Protein AF-A0A1F5VPM1-F1 (afdb_monomer)

Solvent-accessible surface area (backbone atoms only — not comparable to full-atom values): 25989 Å² total; per-residue (Å²): 138,89,80,88,84,81,80,79,79,79,80,72,78,76,77,73,76,73,80,73,75,77,73,74,76,65,44,71,75,48,66,38,61,72,56,42,50,55,48,45,32,48,32,7,48,35,39,72,69,34,42,76,76,35,51,85,68,72,57,42,77,71,72,42,52,67,70,84,34,72,86,34,63,58,62,39,42,34,47,48,54,58,52,36,60,55,72,74,44,67,56,57,65,53,58,45,29,47,50,48,40,55,40,40,75,77,43,55,59,70,52,37,35,90,51,25,44,74,56,57,50,65,63,50,46,53,54,49,32,57,48,16,42,71,78,29,72,90,27,41,66,81,30,74,58,50,9,63,39,29,58,65,43,97,46,51,42,62,34,49,25,50,35,20,36,40,33,40,81,68,34,75,60,30,69,56,57,58,50,61,93,39,89,35,52,66,60,29,45,60,53,31,28,48,93,81,24,92,58,24,35,67,86,53,43,71,44,42,48,42,48,41,49,50,51,35,37,77,69,67,60,39,80,89,67,70,54,42,54,61,56,47,70,52,47,52,43,51,34,48,22,44,54,26,44,38,64,61,65,40,63,50,44,54,71,85,57,94,48,77,93,61,53,50,42,74,81,47,18,79,34,43,22,39,74,73,42,72,73,48,52,49,50,55,29,54,48,36,29,52,50,46,63,75,38,56,91,80,39,57,57,69,63,35,29,40,50,30,47,46,50,42,40,71,56,46,52,59,65,31,69,61,24,38,54,42,58,41,85,54,92,84,71,58,98,72,45,47,52,41,46,65,46,50,58,67,48,61,70,42,72,87,69,52,63,94,83,65,69,78,44,60,85,58,44,94,58,47,96,50,49,50,38,21,57,29,60,42,47,33,78,69,70,41,24,50,37,48,50,42,63,56,73,70,66,83,60,62,88,77,55,76,91,78,76,84,79,71,88,68,77,72,96,61,92,73,76,71,77,89,75,92,78,81,92,83,86,84,85,88,83,91,76,97,68,85,85,80,78,79,88,76,121

Sequence (443 aa):
MPKLARKKKSNLPVKKASKTKQRFKAPLLGVNEKLAFKFFKTLGVWWQEKRGFYADLIPPQRRWFPEELRSDPQKLGWWFFCVAIPMRGGINSDDAFRFVYELYRDRPDLFNPYVAMYMEPEEIAGATEKVAMRIHPGGSQGEKQKGTFSYQSYQHERIWIHNAKVLVEHWGADLRNVFEGALDFEKAFAKIDHKRSKKGFRGMRRKIFSLMTTWLIEFGLVPDFQLPLIIDFHAMRLLLMHEIIQVEFSELGPGKPRDPLRIRPESMWKHAAVHISEPFVDQVIFWTLAFLKKYKRLLPCQYDIAHGKWFLSRVLCPDYYGNRSFEQKHEDGKRRGLTERLVSDEELLEIETWPVSYRDPCRLCPVEESCKARFPQGPYFDWGAMVRAGDHITYPLRKVEPHFRIITRDMPGTFLKSSGDRVSNSVPKNSVEDKTPQLTLGF

Mean predicted aligned error: 10.4 Å

Organism: NCBI:txid1798329

Foldseek 3Di:
DDDDDDDDDDPDPDPPDPPDPPPPPFFFPDFDLVLVLVQLQLLLVCCVVCHFPSVPDDDLCRVLDPPVCLVPLLLVLLLLVLLLLLVLDQADSNQSSNLSSQLCVVCVQLSQLVNLLPDDLVVVQVSQLVSQCVVPVVADGADRSNHSSNPPSVCRSVLSNVQSVLCCPPVVSGPQSLCVVQQADVSSQCQAPPVRHPSHGPSDDLLSSLVSVLVCVVSVSYDDDQFFANDDPLLVQVCVQLVRTDGDWDFQAQDDDPDPVLGAAPQRRRFTKDFDDPVNSVVSRVVRSVSCVVCVPPHRDNSSSNVSSCCCSPPLQQLAQQLDFDFDDDPVRDPPGAGNAGQAPVLQVDLVNDPPPRDRSLVSPSSSVSRFWHWHDRCCVSPRMTTTRGTDRGRPCPVVDDDDRPPVVDPPPDPPDDDDDDDDDDDDDDDDDDDDDPDDDDD

pLDDT: mean 81.14, std 22.7, range [17.86, 98.56]

Radius of gyration: 25.75 Å; Cα contacts (8 Å, |Δi|>4): 595; chains: 1; bounding box: 87×61×94 Å

Secondary structure (DSSP, 8-state):
-------PPP----------------SEEEE-HHHHHHHHHHHHHHHHTT-GGGTT---HHHHT--GGGTT-HHHHHHHHHHHHTGGGSSS-HHHHHHHHHHHHHH-GGGG-HHHHTS--HHHHHHHHHHHHHHH-TT--SSSSSSGGG-TTGGGHHHHHHHHHHHHHHHHTT-GGGGTTT--SHHHHHHHHBTTT-TTPBTT--HHHHHHHHHHHHHTTSS---PPPP--SHHHHHHHHHTTSEEE--EE--S---SSGGGPPPGGGTTSEEEE--HHHHHHHHHHHHHHHHHHTTTS--HHHHHHHHHHIIIIIHHHSGGG-EEEP--TT--S---EEEEPPHHHHHSGGGS-TT---GGGG-TTGGG--EE--SHHHHHHSEEE--EE-PPPGGGGTS--PPP--S---S------------------------------

Structure (mmCIF, N/CA/C/O backbone):
data_AF-A0A1F5VPM1-F1
#
_entry.id   AF-A0A1F5VPM1-F1
#
loop_
_atom_site.group_PDB
_atom_site.id
_atom_site.type_symbol
_atom_site.label_atom_id
_atom_site.label_alt_id
_atom_site.label_comp_id
_atom_site.label_asym_id
_atom_site.label_entity_id
_atom_site.label_seq_id
_atom_site.pdbx_PDB_ins_code
_atom_site.Cartn_x
_atom_site.Cartn_y
_atom_site.Cartn_z
_atom_site.occupancy
_atom_site.B_iso_or_equiv
_atom_site.auth_seq_id
_atom_site.auth_comp_id
_atom_site.auth_asym_id
_atom_site.auth_atom_id
_atom_site.pdbx_PDB_model_num
ATOM 1 N N . MET A 1 1 ? 60.708 11.887 59.536 1.00 38.66 1 MET A N 1
ATOM 2 C CA . MET A 1 1 ? 60.815 10.997 58.349 1.00 38.66 1 MET A CA 1
ATOM 3 C C . MET A 1 1 ? 60.527 9.567 58.789 1.00 38.66 1 MET A C 1
ATOM 5 O O . MET A 1 1 ? 60.838 9.294 59.941 1.00 38.66 1 MET A O 1
ATOM 9 N N . PRO A 1 2 ? 60.107 8.628 57.920 1.00 42.59 2 PRO A N 1
ATOM 10 C CA . PRO A 1 2 ? 59.303 8.716 56.686 1.00 42.59 2 PRO A CA 1
ATOM 11 C C . PRO A 1 2 ? 57.997 7.865 56.865 1.00 42.59 2 PRO A C 1
ATOM 13 O O . PRO A 1 2 ? 57.668 7.553 57.999 1.00 42.59 2 PRO A O 1
ATOM 16 N N . LYS A 1 3 ? 57.149 7.442 55.906 1.00 33.44 3 LYS A N 1
ATOM 17 C CA . LYS A 1 3 ? 56.938 7.652 54.452 1.00 33.44 3 LYS A CA 1
ATOM 18 C C . LYS A 1 3 ? 55.432 7.961 54.244 1.00 33.44 3 LYS A C 1
ATOM 20 O O . LYS A 1 3 ? 54.600 7.357 54.911 1.00 33.44 3 LYS A O 1
ATOM 25 N N . LEU A 1 4 ? 55.054 8.814 53.286 1.00 35.94 4 LEU A N 1
ATOM 26 C CA . LEU A 1 4 ? 53.646 9.029 52.892 1.00 35.94 4 LEU A CA 1
ATOM 27 C C . LEU A 1 4 ? 53.125 7.899 51.983 1.00 35.94 4 LEU A C 1
ATOM 29 O O . LEU A 1 4 ? 53.730 7.599 50.952 1.00 35.94 4 LEU A O 1
ATOM 33 N N . ALA A 1 5 ? 51.966 7.319 52.309 1.00 40.53 5 ALA A N 1
ATOM 34 C CA . ALA A 1 5 ? 51.302 6.329 51.461 1.00 40.53 5 ALA A CA 1
ATOM 35 C C . ALA A 1 5 ? 50.587 6.996 50.266 1.00 40.53 5 ALA A C 1
ATOM 37 O O . ALA A 1 5 ? 49.585 7.697 50.420 1.00 40.53 5 ALA A O 1
ATOM 38 N N . ARG A 1 6 ? 51.085 6.756 49.044 1.00 36.62 6 ARG A N 1
ATOM 39 C CA . ARG A 1 6 ? 50.454 7.209 47.790 1.00 36.62 6 ARG A CA 1
ATOM 40 C C . ARG A 1 6 ? 49.072 6.562 47.605 1.00 36.62 6 ARG A C 1
ATOM 42 O O . ARG A 1 6 ? 48.985 5.376 47.290 1.00 36.62 6 ARG A O 1
ATOM 49 N N . LYS A 1 7 ? 47.995 7.355 47.671 1.00 38.00 7 LYS A N 1
ATOM 50 C CA . LYS A 1 7 ? 46.673 6.952 47.153 1.00 38.00 7 LYS A CA 1
ATOM 51 C C . LYS A 1 7 ? 46.776 6.692 45.642 1.00 38.00 7 LYS A C 1
ATOM 53 O O . LYS A 1 7 ? 46.979 7.628 44.868 1.00 38.00 7 LYS A O 1
ATOM 58 N N . LYS A 1 8 ? 46.613 5.436 45.206 1.00 38.72 8 LYS A N 1
ATOM 59 C CA . LYS A 1 8 ? 46.390 5.114 43.786 1.00 38.72 8 LYS A CA 1
ATOM 60 C C . LYS A 1 8 ? 45.057 5.734 43.357 1.00 38.72 8 LYS A C 1
ATOM 62 O O . LYS A 1 8 ? 44.016 5.371 43.896 1.00 38.72 8 LYS A O 1
ATOM 67 N N . LYS A 1 9 ? 45.085 6.649 42.383 1.00 36.28 9 LYS A N 1
ATOM 68 C CA . LYS A 1 9 ? 43.872 7.092 41.683 1.00 36.28 9 LYS A CA 1
ATOM 69 C C . LYS A 1 9 ? 43.273 5.881 40.965 1.00 36.28 9 LYS A C 1
ATOM 71 O O . LYS A 1 9 ? 43.936 5.291 40.114 1.00 36.28 9 LYS A O 1
ATOM 76 N N . SER A 1 10 ? 42.04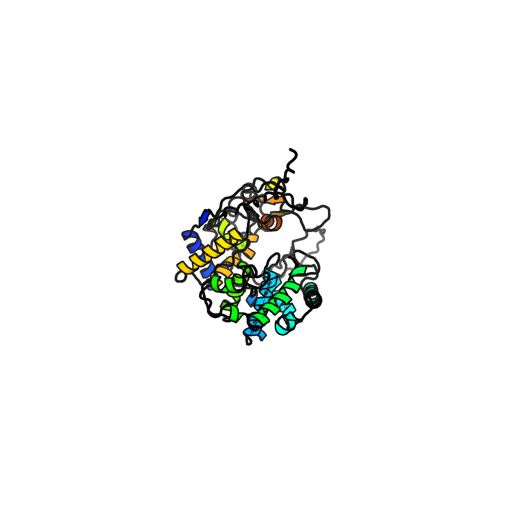5 5.508 41.307 1.00 34.28 10 SER A N 1
ATOM 77 C CA . SER A 1 10 ? 41.264 4.573 40.503 1.00 34.28 10 SER A CA 1
ATOM 78 C C . SER A 1 10 ? 40.887 5.270 39.197 1.00 34.28 10 SER A C 1
ATOM 80 O O . SER A 1 10 ? 40.174 6.274 39.191 1.00 34.28 10 SER A O 1
ATOM 82 N N . ASN A 1 11 ? 41.386 4.752 38.076 1.00 34.59 11 ASN A N 1
ATOM 83 C CA . ASN A 1 11 ? 40.950 5.212 36.766 1.00 34.59 11 ASN A CA 1
ATOM 84 C C . ASN A 1 11 ? 39.503 4.755 36.560 1.00 34.59 11 ASN A C 1
ATOM 86 O O . ASN A 1 11 ? 39.249 3.583 36.284 1.00 34.59 11 ASN A O 1
ATOM 90 N N . LEU A 1 12 ? 38.560 5.689 36.707 1.00 35.28 12 LEU A N 1
ATOM 91 C CA . LEU A 1 12 ? 37.183 5.499 36.260 1.00 35.28 12 LEU A CA 1
ATOM 92 C C . LEU A 1 12 ? 37.202 5.059 34.786 1.00 35.28 12 LEU A C 1
ATOM 94 O O . LEU A 1 12 ? 37.929 5.665 33.991 1.00 35.28 12 LEU A O 1
ATOM 98 N N . PRO A 1 13 ? 36.425 4.034 34.393 1.00 35.91 13 PRO A N 1
ATOM 99 C CA . PRO A 1 13 ? 36.384 3.611 33.005 1.00 35.91 13 PRO A CA 1
ATOM 100 C C . PRO A 1 13 ? 35.850 4.764 32.157 1.00 35.91 13 PRO A C 1
ATOM 102 O O . PRO A 1 13 ? 34.710 5.205 32.326 1.00 35.91 13 PRO A O 1
ATOM 105 N N . VAL A 1 14 ? 36.687 5.247 31.236 1.00 37.28 14 VAL A N 1
ATOM 106 C CA . VAL A 1 14 ? 36.298 6.240 30.234 1.00 37.28 14 VAL A CA 1
ATOM 107 C C . VAL A 1 14 ? 35.064 5.702 29.519 1.00 37.28 14 VAL A C 1
ATOM 109 O O . VAL A 1 14 ? 35.140 4.688 28.819 1.00 37.28 14 VAL A O 1
ATOM 112 N N . LYS A 1 15 ? 33.918 6.369 29.710 1.00 35.81 15 LYS A N 1
ATOM 113 C CA . LYS A 1 15 ? 32.690 6.070 28.971 1.00 35.81 15 LYS A CA 1
ATOM 114 C C . LYS A 1 15 ? 33.026 6.190 27.489 1.00 35.81 15 LYS A C 1
ATOM 116 O O . LYS A 1 15 ? 33.154 7.302 26.983 1.00 35.81 15 LYS A O 1
ATOM 121 N N . LYS A 1 16 ? 33.183 5.053 26.799 1.00 34.50 16 LYS A N 1
ATOM 122 C CA . LYS A 1 16 ? 33.321 5.027 25.341 1.00 34.50 16 LYS A CA 1
ATOM 123 C C . LYS A 1 16 ? 32.114 5.768 24.786 1.00 34.50 16 LYS A C 1
ATOM 125 O O . LYS A 1 16 ? 30.991 5.288 24.945 1.00 34.50 16 LYS A O 1
ATOM 130 N N . ALA A 1 17 ? 32.351 6.939 24.194 1.00 33.47 17 ALA A N 1
ATOM 131 C CA . ALA A 1 17 ? 31.308 7.715 23.547 1.00 33.47 17 ALA A CA 1
ATOM 132 C C . ALA A 1 17 ? 30.568 6.771 22.598 1.00 33.47 17 ALA A C 1
ATOM 134 O O . ALA A 1 17 ? 31.188 6.143 21.732 1.00 33.47 17 ALA A O 1
ATOM 135 N N . SER A 1 18 ? 29.265 6.584 22.825 1.00 35.62 18 SER A N 1
ATOM 136 C CA . SER A 1 18 ? 28.475 5.683 21.995 1.00 35.62 18 SER A CA 1
ATOM 137 C C . SER A 1 18 ? 28.616 6.162 20.562 1.00 35.62 18 SER A C 1
ATOM 139 O O . SER A 1 18 ? 28.294 7.321 20.302 1.00 35.62 18 SER A O 1
ATOM 141 N N . LYS A 1 19 ? 29.093 5.299 19.654 1.00 37.56 19 LYS A N 1
ATOM 142 C CA . LYS A 1 19 ? 29.140 5.604 18.220 1.00 37.56 19 LYS A CA 1
ATOM 143 C C . LYS A 1 19 ? 27.757 6.098 17.815 1.00 37.56 19 LYS A C 1
ATOM 145 O O . LYS A 1 19 ? 26.821 5.298 17.741 1.00 37.56 19 LYS A O 1
ATOM 150 N N . THR A 1 20 ? 27.631 7.409 17.620 1.00 36.28 20 THR A N 1
ATOM 151 C CA . THR A 1 20 ? 26.392 8.040 17.186 1.00 36.28 20 THR A CA 1
ATOM 152 C C . THR A 1 20 ? 26.005 7.330 15.909 1.00 36.28 20 THR A C 1
ATOM 154 O O . THR A 1 20 ? 26.762 7.371 14.938 1.00 36.28 20 THR A O 1
ATOM 157 N N . LYS A 1 21 ? 24.880 6.602 15.929 1.00 39.97 21 LYS A N 1
ATOM 158 C CA . LYS A 1 21 ? 24.363 5.951 14.724 1.00 39.97 21 LYS A CA 1
ATOM 159 C C . LYS A 1 21 ? 24.349 7.022 13.645 1.00 39.97 21 LYS A C 1
ATOM 161 O O . LYS A 1 21 ? 23.680 8.037 13.847 1.00 39.97 21 LYS A O 1
ATOM 166 N N . GLN A 1 22 ? 25.072 6.805 12.543 1.00 36.31 22 GLN A N 1
ATOM 167 C CA . GLN A 1 22 ? 24.867 7.597 11.338 1.00 36.31 22 GLN A CA 1
ATOM 168 C C . GLN A 1 22 ? 23.360 7.577 11.093 1.00 36.31 22 GLN A C 1
ATOM 170 O O . GLN A 1 22 ? 22.777 6.525 10.818 1.00 36.31 22 GLN A O 1
ATOM 175 N N . ARG A 1 23 ? 22.707 8.729 11.290 1.00 44.38 23 ARG A N 1
ATOM 176 C CA . ARG A 1 23 ? 21.375 8.940 10.745 1.00 44.38 23 ARG A CA 1
ATOM 177 C C . ARG A 1 23 ? 21.596 8.799 9.253 1.00 44.38 23 ARG A C 1
ATOM 179 O O . ARG A 1 23 ? 22.246 9.665 8.675 1.00 44.38 23 ARG A O 1
ATOM 186 N N . PHE A 1 24 ? 21.149 7.682 8.679 1.00 46.09 24 PHE A N 1
ATOM 187 C CA . PHE A 1 24 ? 21.147 7.501 7.235 1.00 46.09 24 PHE A CA 1
ATOM 188 C C . PHE A 1 24 ? 20.546 8.773 6.643 1.00 46.09 24 PHE A C 1
ATOM 190 O O . PHE A 1 24 ? 19.392 9.099 6.946 1.00 46.09 24 PHE A O 1
ATOM 197 N N . LYS A 1 25 ? 21.362 9.527 5.895 1.00 60.44 25 LYS A N 1
ATOM 198 C CA . LYS A 1 25 ? 20.883 10.668 5.122 1.00 60.44 25 LYS A CA 1
ATOM 199 C C . LYS A 1 25 ? 19.747 10.117 4.272 1.00 60.44 25 LYS A C 1
ATOM 201 O O . LYS A 1 25 ? 19.886 9.055 3.664 1.00 60.44 25 LYS A O 1
ATOM 206 N N . ALA A 1 26 ? 18.587 10.749 4.362 1.00 72.50 26 ALA A N 1
ATOM 207 C CA . ALA A 1 26 ? 17.418 10.217 3.699 1.00 72.50 26 ALA A CA 1
ATOM 208 C C . ALA A 1 26 ? 17.644 10.218 2.182 1.00 72.50 26 ALA A C 1
ATOM 210 O O . ALA A 1 26 ? 18.167 11.206 1.670 1.00 72.50 26 ALA A O 1
ATOM 211 N N . PRO A 1 27 ? 17.256 9.151 1.465 1.00 84.56 27 PRO A N 1
ATOM 212 C CA . PRO A 1 27 ? 17.578 9.033 0.050 1.00 84.56 27 PRO A CA 1
ATOM 213 C C . PRO A 1 27 ? 16.709 9.931 -0.837 1.00 84.56 27 PRO A C 1
ATOM 215 O O . PRO A 1 27 ? 16.965 9.989 -2.028 1.00 84.56 27 PRO A O 1
ATOM 218 N N . LEU A 1 28 ? 15.684 10.607 -0.300 1.00 91.88 28 LEU A N 1
ATOM 219 C CA . LEU A 1 28 ? 14.825 11.521 -1.056 1.00 91.88 28 LEU A CA 1
ATOM 220 C C . LEU A 1 28 ? 15.582 12.822 -1.369 1.00 91.88 28 LEU A C 1
ATOM 222 O O . LEU A 1 28 ? 15.877 13.598 -0.463 1.00 91.88 28 LEU A O 1
ATOM 226 N N . LEU A 1 29 ? 15.861 13.058 -2.651 1.00 93.50 29 LEU A N 1
ATOM 227 C CA . LEU A 1 29 ? 16.532 14.264 -3.147 1.00 93.50 29 LEU A CA 1
ATOM 228 C C . LEU A 1 29 ? 15.539 15.371 -3.516 1.00 93.50 29 LEU A C 1
ATOM 230 O O . LEU A 1 29 ? 15.824 16.549 -3.319 1.00 93.50 29 LEU A O 1
ATOM 234 N N . GLY A 1 30 ? 14.372 14.997 -4.042 1.00 95.25 30 GLY A N 1
ATOM 235 C CA . GLY A 1 30 ? 13.386 15.944 -4.551 1.00 95.25 30 GLY A CA 1
ATOM 236 C C . GLY A 1 30 ? 12.079 15.277 -4.967 1.00 95.25 30 GLY A C 1
ATOM 237 O O . GLY A 1 30 ? 11.942 14.051 -4.931 1.00 95.25 30 GLY A O 1
ATOM 238 N N . VAL A 1 31 ? 11.106 16.102 -5.353 1.00 97.56 31 VAL A N 1
ATOM 239 C CA . VAL A 1 31 ? 9.783 15.664 -5.814 1.00 97.56 31 VAL A CA 1
ATOM 240 C C . VAL A 1 31 ? 9.341 16.520 -6.999 1.00 97.56 31 VAL A C 1
ATOM 242 O O . VAL A 1 31 ? 9.333 17.748 -6.917 1.00 97.56 31 VAL A O 1
ATOM 245 N N . ASN A 1 32 ? 8.892 15.879 -8.076 1.00 97.94 32 ASN A N 1
ATOM 246 C CA . ASN A 1 32 ? 8.257 16.553 -9.203 1.00 97.94 32 ASN A CA 1
ATOM 247 C C . ASN A 1 32 ? 6.763 16.806 -8.915 1.00 97.94 32 ASN A C 1
ATOM 249 O O . ASN A 1 32 ? 5.896 16.018 -9.296 1.00 97.94 32 ASN A O 1
ATOM 253 N N . GLU A 1 33 ? 6.441 17.915 -8.236 1.00 97.75 33 GLU A N 1
ATOM 254 C CA . GLU A 1 33 ? 5.053 18.254 -7.867 1.00 97.75 33 GLU A CA 1
ATOM 255 C C . GLU A 1 33 ? 4.102 18.381 -9.070 1.00 97.75 33 GLU A C 1
ATOM 257 O O . GLU A 1 33 ? 2.938 17.989 -8.969 1.00 97.75 33 GLU A O 1
ATOM 262 N N . LYS A 1 34 ? 4.571 18.899 -10.216 1.00 97.81 34 LYS A N 1
ATOM 263 C CA . LYS A 1 34 ? 3.748 19.036 -11.432 1.00 97.81 34 LYS A CA 1
ATOM 264 C C . LYS A 1 34 ? 3.317 17.664 -11.952 1.00 97.81 34 LYS A C 1
ATOM 266 O O . LYS A 1 34 ? 2.157 17.478 -12.326 1.00 97.81 34 LYS A O 1
ATOM 271 N N . LEU A 1 35 ? 4.242 16.706 -11.948 1.00 97.81 35 LEU A N 1
ATOM 272 C CA . LEU A 1 35 ? 3.972 15.337 -12.364 1.00 97.81 35 LEU A CA 1
ATOM 273 C C . LEU A 1 35 ? 3.113 14.596 -11.336 1.00 97.81 35 LEU A C 1
ATOM 275 O O . LEU A 1 35 ? 2.130 13.971 -11.723 1.00 97.81 35 LEU A O 1
ATOM 279 N N . ALA A 1 36 ? 3.396 14.765 -10.039 1.00 98.31 36 ALA A N 1
ATOM 280 C CA . ALA A 1 36 ? 2.563 14.258 -8.947 1.00 98.31 36 ALA A CA 1
ATOM 281 C C . ALA A 1 36 ? 1.102 14.721 -9.074 1.00 98.31 36 ALA A C 1
ATOM 283 O O . ALA A 1 36 ? 0.181 13.920 -8.929 1.00 98.31 36 ALA A O 1
ATOM 284 N N . PHE A 1 37 ? 0.884 16.003 -9.391 1.00 98.56 37 PHE A N 1
ATOM 285 C CA . PHE A 1 37 ? -0.451 16.571 -9.565 1.00 98.56 37 PHE A CA 1
ATOM 286 C C . PHE A 1 37 ? -1.196 15.919 -10.731 1.00 98.56 37 PHE A C 1
ATOM 288 O O . PHE A 1 37 ? -2.314 15.442 -10.538 1.00 98.56 37 PHE A O 1
ATOM 295 N N . LYS A 1 38 ? -0.575 15.848 -11.920 1.00 98.44 38 LYS A N 1
ATOM 296 C CA . LYS A 1 38 ? -1.180 15.187 -13.090 1.00 98.44 38 LYS A CA 1
ATOM 297 C C . LYS A 1 38 ? -1.488 13.719 -12.778 1.00 98.44 38 LYS A C 1
ATOM 299 O O . LYS A 1 38 ? -2.611 13.280 -12.987 1.00 98.44 38 LYS A O 1
ATOM 304 N N . PHE A 1 39 ? -0.523 12.999 -12.211 1.00 98.31 39 PHE A N 1
ATOM 305 C CA . PHE A 1 39 ? -0.634 11.586 -11.862 1.00 98.31 39 PHE A CA 1
ATOM 306 C C . PHE A 1 39 ? -1.781 11.313 -10.878 1.00 98.31 39 PHE A C 1
ATOM 308 O O . PHE A 1 39 ? -2.706 10.571 -11.203 1.00 98.31 39 PHE A O 1
ATOM 315 N N . PHE A 1 40 ? -1.784 11.947 -9.700 1.00 98.25 40 PHE A N 1
ATOM 316 C CA . PHE A 1 40 ? -2.826 11.714 -8.694 1.00 98.25 40 PHE A CA 1
ATOM 317 C C . PHE A 1 40 ? -4.206 12.193 -9.152 1.00 98.25 40 PHE A C 1
ATOM 319 O O . PHE A 1 40 ? -5.193 11.513 -8.870 1.00 98.25 40 PHE A O 1
ATOM 326 N N . LYS A 1 41 ? -4.289 13.309 -9.897 1.00 98.31 41 LYS A N 1
ATOM 327 C CA . LYS A 1 41 ? -5.552 13.759 -10.493 1.00 98.31 41 LYS A CA 1
ATOM 328 C C . LYS A 1 41 ? -6.114 12.692 -11.427 1.00 98.31 41 LYS A C 1
ATOM 330 O O . LYS A 1 41 ? -7.269 12.314 -11.271 1.00 98.31 41 LYS A O 1
ATOM 335 N N . THR A 1 42 ? -5.299 12.179 -12.348 1.00 98.19 42 THR A N 1
ATOM 336 C CA . THR A 1 42 ? -5.722 11.152 -13.305 1.00 98.19 42 THR A CA 1
ATOM 337 C C . THR A 1 42 ? -6.184 9.875 -12.602 1.00 98.19 42 THR A C 1
ATOM 339 O O . THR A 1 42 ? -7.269 9.389 -12.909 1.00 98.19 42 THR A O 1
ATOM 342 N N . LEU A 1 43 ? -5.423 9.363 -11.624 1.00 97.44 43 LEU A N 1
ATOM 343 C CA . LEU A 1 43 ? -5.791 8.140 -10.898 1.00 97.44 43 LEU A CA 1
ATOM 344 C C . LEU A 1 43 ? -7.103 8.274 -10.121 1.00 97.44 43 LEU A C 1
ATOM 346 O O . LEU A 1 43 ? -7.944 7.382 -10.203 1.00 97.44 43 LEU A O 1
ATOM 350 N N . GLY A 1 44 ? -7.283 9.369 -9.376 1.00 97.19 44 GLY A N 1
ATOM 351 C CA . GLY A 1 44 ? -8.503 9.576 -8.599 1.00 97.19 44 GLY A CA 1
ATOM 352 C C . GLY A 1 44 ? -9.730 9.779 -9.492 1.00 97.19 44 GLY A C 1
ATOM 353 O O . GLY A 1 44 ? -10.763 9.174 -9.236 1.00 97.19 44 GLY A O 1
ATOM 354 N N . VAL A 1 45 ? -9.599 10.545 -10.584 1.00 97.69 45 VAL A N 1
ATOM 355 C CA . VAL A 1 45 ? -10.681 10.779 -11.558 1.00 97.69 45 VAL A CA 1
ATOM 356 C C . VAL A 1 45 ? -11.104 9.466 -12.225 1.00 97.69 45 VAL A C 1
ATOM 358 O O . VAL A 1 45 ? -12.278 9.113 -12.192 1.00 97.69 45 VAL A O 1
ATOM 361 N N . TRP A 1 46 ? -10.155 8.684 -12.752 1.00 97.31 46 TRP A N 1
ATOM 362 C CA . TRP A 1 46 ? -10.468 7.404 -13.399 1.00 97.31 46 TRP A CA 1
ATOM 363 C C . TRP A 1 46 ? -11.058 6.367 -12.438 1.00 97.31 46 TRP A C 1
ATOM 365 O O . TRP A 1 46 ? -11.900 5.571 -12.853 1.00 97.31 46 TRP A O 1
ATOM 375 N N . TRP A 1 47 ? -10.636 6.371 -11.171 1.00 95.88 47 TRP A N 1
ATOM 376 C CA . TRP A 1 47 ? -11.229 5.528 -10.138 1.00 95.88 47 TRP A CA 1
ATOM 377 C C . TRP A 1 47 ? -12.674 5.938 -9.821 1.00 95.88 47 TRP A C 1
ATOM 379 O O . TRP A 1 47 ? -13.564 5.085 -9.832 1.00 95.88 47 TRP A O 1
ATOM 389 N N . GLN A 1 48 ? -12.900 7.232 -9.570 1.00 95.69 48 GLN A N 1
ATOM 390 C CA . GLN A 1 48 ? -14.200 7.807 -9.218 1.00 95.69 48 GLN A CA 1
ATOM 391 C C . GLN A 1 48 ? -15.233 7.590 -10.334 1.00 95.69 48 GLN A C 1
ATOM 393 O O . GLN A 1 48 ? -16.362 7.185 -10.072 1.00 95.69 48 GLN A O 1
ATOM 398 N N . GLU A 1 49 ? -14.831 7.811 -11.586 1.00 96.12 49 GLU A N 1
ATOM 399 C CA . GLU A 1 49 ? -15.668 7.642 -12.779 1.00 96.12 49 GLU A CA 1
ATOM 400 C C . GLU A 1 49 ? -15.710 6.194 -13.301 1.00 96.12 49 GLU A C 1
ATOM 402 O O . GLU A 1 49 ? -16.300 5.948 -14.353 1.00 96.12 49 GLU A O 1
ATOM 407 N N . LYS A 1 50 ? -15.051 5.242 -12.619 1.00 93.94 50 LYS A N 1
ATOM 408 C CA . LYS A 1 50 ? -14.983 3.821 -13.007 1.00 93.94 50 LYS A CA 1
ATOM 409 C C . LYS A 1 50 ? -14.566 3.608 -14.472 1.00 93.94 50 LYS A C 1
ATOM 411 O O . LYS A 1 50 ? -15.126 2.793 -15.201 1.00 93.94 50 LYS A O 1
ATOM 416 N N . ARG A 1 51 ? 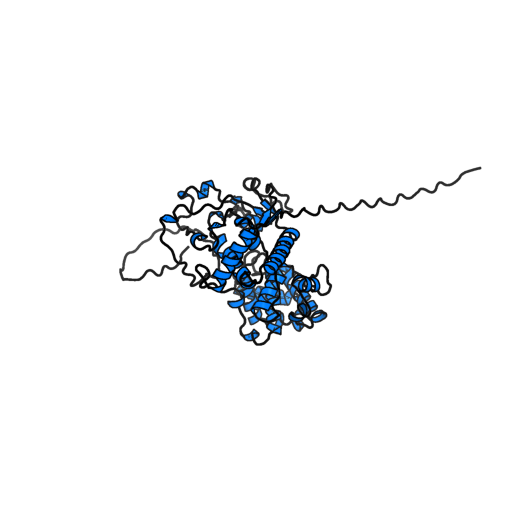-13.543 4.346 -14.916 1.00 93.38 51 ARG A N 1
ATOM 417 C CA . ARG A 1 51 ? -13.049 4.313 -16.303 1.00 93.38 51 ARG A CA 1
ATOM 418 C C . ARG A 1 51 ? -12.075 3.165 -16.562 1.00 93.38 51 ARG A C 1
ATOM 420 O O . ARG A 1 51 ? -11.163 2.907 -15.775 1.00 93.38 51 ARG A O 1
ATOM 427 N N . GLY A 1 52 ? -12.218 2.548 -17.737 1.00 90.00 52 GLY A N 1
ATOM 428 C CA . GLY A 1 52 ? -11.276 1.566 -18.277 1.00 90.00 52 GLY A CA 1
ATOM 429 C C . GLY A 1 52 ? -11.029 0.407 -17.314 1.00 90.00 52 GLY A C 1
ATOM 430 O O . GLY A 1 52 ? -11.967 -0.249 -16.875 1.00 90.00 52 GLY A O 1
ATOM 431 N N . PHE A 1 53 ? -9.763 0.194 -16.954 1.00 89.19 53 PHE A N 1
ATOM 432 C CA . PHE A 1 53 ? -9.332 -0.833 -16.001 1.00 89.19 53 PHE A CA 1
ATOM 433 C C . PHE A 1 53 ? -10.076 -0.803 -14.647 1.00 89.19 53 PHE A C 1
ATOM 435 O O . PHE A 1 53 ? -10.205 -1.843 -14.010 1.00 89.19 53 PHE A O 1
ATOM 442 N N . TYR A 1 54 ? -10.597 0.349 -14.206 1.00 93.25 54 TYR A N 1
ATOM 443 C CA . TYR A 1 54 ? -11.268 0.473 -12.907 1.00 93.25 54 TYR A CA 1
ATOM 444 C C . TYR A 1 54 ? -12.760 0.126 -12.892 1.00 93.25 54 TYR A C 1
ATOM 446 O O . TYR A 1 54 ? -13.335 0.133 -11.801 1.00 93.25 54 TYR A O 1
ATOM 454 N N . ALA A 1 55 ? -13.373 -0.165 -14.047 1.00 91.31 55 ALA A N 1
ATOM 455 C CA . ALA A 1 55 ? -14.824 -0.313 -14.199 1.00 91.31 55 ALA A CA 1
ATOM 456 C C . ALA A 1 55 ? -15.456 -1.244 -13.149 1.00 91.31 55 ALA A C 1
ATOM 458 O O . ALA A 1 55 ? -16.294 -0.813 -12.358 1.00 91.31 55 ALA A O 1
ATOM 459 N N . ASP A 1 56 ? -14.972 -2.482 -13.071 1.00 88.62 56 ASP A N 1
ATOM 460 C CA . ASP A 1 56 ? -15.551 -3.538 -12.228 1.00 88.62 56 ASP A CA 1
ATOM 461 C C . ASP A 1 56 ? -14.750 -3.779 -10.933 1.00 88.62 56 ASP A C 1
ATOM 463 O O . ASP A 1 56 ? -14.939 -4.770 -10.224 1.00 88.62 56 ASP A O 1
ATOM 467 N N . LEU A 1 57 ? -13.809 -2.885 -10.607 1.00 89.75 57 LEU A N 1
ATOM 468 C CA . LEU A 1 57 ? -12.914 -3.066 -9.466 1.00 89.75 57 LEU A CA 1
ATOM 469 C C . LEU A 1 57 ? -13.586 -2.650 -8.149 1.00 89.75 57 LEU A C 1
ATOM 471 O O . LEU A 1 57 ? -13.834 -1.468 -7.885 1.00 89.75 57 LEU A O 1
ATOM 475 N N . ILE A 1 58 ? -13.836 -3.653 -7.302 1.00 91.31 58 ILE A N 1
ATOM 476 C CA . ILE A 1 58 ? -14.397 -3.530 -5.949 1.00 91.31 58 ILE A CA 1
ATOM 477 C C . ILE A 1 58 ? -13.262 -3.656 -4.917 1.00 91.31 58 ILE A C 1
ATOM 479 O O . ILE A 1 58 ? -12.574 -4.682 -4.915 1.00 91.31 58 ILE A O 1
ATOM 483 N N . PRO A 1 59 ? -13.042 -2.659 -4.034 1.00 91.50 59 PRO A N 1
ATOM 484 C CA . PRO A 1 59 ? -12.022 -2.738 -2.990 1.00 91.50 59 PRO A CA 1
ATOM 485 C C . PRO A 1 59 ? -12.266 -3.892 -1.998 1.00 91.50 59 PRO A C 1
ATOM 487 O O . PRO A 1 59 ? -13.427 -4.173 -1.677 1.00 91.50 59 PRO A O 1
ATOM 490 N N . PRO A 1 60 ? -11.213 -4.513 -1.429 1.00 91.19 60 PRO A N 1
ATOM 491 C CA . PRO A 1 60 ? -11.350 -5.630 -0.489 1.00 91.19 60 PRO A CA 1
ATOM 492 C C . PRO A 1 60 ? -12.278 -5.348 0.699 1.00 91.19 60 PRO A C 1
ATOM 494 O O . PRO A 1 60 ? -13.078 -6.207 1.062 1.00 91.19 60 PRO A O 1
ATOM 497 N N . GLN A 1 61 ? -12.238 -4.126 1.247 1.00 92.62 61 GLN A N 1
ATOM 498 C CA . GLN A 1 61 ? -13.069 -3.704 2.379 1.00 92.62 61 GLN A CA 1
ATOM 499 C C . GLN A 1 61 ? -14.564 -3.577 2.067 1.00 92.62 61 GLN A C 1
ATOM 501 O O . GLN A 1 61 ? -15.365 -3.484 2.988 1.00 92.62 61 GLN A O 1
ATOM 506 N N . ARG A 1 62 ? -14.938 -3.551 0.781 1.00 92.94 62 ARG A N 1
ATOM 507 C CA . ARG A 1 62 ? -16.338 -3.600 0.326 1.00 92.94 62 ARG A CA 1
ATOM 508 C C . ARG A 1 62 ? -16.745 -4.996 -0.138 1.00 92.94 62 ARG A C 1
ATOM 510 O O . ARG A 1 62 ? -17.909 -5.346 -0.022 1.00 92.94 62 ARG A O 1
ATOM 517 N N . ARG A 1 63 ? -15.793 -5.787 -0.649 1.00 93.00 63 ARG A N 1
ATOM 518 C CA . ARG A 1 63 ? -16.010 -7.177 -1.081 1.00 93.00 63 ARG A CA 1
ATOM 519 C C . ARG A 1 63 ? -16.250 -8.128 0.096 1.00 93.00 63 ARG A C 1
ATOM 521 O O . ARG A 1 63 ? -17.105 -8.995 -0.001 1.00 93.00 63 ARG A O 1
ATOM 528 N N . TRP A 1 64 ? -15.498 -7.968 1.184 1.00 93.56 64 TRP A N 1
ATOM 529 C CA . TRP A 1 64 ? -15.535 -8.846 2.362 1.00 93.56 64 TRP A CA 1
ATOM 530 C C . TRP A 1 64 ? -16.064 -8.102 3.591 1.00 93.56 64 TRP A C 1
ATOM 532 O O . TRP A 1 64 ? -15.434 -8.091 4.645 1.00 93.56 64 TRP A O 1
ATOM 542 N N . PHE A 1 65 ? -17.185 -7.404 3.425 1.00 93.31 65 PHE A N 1
ATOM 543 C CA . PHE A 1 65 ? -17.794 -6.586 4.468 1.00 93.31 65 PHE A CA 1
ATOM 544 C C . PHE A 1 65 ? -18.857 -7.389 5.246 1.00 93.31 65 PHE A C 1
ATOM 546 O O . PHE A 1 65 ? -19.768 -7.924 4.613 1.00 93.31 65 PHE A O 1
ATOM 553 N N . PRO A 1 66 ? -18.778 -7.484 6.588 1.00 94.44 66 PRO A N 1
ATOM 554 C CA . PRO A 1 66 ? -19.854 -8.033 7.414 1.00 94.44 66 PRO A CA 1
ATOM 555 C C . PRO A 1 66 ? -21.005 -7.020 7.499 1.00 94.44 66 PRO A C 1
ATOM 557 O O . PRO A 1 66 ? -20.936 -6.029 8.231 1.00 94.44 66 PRO A O 1
ATOM 560 N N . GLU A 1 67 ? -22.052 -7.242 6.704 1.00 93.75 67 GLU A N 1
ATOM 561 C CA . GLU A 1 67 ? -23.181 -6.318 6.543 1.00 93.75 67 GLU A CA 1
ATOM 562 C C . GLU A 1 67 ? -23.909 -6.038 7.867 1.00 93.75 67 GLU A C 1
ATOM 564 O O . GLU A 1 67 ? -24.331 -4.909 8.127 1.00 93.75 67 GLU A O 1
ATOM 569 N N . GLU A 1 68 ? -23.957 -7.038 8.748 1.00 94.75 68 GLU A N 1
ATOM 570 C CA . GLU A 1 68 ? -24.501 -6.974 10.104 1.00 94.75 68 GLU A CA 1
ATOM 571 C C . GLU A 1 68 ? -23.807 -5.940 11.009 1.00 94.75 68 GLU A C 1
ATOM 573 O O . GLU A 1 68 ? -24.409 -5.463 11.973 1.00 94.75 68 GLU A O 1
ATOM 578 N N . LEU A 1 69 ? -22.568 -5.538 10.696 1.00 96.50 69 LEU A N 1
ATOM 579 C CA . LEU A 1 69 ? -21.855 -4.500 11.444 1.00 96.50 69 LEU A CA 1
ATOM 580 C C . LEU A 1 69 ? -22.211 -3.075 11.006 1.00 96.50 69 LEU A C 1
ATOM 582 O O . LEU A 1 69 ? -21.860 -2.128 11.708 1.00 96.50 69 LEU A O 1
ATOM 586 N N . ARG A 1 70 ? -22.926 -2.873 9.889 1.00 94.81 70 ARG A N 1
ATOM 587 C CA . ARG A 1 70 ? -23.244 -1.519 9.395 1.00 94.81 70 ARG A CA 1
ATOM 588 C C . ARG A 1 70 ? -24.078 -0.701 10.387 1.00 94.81 70 ARG A C 1
ATOM 590 O O . ARG A 1 70 ? -23.904 0.512 10.464 1.00 94.81 70 ARG A O 1
ATOM 597 N N . SER A 1 71 ? -24.959 -1.349 11.149 1.00 95.44 71 SER A N 1
ATOM 598 C CA . SER A 1 71 ? -25.782 -0.710 12.186 1.00 95.44 71 SER A CA 1
ATOM 599 C C . SER A 1 71 ? -25.072 -0.528 13.533 1.00 95.44 71 SER A C 1
ATOM 601 O O . SER A 1 71 ? -25.645 0.085 14.430 1.00 95.44 71 SER A O 1
ATOM 603 N N . ASP A 1 72 ? -23.843 -1.032 13.694 1.00 97.00 72 ASP A N 1
ATOM 604 C CA . ASP A 1 72 ? -23.059 -0.927 14.929 1.00 97.00 72 ASP A CA 1
ATOM 605 C C . ASP A 1 72 ? -21.679 -0.294 14.646 1.00 97.00 72 ASP A C 1
ATOM 607 O O . ASP A 1 72 ? -20.679 -0.995 14.447 1.00 97.00 72 ASP A O 1
ATOM 611 N N . PRO A 1 73 ? -21.597 1.052 14.629 1.00 96.31 73 PRO A N 1
ATOM 612 C CA . PRO A 1 73 ? -20.361 1.778 14.339 1.00 96.31 73 PRO A CA 1
ATOM 613 C C . PRO A 1 73 ? -19.178 1.416 15.247 1.00 96.31 73 PRO A C 1
ATOM 615 O O . PRO A 1 73 ? -18.026 1.519 14.820 1.00 96.31 73 PRO A O 1
ATOM 618 N N . GLN A 1 74 ? -19.439 0.997 16.491 1.00 97.31 74 GLN A N 1
ATOM 619 C CA . GLN A 1 74 ? -18.392 0.628 17.441 1.00 97.31 74 GLN A CA 1
ATOM 620 C C . GLN A 1 74 ? -17.792 -0.732 17.070 1.00 97.31 74 GLN A C 1
ATOM 622 O O . GLN A 1 74 ? -16.574 -0.831 16.890 1.00 97.31 74 GLN A O 1
ATOM 627 N N . LYS A 1 75 ? -18.633 -1.756 16.858 1.00 97.94 75 LYS A N 1
ATOM 628 C CA . LYS A 1 75 ? -18.174 -3.079 16.402 1.00 97.94 75 LYS A CA 1
ATOM 629 C C . LYS A 1 75 ? -17.532 -3.024 15.019 1.00 97.94 75 LYS A C 1
ATOM 631 O O . LYS A 1 75 ? -16.527 -3.699 14.800 1.00 97.94 75 LYS A O 1
ATOM 636 N N . LEU A 1 76 ? -18.038 -2.196 14.101 1.00 97.69 76 LEU A N 1
ATOM 637 C CA . LEU A 1 76 ? -17.390 -2.014 12.801 1.00 97.69 76 LEU A CA 1
ATOM 638 C C . LEU A 1 76 ? -15.999 -1.369 12.940 1.00 97.69 76 LEU A C 1
ATOM 640 O O . LEU A 1 76 ? -15.055 -1.771 12.257 1.00 97.69 76 LEU A O 1
ATOM 644 N N . GLY A 1 77 ? -15.843 -0.427 13.877 1.00 97.56 77 GLY A N 1
ATOM 645 C CA . GLY A 1 77 ? -14.542 0.111 14.271 1.00 97.56 77 GLY A CA 1
ATOM 646 C C . GLY A 1 77 ? -13.583 -0.971 14.784 1.00 97.56 77 GLY A C 1
ATOM 647 O O . GLY A 1 77 ? -12.418 -0.987 14.382 1.00 97.56 77 GLY A O 1
ATOM 648 N N . TRP A 1 78 ? -14.061 -1.908 15.612 1.00 97.81 78 TRP A N 1
ATOM 649 C CA . TRP A 1 78 ? -13.270 -3.061 16.072 1.00 97.81 78 TRP A CA 1
ATOM 650 C C . TRP A 1 78 ? -12.878 -3.995 14.927 1.00 97.81 78 TRP A C 1
ATOM 652 O O . TRP A 1 78 ? -11.730 -4.428 14.851 1.00 97.81 78 TRP A O 1
ATOM 662 N N . TRP A 1 79 ? -13.792 -4.267 13.996 1.00 97.38 79 TRP A N 1
ATOM 663 C CA . TRP A 1 79 ? -13.495 -5.105 12.839 1.00 97.38 79 TRP A CA 1
ATOM 664 C C . TRP A 1 79 ? -12.386 -4.495 11.972 1.00 97.38 79 TRP A C 1
ATOM 666 O O . TRP A 1 79 ? -11.371 -5.151 11.734 1.00 97.38 79 TRP A O 1
ATOM 676 N N . PHE A 1 80 ? -12.484 -3.210 11.607 1.00 96.94 80 PHE A N 1
ATOM 677 C CA . PHE A 1 80 ? -11.411 -2.519 10.878 1.00 96.94 80 PHE A CA 1
ATOM 678 C C . PHE A 1 80 ? -10.086 -2.462 11.649 1.00 96.94 80 PHE A C 1
ATOM 680 O O . PHE A 1 80 ? -9.017 -2.567 11.039 1.00 96.94 80 PHE A O 1
ATOM 687 N N . PHE A 1 81 ? -10.136 -2.331 12.977 1.00 95.56 81 PHE A N 1
ATOM 688 C CA . PHE A 1 81 ? -8.954 -2.393 13.834 1.00 95.56 81 PHE A CA 1
ATOM 689 C C . PHE A 1 81 ? -8.237 -3.742 13.712 1.00 95.56 81 PHE A C 1
ATOM 691 O O . PHE A 1 81 ? -7.029 -3.784 13.469 1.00 95.56 81 PHE A O 1
ATOM 698 N N . CYS A 1 82 ? -8.989 -4.840 13.807 1.00 93.19 82 CYS A N 1
ATOM 699 C CA . CYS A 1 82 ? -8.478 -6.199 13.669 1.00 93.19 82 CYS A CA 1
ATOM 700 C C . CYS A 1 82 ? -7.968 -6.482 12.247 1.00 93.19 82 CYS A C 1
ATOM 702 O O . CYS A 1 82 ? -6.893 -7.063 12.109 1.00 93.19 82 CYS A O 1
ATOM 704 N N . VAL A 1 83 ? -8.643 -5.999 11.191 1.00 92.75 83 VAL A N 1
ATOM 705 C CA . VAL A 1 83 ? -8.151 -6.104 9.799 1.00 92.75 83 VAL A CA 1
ATOM 706 C C . VAL A 1 83 ? -6.821 -5.362 9.594 1.00 92.75 83 VAL A C 1
ATOM 708 O O . VAL A 1 83 ? -5.977 -5.794 8.806 1.00 92.75 83 VAL A O 1
ATOM 711 N N . ALA A 1 84 ? -6.582 -4.256 10.302 1.00 91.94 84 ALA A N 1
ATOM 712 C CA . ALA A 1 84 ? -5.352 -3.482 10.148 1.00 91.94 84 ALA A CA 1
ATOM 713 C C . ALA A 1 84 ? -4.095 -4.212 10.680 1.00 91.94 84 ALA A C 1
ATOM 715 O O . ALA A 1 84 ? -2.997 -3.997 10.161 1.00 91.94 84 ALA A O 1
ATOM 716 N N . ILE A 1 85 ? -4.231 -5.095 11.677 1.00 84.38 85 ILE A N 1
ATOM 717 C CA . ILE A 1 85 ? -3.109 -5.815 12.315 1.00 84.38 85 ILE A CA 1
ATOM 718 C C . ILE A 1 85 ? -2.326 -6.725 11.337 1.00 84.38 85 ILE A C 1
ATOM 720 O O . ILE A 1 85 ? -1.099 -6.568 11.265 1.00 84.38 85 ILE A O 1
ATOM 724 N N . PRO A 1 86 ? -2.950 -7.628 10.546 1.00 80.38 86 PRO A N 1
ATOM 725 C CA . PRO A 1 86 ? -2.226 -8.465 9.585 1.00 80.38 86 PRO A CA 1
ATOM 726 C C . PRO A 1 86 ? -1.530 -7.663 8.475 1.00 80.38 86 PRO A C 1
ATOM 728 O O . PRO A 1 86 ? -0.454 -8.055 8.027 1.00 80.38 86 PRO A O 1
ATOM 731 N N . MET A 1 87 ? -2.055 -6.492 8.085 1.00 83.00 87 MET A N 1
ATOM 732 C CA . MET A 1 87 ? -1.560 -5.659 6.965 1.00 83.00 87 MET A CA 1
ATOM 733 C C . MET A 1 87 ? -0.126 -5.103 7.135 1.00 83.00 87 MET A C 1
ATOM 735 O O . MET A 1 87 ? 0.381 -4.368 6.276 1.00 83.00 87 MET A O 1
ATOM 739 N N . ARG A 1 88 ? 0.554 -5.446 8.237 1.00 75.25 88 ARG A N 1
ATOM 740 C CA . ARG A 1 88 ? 1.947 -5.089 8.548 1.00 75.25 88 ARG A CA 1
ATOM 741 C C . ARG A 1 88 ? 2.962 -5.574 7.505 1.00 75.25 88 ARG A C 1
ATOM 743 O O . ARG A 1 88 ? 3.980 -4.901 7.342 1.00 75.25 88 ARG A O 1
ATOM 750 N N . GLY A 1 89 ? 2.700 -6.668 6.784 1.00 71.19 89 GLY A N 1
ATOM 751 C CA . GLY A 1 89 ? 3.532 -7.127 5.662 1.00 71.19 89 GLY A CA 1
ATOM 752 C C . GLY A 1 89 ? 3.288 -8.586 5.263 1.00 71.19 89 GLY A C 1
ATOM 753 O O . GLY A 1 89 ? 2.654 -9.323 6.003 1.00 71.19 89 GLY A O 1
ATOM 754 N N . GLY A 1 90 ? 3.809 -8.997 4.100 1.00 67.44 90 GLY A N 1
ATOM 755 C CA . GLY A 1 90 ? 3.804 -10.401 3.645 1.00 67.44 90 GLY A CA 1
ATOM 756 C C . GLY A 1 90 ? 2.447 -10.979 3.220 1.00 67.44 90 GLY A C 1
ATOM 757 O O . GLY A 1 90 ? 2.329 -12.190 3.087 1.00 67.44 90 GLY A O 1
ATOM 758 N N . ILE A 1 91 ? 1.436 -10.132 3.020 1.00 73.69 91 ILE A N 1
ATOM 759 C CA . ILE A 1 91 ? 0.030 -10.520 2.867 1.00 73.69 91 ILE A CA 1
ATOM 760 C C . ILE A 1 91 ? -0.642 -9.705 1.750 1.00 73.69 91 ILE A C 1
ATOM 762 O O . ILE A 1 91 ? -0.441 -8.490 1.657 1.00 73.69 91 ILE A O 1
ATOM 766 N N . ASN A 1 92 ? -1.467 -10.348 0.918 1.00 77.50 92 ASN A N 1
ATOM 767 C CA . ASN A 1 92 ? -2.373 -9.637 0.014 1.00 77.50 92 ASN A CA 1
ATOM 768 C C . ASN A 1 92 ? -3.555 -9.074 0.804 1.00 77.50 92 ASN A C 1
ATOM 770 O O . ASN A 1 92 ? -4.137 -9.773 1.629 1.00 77.50 92 ASN A O 1
ATOM 774 N N . SER A 1 93 ? -3.988 -7.846 0.513 1.00 81.19 93 SER A N 1
ATOM 775 C CA . SER A 1 93 ? -5.112 -7.263 1.258 1.00 81.19 93 SER A CA 1
ATOM 776 C C . SER A 1 93 ? -6.433 -8.009 1.037 1.00 81.19 93 SER A C 1
ATOM 778 O O . SER A 1 93 ? -7.232 -8.058 1.960 1.00 81.19 93 SER A O 1
ATOM 780 N N . ASP A 1 94 ? -6.665 -8.616 -0.134 1.00 84.75 94 ASP A N 1
ATOM 781 C CA . ASP A 1 94 ? -7.847 -9.469 -0.357 1.00 84.75 94 ASP A CA 1
ATOM 782 C C . ASP A 1 94 ? -7.855 -10.692 0.559 1.00 84.75 94 ASP A C 1
ATOM 784 O O . ASP A 1 94 ? -8.857 -10.935 1.226 1.00 84.75 94 ASP A O 1
ATOM 788 N N . ASP A 1 95 ? -6.729 -11.407 0.642 1.00 83.44 95 ASP A N 1
ATOM 789 C CA . ASP A 1 95 ? -6.576 -12.559 1.534 1.00 83.44 95 ASP A CA 1
ATOM 790 C C . ASP A 1 95 ? -6.790 -12.131 2.993 1.00 83.44 95 ASP A C 1
ATOM 792 O O . ASP A 1 95 ? -7.515 -12.791 3.730 1.00 83.44 95 ASP A O 1
ATOM 796 N N . ALA A 1 96 ? -6.234 -10.981 3.394 1.00 85.69 96 ALA A N 1
ATOM 797 C CA . ALA A 1 96 ? -6.416 -10.406 4.726 1.00 85.69 96 ALA A CA 1
ATOM 798 C C . ALA A 1 96 ? -7.888 -10.125 5.061 1.00 85.69 96 ALA A C 1
ATOM 800 O O . ALA A 1 96 ? -8.370 -10.511 6.123 1.00 85.69 96 ALA A O 1
ATOM 801 N N . PHE A 1 97 ? -8.603 -9.452 4.158 1.00 91.69 97 PHE A N 1
ATOM 802 C CA . PHE A 1 97 ? -10.006 -9.099 4.350 1.00 91.69 97 PHE A CA 1
ATOM 803 C C . PHE A 1 97 ? -10.902 -10.341 4.360 1.00 91.69 97 PHE A C 1
ATOM 805 O O . PHE A 1 97 ? -11.711 -10.491 5.273 1.00 91.69 97 PHE A O 1
ATOM 812 N N . ARG A 1 98 ? -10.697 -11.274 3.421 1.00 90.44 98 ARG A N 1
ATOM 813 C CA . ARG A 1 98 ? -11.391 -12.569 3.387 1.00 90.44 98 ARG A CA 1
ATOM 814 C C . ARG A 1 98 ? -11.161 -13.370 4.666 1.00 90.44 98 ARG A C 1
ATOM 816 O O . ARG A 1 98 ? -12.110 -13.896 5.237 1.00 90.44 98 ARG A O 1
ATOM 823 N N . PHE A 1 99 ? -9.910 -13.456 5.115 1.00 88.06 99 PHE A N 1
ATOM 824 C CA . PHE A 1 99 ? -9.543 -14.179 6.326 1.00 88.06 99 PHE A CA 1
ATOM 825 C C . PHE A 1 99 ? -10.217 -13.585 7.566 1.00 88.06 99 PHE A C 1
ATOM 827 O O . PHE A 1 99 ? -10.813 -14.317 8.350 1.00 88.06 99 PHE A O 1
ATOM 834 N N . VAL A 1 100 ? -10.152 -12.262 7.743 1.00 92.00 100 VAL A N 1
ATOM 835 C CA . VAL A 1 100 ? -10.711 -11.603 8.931 1.00 92.00 100 VAL A CA 1
ATOM 836 C C . VAL A 1 100 ? -12.246 -11.596 8.906 1.00 92.00 100 VAL A C 1
ATOM 838 O O . VAL A 1 100 ? -12.862 -11.709 9.962 1.00 92.00 100 VAL A O 1
ATOM 841 N N . TYR A 1 101 ? -12.874 -11.554 7.727 1.00 95.12 101 TYR A N 1
ATOM 842 C CA . TYR A 1 101 ? -14.313 -11.791 7.555 1.00 95.12 101 TYR A CA 1
ATOM 843 C C . TYR A 1 101 ? -14.721 -13.213 7.990 1.00 95.12 101 TYR A C 1
ATOM 845 O O . TYR A 1 101 ? -15.620 -13.383 8.811 1.00 95.12 101 TYR A O 1
ATOM 853 N N . GLU A 1 102 ? -14.014 -14.240 7.510 1.00 94.00 102 GLU A N 1
ATOM 854 C CA . GLU A 1 102 ? -14.266 -15.640 7.881 1.00 94.00 102 GLU A CA 1
ATOM 855 C C . GLU A 1 102 ? -14.010 -15.912 9.373 1.00 94.00 102 GLU A C 1
ATOM 857 O O . GLU A 1 102 ? -14.759 -16.661 9.998 1.00 94.00 102 GLU A O 1
ATOM 862 N N . LEU A 1 103 ? -12.995 -15.271 9.964 1.00 93.81 103 LEU A N 1
ATOM 863 C CA . LEU A 1 103 ? -12.721 -15.339 11.399 1.00 93.81 103 LEU A CA 1
ATOM 864 C C . LEU A 1 103 ? -13.795 -14.631 12.230 1.00 93.81 103 LEU A C 1
ATOM 866 O O . LEU A 1 103 ? -14.172 -15.147 13.278 1.00 93.81 103 LEU A O 1
ATOM 870 N N . TYR A 1 104 ? -14.312 -13.489 11.765 1.00 96.56 104 TYR A N 1
ATOM 871 C CA . TYR A 1 104 ? -15.414 -12.791 12.429 1.00 96.56 104 TYR A CA 1
ATOM 872 C C . TYR A 1 104 ? -16.681 -13.650 12.470 1.00 96.56 104 TYR A C 1
ATOM 874 O O . TYR A 1 104 ? -17.302 -13.764 13.523 1.00 96.56 104 TYR A O 1
ATOM 882 N N . ARG A 1 105 ? -17.024 -14.319 11.361 1.00 95.75 105 ARG A N 1
ATOM 883 C CA . ARG A 1 105 ? -18.202 -15.197 11.290 1.00 95.75 105 ARG A CA 1
ATOM 884 C C . ARG A 1 105 ? -18.093 -16.420 12.212 1.00 95.75 105 ARG A C 1
ATOM 886 O O . ARG A 1 105 ? -19.096 -16.854 12.768 1.00 95.75 105 ARG A O 1
ATOM 893 N N . ASP A 1 106 ? -16.894 -16.981 12.368 1.00 95.62 106 ASP A N 1
ATOM 894 C CA . ASP A 1 106 ? -16.647 -18.154 13.219 1.00 95.62 106 ASP A CA 1
ATOM 895 C C . ASP A 1 106 ? -16.491 -17.807 14.714 1.00 95.62 106 ASP A C 1
ATOM 897 O O . ASP A 1 106 ? -16.847 -18.615 15.575 1.00 95.62 106 ASP A O 1
ATOM 901 N N . ARG A 1 107 ? -15.890 -16.652 15.025 1.00 96.00 107 ARG A N 1
ATOM 902 C CA . ARG A 1 107 ? -15.473 -16.227 16.373 1.00 96.00 107 ARG A CA 1
ATOM 903 C C . ARG A 1 107 ? -15.588 -14.696 16.539 1.00 96.00 107 ARG A C 1
ATOM 905 O O . ARG A 1 107 ? -14.571 -14.001 16.653 1.00 96.00 107 ARG A O 1
ATOM 912 N N . PRO A 1 108 ? -16.813 -14.137 16.564 1.00 96.75 108 PRO A N 1
ATOM 913 C CA . PRO A 1 108 ? -17.028 -12.690 16.687 1.00 96.75 108 PRO A CA 1
ATOM 914 C C . PRO A 1 108 ? -16.571 -12.134 18.048 1.00 96.75 108 PRO A C 1
ATOM 916 O O . PRO A 1 108 ? -16.302 -10.940 18.183 1.00 96.75 108 PRO A O 1
ATOM 919 N N . ASP A 1 109 ? -16.432 -12.997 19.053 1.00 97.19 109 ASP A N 1
ATOM 920 C CA . ASP A 1 109 ? -15.916 -12.692 20.386 1.00 97.19 109 ASP A CA 1
ATOM 921 C C . ASP A 1 109 ? -14.447 -12.230 20.382 1.00 97.19 109 ASP A C 1
ATOM 923 O O . ASP A 1 109 ? -14.099 -11.342 21.160 1.00 97.19 109 ASP A O 1
ATOM 927 N N . LEU A 1 110 ? -13.614 -12.715 19.447 1.00 95.94 110 LEU A N 1
ATOM 928 C CA . LEU A 1 110 ? -12.217 -12.266 19.269 1.00 95.94 110 LEU A CA 1
ATOM 929 C C . LEU A 1 110 ? -12.101 -10.771 18.927 1.00 95.94 110 LEU A C 1
ATOM 931 O O . LEU A 1 110 ? -11.042 -10.162 19.090 1.00 95.94 110 LEU A O 1
ATOM 935 N N . PHE A 1 111 ? -13.177 -10.179 18.413 1.00 97.19 111 PHE A N 1
ATOM 936 C CA . PHE A 1 111 ? -13.229 -8.785 17.981 1.00 97.19 111 PHE A CA 1
ATOM 937 C C . PHE A 1 111 ? -13.798 -7.868 19.061 1.00 97.19 111 PHE A C 1
ATOM 939 O O . PHE A 1 111 ? -13.642 -6.654 18.967 1.00 97.19 111 PHE A O 1
ATOM 946 N N . ASN A 1 112 ? -14.426 -8.422 20.102 1.00 97.88 112 ASN A N 1
ATOM 947 C CA . ASN A 1 112 ? -14.853 -7.647 21.255 1.00 97.88 112 ASN A CA 1
ATOM 948 C C . ASN A 1 112 ? -13.637 -7.399 22.168 1.00 97.88 112 ASN A C 1
ATOM 950 O O . ASN A 1 112 ? -13.142 -8.346 22.787 1.00 97.88 112 ASN A O 1
ATOM 954 N N . PRO A 1 113 ? -13.146 -6.153 22.307 1.00 98.00 113 PRO A N 1
ATOM 955 C CA . PRO A 1 113 ? -11.931 -5.876 23.063 1.00 98.00 113 PRO A CA 1
ATOM 956 C C . PRO A 1 113 ? -12.086 -6.170 24.562 1.00 98.00 113 PRO A C 1
ATOM 958 O O . PRO A 1 113 ? -11.087 -6.479 25.205 1.00 98.00 113 PRO A O 1
ATOM 961 N N . TYR A 1 114 ? -13.312 -6.153 25.105 1.00 98.31 114 TYR A N 1
ATOM 962 C CA . TYR A 1 114 ? -13.590 -6.554 26.489 1.00 98.31 114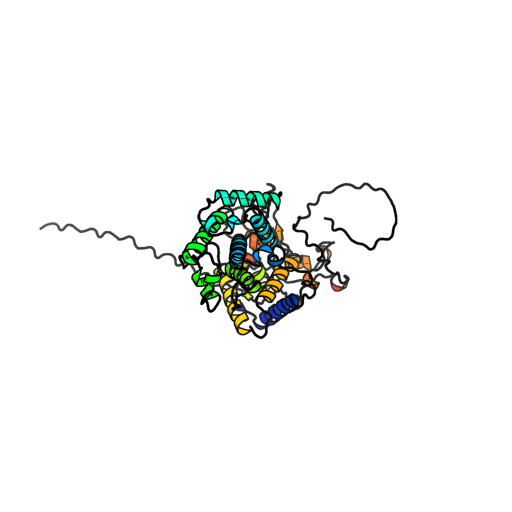 TYR A CA 1
ATOM 963 C C . TYR A 1 114 ? -13.419 -8.057 26.735 1.00 98.31 114 TYR A C 1
ATOM 965 O O . TYR A 1 114 ? -13.210 -8.452 27.875 1.00 98.31 114 TYR A O 1
ATOM 973 N N . VAL A 1 115 ? -13.504 -8.890 25.692 1.00 98.12 115 VAL A N 1
ATOM 974 C CA . VAL A 1 115 ? -13.248 -10.336 25.786 1.00 98.12 115 VAL A CA 1
ATOM 975 C C . VAL A 1 115 ? -11.793 -10.615 25.409 1.00 98.12 115 VAL A C 1
ATOM 977 O O . VAL A 1 115 ? -11.043 -11.191 26.193 1.00 98.12 115 VAL A O 1
ATOM 980 N N . ALA A 1 116 ? -11.353 -10.109 24.253 1.00 97.25 116 ALA A N 1
ATOM 981 C CA . ALA A 1 116 ? -10.021 -10.358 23.705 1.00 97.25 116 ALA A CA 1
ATOM 982 C C . ALA A 1 116 ? -8.859 -9.858 24.585 1.00 97.25 116 ALA A C 1
ATOM 984 O O . ALA A 1 116 ? -7.738 -10.338 24.436 1.00 97.25 116 ALA A O 1
ATOM 985 N N . MET A 1 117 ? -9.089 -8.918 25.510 1.00 97.25 117 MET A N 1
ATOM 986 C CA . MET A 1 117 ? -8.060 -8.475 26.462 1.00 97.25 117 MET A CA 1
ATOM 987 C C . MET A 1 117 ? -7.756 -9.474 27.595 1.00 97.25 117 MET A C 1
ATOM 989 O O . MET A 1 117 ? -6.760 -9.278 28.295 1.00 97.25 117 MET A O 1
ATOM 993 N N . TYR A 1 118 ? -8.599 -10.498 27.782 1.00 97.69 118 TYR A N 1
ATOM 994 C CA . TYR A 1 118 ? -8.461 -11.544 28.808 1.00 97.69 118 TYR A CA 1
ATOM 995 C C . TYR A 1 118 ? -8.207 -12.946 28.232 1.00 97.69 118 TYR A C 1
ATOM 997 O O . TYR A 1 118 ? -8.058 -13.887 29.003 1.00 97.69 118 TYR A O 1
ATOM 1005 N N . MET A 1 119 ? -8.174 -13.088 26.905 1.00 96.69 119 MET A N 1
ATOM 1006 C CA . MET A 1 119 ? -7.882 -14.358 26.238 1.00 96.69 119 MET A CA 1
ATOM 1007 C C . MET A 1 119 ? -6.399 -14.712 26.309 1.00 96.69 119 MET A C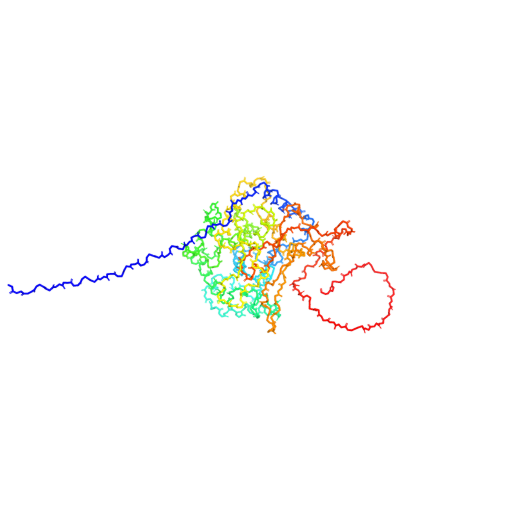 1
ATOM 1009 O O . MET A 1 119 ? -5.537 -13.826 26.269 1.00 96.69 119 MET A O 1
ATOM 1013 N N . GLU A 1 120 ? -6.107 -16.009 26.298 1.00 95.00 120 GLU A N 1
ATOM 1014 C CA . GLU A 1 120 ? -4.744 -16.503 26.118 1.00 95.00 120 GLU A CA 1
ATOM 1015 C C . GLU A 1 120 ? -4.353 -16.538 24.623 1.00 95.00 120 GLU A C 1
ATOM 1017 O O . GLU A 1 120 ? -5.206 -16.752 23.750 1.00 95.00 120 GLU A O 1
ATOM 1022 N N . PRO A 1 121 ? -3.064 -16.333 24.273 1.00 92.12 121 PRO A N 1
ATOM 1023 C CA . PRO A 1 121 ? -2.598 -16.338 22.883 1.00 92.12 121 PRO A CA 1
ATOM 1024 C C . PRO A 1 121 ? -2.986 -17.597 22.098 1.00 92.12 121 PRO A C 1
ATOM 1026 O O . PRO A 1 121 ? -3.277 -17.517 20.905 1.00 92.12 121 PRO A O 1
ATOM 1029 N N . GLU A 1 122 ? -3.010 -18.746 22.768 1.00 91.19 122 GLU A N 1
ATOM 1030 C CA . GLU A 1 122 ? -3.315 -20.062 22.212 1.00 91.19 122 GLU A CA 1
ATOM 1031 C C . GLU A 1 122 ? -4.773 -20.172 21.724 1.00 91.19 122 GLU A C 1
ATOM 1033 O O . GLU A 1 122 ? -5.037 -20.852 20.731 1.00 91.19 122 GLU A O 1
ATOM 1038 N N . GLU A 1 123 ? -5.718 -19.455 22.345 1.00 92.69 123 GLU A N 1
ATOM 1039 C CA . GLU A 1 123 ? -7.124 -19.428 21.916 1.00 92.69 123 GLU A CA 1
ATOM 1040 C C . GLU A 1 123 ? -7.296 -18.704 20.575 1.00 92.69 123 GLU A C 1
ATOM 1042 O O . GLU A 1 123 ? -8.043 -19.151 19.697 1.00 92.69 123 GLU A O 1
ATOM 1047 N N . ILE A 1 124 ? -6.573 -17.592 20.407 1.00 91.38 124 ILE A N 1
ATOM 1048 C CA . ILE A 1 124 ? -6.539 -16.824 19.159 1.00 91.38 124 ILE A CA 1
ATOM 1049 C C . ILE A 1 124 ? -5.776 -17.617 18.090 1.00 91.38 124 ILE A C 1
ATOM 1051 O O . ILE A 1 124 ? -6.238 -17.717 16.952 1.00 91.38 124 ILE A O 1
ATOM 1055 N N . ALA A 1 125 ? -4.648 -18.240 18.447 1.00 87.75 125 ALA A N 1
ATOM 1056 C CA . ALA A 1 125 ? -3.883 -19.101 17.545 1.00 87.75 125 ALA A CA 1
ATOM 1057 C C . ALA A 1 125 ? -4.746 -20.249 16.988 1.00 87.75 125 ALA A C 1
ATOM 1059 O O . ALA A 1 125 ? -4.862 -20.389 15.772 1.00 87.75 125 ALA A O 1
ATOM 1060 N N . GLY A 1 126 ? -5.439 -21.008 17.844 1.00 88.50 126 GLY A N 1
ATOM 1061 C CA . GLY A 1 126 ? -6.295 -22.117 17.407 1.00 88.50 126 GLY A CA 1
ATOM 1062 C C . GLY A 1 126 ? -7.467 -21.676 16.521 1.00 88.50 126 GLY A C 1
ATOM 1063 O O . GLY A 1 126 ? -7.785 -22.334 15.527 1.00 88.50 126 GLY A O 1
ATOM 1064 N N . ALA A 1 127 ? -8.093 -20.532 16.823 1.00 91.31 127 ALA A N 1
ATOM 1065 C CA . ALA A 1 127 ? -9.147 -19.972 15.977 1.00 91.31 127 ALA A CA 1
ATOM 1066 C C . ALA A 1 127 ? -8.617 -19.534 14.600 1.00 91.31 127 ALA A C 1
ATOM 1068 O O . ALA A 1 127 ? -9.223 -19.832 13.567 1.00 91.31 127 ALA A O 1
ATOM 1069 N N . THR A 1 128 ? -7.470 -18.851 14.577 1.00 87.38 128 THR A N 1
ATOM 1070 C CA . THR A 1 128 ? -6.860 -18.360 13.337 1.00 87.38 128 THR A CA 1
ATOM 1071 C C . THR A 1 128 ? -6.324 -19.491 12.459 1.00 87.38 128 THR A C 1
ATOM 1073 O O . THR A 1 128 ? -6.544 -19.456 11.249 1.00 87.38 128 THR A O 1
ATOM 1076 N N . GLU A 1 129 ? -5.718 -20.530 13.040 1.00 84.12 129 GLU A N 1
ATOM 1077 C CA . GLU A 1 129 ? -5.277 -21.735 12.327 1.00 84.12 129 GLU A CA 1
ATOM 1078 C C . GLU A 1 129 ? -6.460 -22.497 11.708 1.00 84.12 129 GLU A C 1
ATOM 1080 O O . GLU A 1 129 ? -6.428 -22.833 10.522 1.00 84.12 129 GLU A O 1
ATOM 1085 N N . LYS A 1 130 ? -7.554 -22.688 12.458 1.00 87.81 130 LYS A N 1
ATOM 1086 C CA . LYS A 1 130 ? -8.771 -23.352 11.958 1.00 87.81 130 LYS A CA 1
ATOM 1087 C C . LYS A 1 130 ? -9.337 -22.663 10.709 1.00 87.81 130 LYS A C 1
ATOM 1089 O O . LYS A 1 130 ? -9.671 -23.331 9.728 1.00 87.81 130 LYS A O 1
ATOM 1094 N N . VAL A 1 131 ? -9.430 -21.330 10.722 1.00 88.44 131 VAL A N 1
ATOM 1095 C CA . VAL A 1 131 ? -9.896 -20.552 9.559 1.00 88.44 131 VAL A CA 1
ATOM 1096 C C . VAL A 1 131 ? -8.869 -20.593 8.427 1.00 88.44 131 VAL A C 1
ATOM 1098 O O . VAL A 1 131 ? -9.239 -20.802 7.271 1.00 88.44 131 VAL A O 1
ATOM 1101 N N . ALA A 1 132 ? -7.578 -20.467 8.745 1.00 81.62 132 ALA A N 1
ATOM 1102 C CA . ALA A 1 132 ? -6.487 -20.530 7.777 1.00 81.62 132 ALA A CA 1
ATOM 1103 C C . ALA A 1 132 ? -6.477 -21.839 6.978 1.00 81.62 132 ALA A C 1
ATOM 1105 O O . ALA A 1 132 ? -6.399 -21.799 5.750 1.00 81.62 132 ALA A O 1
ATOM 1106 N N . MET A 1 133 ? -6.600 -22.985 7.654 1.00 81.69 133 MET A N 1
ATOM 1107 C CA . MET A 1 133 ? -6.662 -24.300 7.012 1.00 81.69 133 MET A CA 1
ATOM 1108 C C . MET A 1 133 ? -7.889 -24.444 6.104 1.00 81.69 133 MET A C 1
ATOM 1110 O O . MET A 1 133 ? -7.781 -25.048 5.039 1.00 81.69 133 MET A O 1
ATOM 1114 N N . ARG A 1 134 ? -9.036 -23.858 6.482 1.00 85.81 134 ARG A N 1
ATOM 1115 C CA . ARG A 1 134 ? -10.259 -23.880 5.664 1.00 85.81 134 ARG A CA 1
ATOM 1116 C C . ARG A 1 134 ? -10.115 -23.071 4.375 1.00 85.81 134 ARG A C 1
ATOM 1118 O O . ARG A 1 134 ? -10.500 -23.554 3.314 1.00 85.81 134 ARG A O 1
ATOM 1125 N N . ILE A 1 135 ? -9.600 -21.843 4.452 1.00 81.44 135 ILE A N 1
ATOM 1126 C CA . ILE A 1 135 ? -9.576 -20.929 3.292 1.00 81.44 135 ILE A CA 1
ATOM 1127 C C . ILE A 1 135 ? -8.304 -21.052 2.439 1.00 81.44 135 ILE A C 1
ATOM 1129 O O . ILE A 1 135 ? -8.311 -20.680 1.265 1.00 81.44 135 ILE A O 1
ATOM 1133 N N . HIS A 1 136 ? -7.218 -21.574 3.016 1.00 74.19 136 HIS A N 1
ATOM 1134 C CA . HIS A 1 136 ? -5.921 -21.776 2.369 1.00 74.19 136 HIS A CA 1
ATOM 1135 C C . HIS A 1 136 ? -5.347 -23.172 2.706 1.00 74.19 136 HIS A C 1
ATOM 1137 O O . HIS A 1 136 ? -4.283 -23.263 3.327 1.00 74.19 136 HIS A O 1
ATOM 1143 N N . PRO A 1 137 ? -5.993 -24.279 2.282 1.00 65.12 137 PRO A N 1
ATOM 1144 C CA . PRO A 1 137 ? -5.565 -25.642 2.630 1.00 65.12 137 PRO A CA 1
ATOM 1145 C C . PRO A 1 137 ? -4.151 -25.999 2.131 1.00 65.12 137 PRO A C 1
ATOM 1147 O O . PRO A 1 137 ? -3.454 -26.794 2.756 1.00 65.12 137 PRO A O 1
ATOM 1150 N N . GLY A 1 138 ? -3.677 -25.369 1.048 1.00 61.38 138 GLY A N 1
ATOM 1151 C CA . GLY A 1 138 ? -2.291 -25.490 0.563 1.00 61.38 138 GLY A CA 1
ATOM 1152 C C . GLY A 1 138 ? -1.258 -24.620 1.304 1.00 61.38 138 GLY A C 1
ATOM 1153 O O . GLY A 1 138 ? -0.078 -24.628 0.943 1.00 61.38 138 GLY A O 1
ATOM 1154 N N . GLY A 1 139 ? -1.684 -23.862 2.318 1.00 57.38 139 GLY A N 1
ATOM 1155 C CA . GLY A 1 139 ? -0.927 -22.776 2.939 1.00 57.38 139 GLY A CA 1
ATOM 1156 C C . GLY A 1 139 ? -1.062 -21.441 2.194 1.00 57.38 139 GLY A C 1
ATOM 1157 O O . GLY A 1 139 ? -1.510 -21.376 1.050 1.00 57.38 139 GLY A O 1
ATOM 1158 N N . SER A 1 140 ? -0.659 -20.361 2.862 1.00 53.03 140 SER A N 1
ATOM 1159 C CA . SER A 1 140 ? -0.589 -19.003 2.311 1.00 53.03 140 SER A CA 1
ATOM 1160 C C . SER A 1 140 ? 0.815 -18.685 1.768 1.00 53.03 140 SER A C 1
ATOM 1162 O O . SER A 1 140 ? 1.731 -19.513 1.810 1.00 53.03 140 SER A O 1
ATOM 1164 N N . GLN A 1 141 ? 1.030 -17.448 1.308 1.00 49.38 141 GLN A N 1
ATOM 1165 C CA . GLN A 1 141 ? 2.387 -16.938 1.115 1.00 49.38 141 GLN A CA 1
ATOM 1166 C C . GLN A 1 141 ? 3.092 -16.736 2.468 1.00 49.38 141 GLN A C 1
ATOM 1168 O O . GLN A 1 141 ? 2.743 -15.832 3.219 1.00 49.38 141 GLN A O 1
ATOM 1173 N N . GLY A 1 142 ? 4.123 -17.540 2.755 1.00 49.22 142 GLY A N 1
ATOM 1174 C CA . GLY A 1 142 ? 5.138 -17.270 3.787 1.00 49.22 142 GLY A CA 1
ATOM 1175 C C . GLY A 1 142 ? 5.392 -18.421 4.770 1.00 49.22 142 GLY A C 1
ATOM 1176 O O . GLY A 1 142 ? 6.522 -18.899 4.857 1.00 49.22 142 GLY A O 1
ATOM 1177 N N . GLU A 1 143 ? 4.360 -18.907 5.466 1.00 45.56 143 GLU A N 1
ATOM 1178 C CA . GLU A 1 143 ? 4.440 -20.058 6.382 1.00 45.56 143 GLU A CA 1
ATOM 1179 C C . GLU A 1 143 ? 3.263 -21.007 6.104 1.00 45.56 143 GLU A C 1
ATOM 1181 O O . GLU A 1 143 ? 2.109 -20.577 6.063 1.00 45.56 143 GLU A O 1
ATOM 1186 N N . LYS A 1 144 ? 3.538 -22.306 5.901 1.00 45.12 144 LYS A N 1
ATOM 1187 C CA . LYS A 1 144 ? 2.477 -23.325 5.806 1.00 45.12 144 LYS A CA 1
ATOM 1188 C C . LYS A 1 144 ? 1.683 -23.362 7.128 1.00 45.12 144 LYS A C 1
ATOM 1190 O O . LYS A 1 144 ? 2.223 -23.010 8.173 1.00 45.12 144 LYS A O 1
ATOM 1195 N N . GLN A 1 145 ? 0.416 -23.780 7.063 1.00 48.31 145 GLN A N 1
ATOM 1196 C CA . GLN A 1 145 ? -0.544 -23.907 8.183 1.00 48.31 145 GLN A CA 1
ATOM 1197 C C . GLN A 1 145 ? -1.027 -22.595 8.843 1.00 48.31 145 GLN A C 1
ATOM 1199 O O . GLN A 1 145 ? -2.204 -22.501 9.165 1.00 48.31 145 GLN A O 1
ATOM 1204 N N . LYS A 1 146 ? -0.219 -21.529 8.942 1.00 48.22 146 LYS A N 1
ATOM 1205 C CA . LYS A 1 146 ? -0.614 -20.294 9.669 1.00 48.22 146 LYS A CA 1
ATOM 1206 C C . LYS A 1 146 ? -1.442 -19.266 8.886 1.00 48.22 146 LYS A C 1
ATOM 1208 O O . LYS A 1 146 ? -1.654 -18.146 9.355 1.00 48.22 146 LYS A O 1
ATOM 1213 N N . GLY A 1 147 ? -1.879 -19.609 7.675 1.00 55.09 147 GLY A N 1
ATOM 1214 C CA . GLY A 1 147 ? -2.688 -18.725 6.835 1.00 55.09 147 GLY A CA 1
ATOM 1215 C C . GLY A 1 147 ? -2.073 -17.339 6.658 1.00 55.09 147 GLY A C 1
ATOM 1216 O O . GLY A 1 147 ? -0.858 -17.175 6.540 1.00 55.09 147 GLY A O 1
ATOM 1217 N N . THR A 1 148 ? -2.911 -16.315 6.608 1.00 52.41 148 THR A N 1
ATOM 1218 C CA . THR A 1 148 ? -2.499 -14.981 6.168 1.00 52.41 148 THR A CA 1
ATOM 1219 C C . THR A 1 148 ? -1.576 -14.235 7.144 1.00 52.41 148 THR A C 1
ATOM 1221 O O . THR A 1 148 ? -0.972 -13.241 6.755 1.00 52.41 148 THR A O 1
ATOM 1224 N N . PHE A 1 149 ? -1.389 -14.715 8.380 1.00 56.72 149 PHE A N 1
ATOM 1225 C CA . PHE A 1 149 ? -0.488 -14.116 9.383 1.00 56.72 149 PHE A CA 1
ATOM 1226 C C . PHE A 1 149 ? 1.000 -14.461 9.209 1.00 56.72 149 PHE A C 1
ATOM 1228 O O . PHE A 1 149 ? 1.803 -14.207 10.106 1.00 56.72 149 PHE A O 1
ATOM 1235 N N . SER A 1 150 ? 1.397 -15.038 8.076 1.00 56.06 150 SER A N 1
ATOM 1236 C CA . SER A 1 150 ? 2.737 -15.594 7.840 1.00 56.06 150 SER A CA 1
ATOM 1237 C C . SER A 1 150 ? 3.916 -14.690 8.247 1.00 56.06 150 SER A C 1
ATOM 1239 O O . SER A 1 150 ? 4.913 -15.178 8.784 1.00 56.06 150 SER A O 1
ATOM 1241 N N . TYR A 1 151 ? 3.824 -13.370 8.052 1.00 58.53 151 TYR A N 1
ATOM 1242 C CA . TYR A 1 151 ? 4.854 -12.438 8.510 1.00 58.53 151 TYR A CA 1
ATOM 1243 C C . TYR A 1 151 ? 4.745 -12.161 10.015 1.00 58.53 151 TYR A C 1
ATOM 1245 O O . TYR A 1 151 ? 3.857 -11.437 10.467 1.00 58.53 151 TYR A O 1
ATOM 1253 N N . GLN A 1 152 ? 5.721 -12.663 10.779 1.00 64.44 152 GLN A N 1
ATOM 1254 C CA . GLN A 1 152 ? 5.776 -12.534 12.244 1.00 64.44 152 GLN A CA 1
ATOM 1255 C C . GLN A 1 152 ? 4.536 -13.114 12.947 1.00 64.44 152 GLN A C 1
ATOM 1257 O O . GLN A 1 152 ? 4.130 -12.580 13.976 1.00 64.44 152 GLN A O 1
ATOM 1262 N N . SER A 1 153 ? 3.986 -14.208 12.400 1.00 63.78 153 SER A N 1
ATOM 1263 C CA . SER A 1 153 ? 2.851 -14.995 12.914 1.00 63.78 153 SER A CA 1
ATOM 1264 C C . SER A 1 153 ? 2.756 -14.997 14.443 1.00 63.78 153 SER A C 1
ATOM 1266 O O . SER A 1 153 ? 1.859 -14.370 14.987 1.00 63.78 153 SER A O 1
ATOM 1268 N N . TYR A 1 154 ? 3.791 -15.518 15.109 1.00 68.06 154 TYR A N 1
ATOM 1269 C CA . TYR A 1 154 ? 3.967 -15.621 16.571 1.00 68.06 154 TYR A CA 1
ATOM 1270 C C . TYR A 1 154 ? 3.835 -14.323 17.405 1.00 68.06 154 TYR A C 1
ATOM 1272 O O . TYR A 1 154 ? 4.001 -14.346 18.629 1.00 68.06 154 TYR A O 1
ATOM 1280 N N . GLN A 1 155 ? 3.674 -13.162 16.765 1.00 81.12 155 GLN A N 1
ATOM 1281 C CA . GLN A 1 155 ? 3.441 -11.883 17.432 1.00 81.12 155 GLN A CA 1
ATOM 1282 C C . GLN A 1 155 ? 1.985 -11.422 17.344 1.00 81.12 155 GLN A C 1
ATOM 1284 O O . GLN A 1 155 ? 1.623 -10.530 18.111 1.00 81.12 155 GLN A O 1
ATOM 1289 N N . HIS A 1 156 ? 1.183 -11.917 16.395 1.00 82.62 156 HIS A N 1
ATOM 1290 C CA . HIS A 1 156 ? -0.116 -11.311 16.081 1.00 82.62 156 HIS A CA 1
ATOM 1291 C C . HIS A 1 156 ? -1.118 -11.503 17.210 1.00 82.62 156 HIS A C 1
ATOM 1293 O O . HIS A 1 156 ? -1.749 -10.528 17.595 1.00 82.62 156 HIS A O 1
ATOM 1299 N N . GLU A 1 157 ? -1.179 -12.683 17.818 1.00 88.12 157 GLU A N 1
ATOM 1300 C CA . GLU A 1 157 ? -2.079 -13.021 18.929 1.00 88.12 157 GLU A CA 1
ATOM 1301 C C . GLU A 1 157 ? -1.772 -12.135 20.146 1.00 88.12 157 GLU A C 1
ATOM 1303 O O . GLU A 1 157 ? -2.630 -11.425 20.672 1.00 88.12 157 GLU A O 1
ATOM 1308 N N . ARG A 1 158 ? -0.488 -12.056 20.521 1.00 91.00 158 ARG A N 1
ATOM 1309 C CA . ARG A 1 158 ? -0.004 -11.200 21.620 1.00 91.00 158 ARG A CA 1
ATOM 1310 C C . ARG A 1 158 ? -0.193 -9.707 21.345 1.00 91.00 158 ARG A C 1
ATOM 1312 O O . ARG A 1 158 ? -0.316 -8.919 22.282 1.00 91.00 158 ARG A O 1
ATOM 1319 N N . ILE A 1 159 ? -0.168 -9.293 20.078 1.00 91.81 159 ILE A N 1
ATOM 1320 C CA . ILE A 1 159 ? -0.453 -7.913 19.668 1.00 91.81 159 ILE A CA 1
ATOM 1321 C C . ILE A 1 159 ? -1.958 -7.645 19.681 1.00 91.81 159 ILE A C 1
ATOM 1323 O O . ILE A 1 159 ? -2.343 -6.555 20.087 1.00 91.81 159 ILE A O 1
ATOM 1327 N N . TRP A 1 160 ? -2.790 -8.619 19.316 1.00 92.56 160 TRP A N 1
ATOM 1328 C CA . TRP A 1 160 ? -4.249 -8.544 19.362 1.00 92.56 160 TRP A CA 1
ATOM 1329 C C . TRP A 1 160 ? -4.732 -8.327 20.799 1.00 92.56 160 TRP A C 1
ATOM 1331 O O . TRP A 1 160 ? -5.360 -7.306 21.071 1.00 92.56 160 TRP A O 1
ATOM 1341 N N . ILE A 1 161 ? -4.327 -9.197 21.733 1.00 95.31 161 ILE A N 1
ATOM 1342 C CA . ILE A 1 161 ? -4.656 -9.103 23.169 1.00 95.31 161 ILE A CA 1
ATOM 1343 C C . ILE A 1 161 ? -4.169 -7.769 23.751 1.00 95.31 161 ILE A C 1
ATOM 1345 O O . ILE A 1 161 ? -4.918 -7.038 24.400 1.00 95.31 161 ILE A O 1
ATOM 1349 N N . HIS A 1 162 ? -2.914 -7.394 23.474 1.00 95.62 162 HIS A N 1
ATOM 1350 C CA . HIS A 1 162 ? -2.355 -6.131 23.960 1.00 95.62 162 HIS A CA 1
ATOM 1351 C C . HIS A 1 162 ? -3.091 -4.905 23.402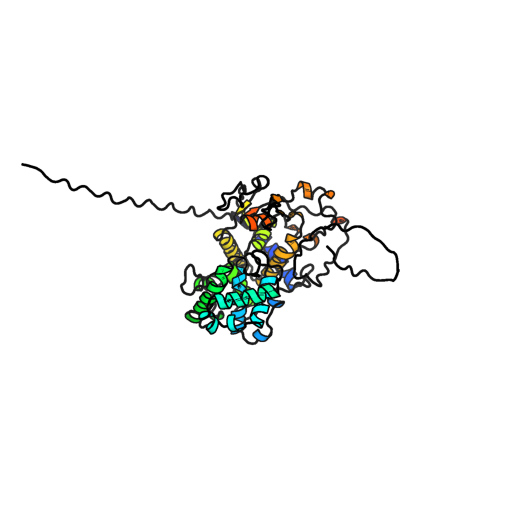 1.00 95.62 162 HIS A C 1
ATOM 1353 O O . HIS A 1 162 ? -3.353 -3.959 24.141 1.00 95.62 162 HIS A O 1
ATOM 1359 N N . ASN A 1 163 ? -3.425 -4.905 22.112 1.00 96.44 163 ASN A N 1
ATOM 1360 C CA . ASN A 1 163 ? -4.116 -3.791 21.477 1.00 96.44 163 ASN A CA 1
ATOM 1361 C C . ASN A 1 163 ? -5.579 -3.697 21.932 1.00 96.44 163 ASN A C 1
ATOM 1363 O O . ASN A 1 163 ? -6.052 -2.583 22.135 1.00 96.44 163 ASN A O 1
ATOM 1367 N N . ALA A 1 164 ? -6.258 -4.828 22.155 1.00 97.62 164 ALA A N 1
ATOM 1368 C CA . ALA A 1 164 ? -7.576 -4.881 22.787 1.00 97.62 164 ALA A CA 1
ATOM 1369 C C . ALA A 1 164 ? -7.531 -4.259 24.190 1.00 97.62 164 ALA A C 1
ATOM 1371 O O . ALA A 1 164 ? -8.285 -3.330 24.474 1.00 97.62 164 ALA A O 1
ATOM 1372 N N . LYS A 1 165 ? -6.564 -4.670 25.022 1.00 97.88 165 LYS A N 1
ATOM 1373 C CA . LYS A 1 165 ? -6.342 -4.096 26.355 1.00 97.88 165 LYS A CA 1
ATOM 1374 C C . LYS A 1 165 ? -6.121 -2.578 26.315 1.00 97.88 165 LYS A C 1
ATOM 1376 O O . LYS A 1 165 ? -6.794 -1.849 27.035 1.00 97.88 165 LYS A O 1
ATOM 1381 N N . VAL A 1 166 ? -5.242 -2.087 25.435 1.00 97.56 166 VAL A N 1
ATOM 1382 C CA . VAL A 1 166 ? -5.006 -0.640 25.247 1.00 97.56 166 VAL A CA 1
ATOM 1383 C C . VAL A 1 166 ? -6.275 0.083 24.772 1.00 97.56 166 VAL A C 1
ATOM 1385 O O . VAL A 1 166 ? -6.531 1.207 25.203 1.00 97.56 166 VAL A O 1
ATOM 1388 N N . LEU A 1 167 ? -7.085 -0.540 23.908 1.00 98.00 167 LEU A N 1
ATOM 1389 C CA . LEU A 1 167 ? -8.346 0.030 23.428 1.00 98.00 167 LEU A CA 1
ATOM 1390 C C . LEU A 1 167 ? -9.370 0.174 24.568 1.00 98.00 167 LEU A C 1
ATOM 1392 O O . LEU A 1 167 ? -10.020 1.212 24.663 1.00 98.00 167 LEU A O 1
ATOM 1396 N N . VAL A 1 168 ? -9.469 -0.803 25.475 1.00 98.31 168 VAL A N 1
ATOM 1397 C CA . VAL A 1 168 ? -10.312 -0.695 26.680 1.00 98.31 168 VAL A CA 1
ATOM 1398 C C . VAL A 1 168 ? -9.754 0.350 27.655 1.00 98.31 168 VAL A C 1
ATOM 1400 O O . VAL A 1 168 ? -10.422 1.346 27.928 1.00 98.31 168 VAL A O 1
ATOM 1403 N N . GLU A 1 169 ? -8.519 0.173 28.136 1.00 97.69 169 GLU A N 1
ATOM 1404 C CA . GLU A 1 169 ? -7.933 0.956 29.242 1.00 97.69 169 GLU A CA 1
ATOM 1405 C C . GLU A 1 169 ? -7.709 2.442 28.923 1.00 97.69 169 GLU A C 1
ATOM 1407 O O . GLU A 1 169 ? -7.591 3.268 29.834 1.00 97.69 169 GLU A O 1
ATOM 1412 N N . HIS A 1 170 ? -7.577 2.806 27.644 1.00 97.38 170 HIS A N 1
ATOM 1413 C CA . HIS A 1 170 ? -7.181 4.161 27.245 1.00 97.38 170 HIS A CA 1
ATOM 1414 C C . HIS A 1 170 ? -8.117 4.846 26.252 1.00 97.38 170 HIS A C 1
ATOM 1416 O O . HIS A 1 170 ? -7.998 6.063 26.088 1.00 97.38 170 HIS A O 1
ATOM 1422 N N . TRP A 1 171 ? -9.031 4.094 25.636 1.00 97.44 171 TRP A N 1
ATOM 1423 C CA . TRP A 1 171 ? -9.943 4.581 24.598 1.00 97.44 171 TRP A CA 1
ATOM 1424 C C . TRP A 1 171 ? -11.399 4.135 24.821 1.00 97.44 171 TRP A C 1
ATOM 1426 O O . TRP A 1 171 ? -12.238 4.354 23.953 1.00 97.44 171 TRP A O 1
ATOM 1436 N N . GLY A 1 172 ? -11.728 3.544 25.978 1.00 97.50 172 GLY A N 1
ATOM 1437 C CA . GLY A 1 172 ? -13.107 3.198 26.347 1.00 97.50 172 GLY A CA 1
ATOM 1438 C C . GLY A 1 172 ? -13.735 2.129 25.453 1.00 97.50 172 GLY A C 1
ATOM 1439 O O . GLY A 1 172 ? -14.936 2.167 25.212 1.00 97.50 172 GLY A O 1
ATOM 1440 N N . ALA A 1 173 ? -12.914 1.221 24.915 1.00 97.56 173 ALA A N 1
ATOM 1441 C CA . ALA A 1 173 ? -13.306 0.244 23.902 1.00 97.56 173 ALA A CA 1
ATOM 1442 C C . ALA A 1 173 ? -13.887 0.871 22.620 1.00 97.56 173 ALA A C 1
ATOM 1444 O O . ALA A 1 173 ? -14.667 0.228 21.924 1.00 97.56 173 ALA A O 1
ATOM 1445 N N . ASP A 1 174 ? -13.523 2.103 22.264 1.00 97.62 174 ASP A N 1
ATOM 1446 C CA . ASP A 1 174 ? -13.977 2.731 21.024 1.00 97.62 174 ASP A CA 1
ATOM 1447 C C . ASP A 1 174 ? -12.812 3.386 20.278 1.00 97.62 174 ASP A C 1
ATOM 1449 O O . ASP A 1 174 ? -12.148 4.306 20.758 1.00 97.62 174 ASP A O 1
ATOM 1453 N N . LEU A 1 175 ? -12.559 2.901 19.062 1.00 96.06 175 LEU A N 1
ATOM 1454 C CA . LEU A 1 175 ? -11.483 3.399 18.212 1.00 96.06 175 LEU A CA 1
ATOM 1455 C C . LEU A 1 175 ? -11.720 4.851 17.766 1.00 96.06 175 LEU A C 1
ATOM 1457 O O . LEU A 1 175 ? -10.757 5.572 17.501 1.00 96.06 175 LEU A O 1
ATOM 1461 N N . ARG A 1 176 ? -12.978 5.305 17.717 1.00 96.38 176 ARG A N 1
ATOM 1462 C CA . ARG A 1 176 ? -13.350 6.671 17.318 1.00 96.38 176 ARG A CA 1
ATOM 1463 C C . ARG A 1 176 ? -12.764 7.716 18.276 1.00 96.38 176 ARG A C 1
ATOM 1465 O O . ARG A 1 176 ? -12.311 8.768 17.824 1.00 96.38 176 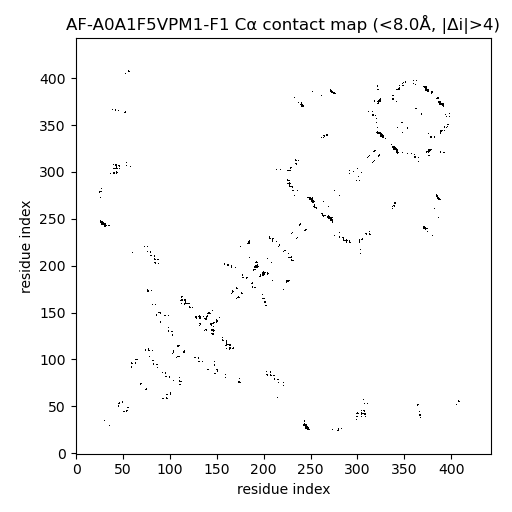ARG A O 1
ATOM 1472 N N . ASN A 1 177 ? -12.618 7.372 19.558 1.00 97.19 177 ASN A N 1
ATOM 1473 C CA . ASN A 1 177 ? -12.043 8.233 20.602 1.00 97.19 177 ASN A CA 1
ATOM 1474 C C . ASN A 1 177 ? -10.564 8.601 20.345 1.00 97.19 177 ASN A C 1
ATOM 1476 O O . ASN A 1 177 ? -10.068 9.621 20.830 1.00 97.19 177 ASN A O 1
ATOM 1480 N N . VAL A 1 178 ? -9.844 7.834 19.514 1.00 94.88 178 VAL A N 1
ATOM 1481 C CA . VAL A 1 178 ? -8.494 8.208 19.047 1.00 94.88 178 VAL A CA 1
ATOM 1482 C C . VAL A 1 178 ? -8.525 9.521 18.255 1.00 94.88 178 VAL A C 1
ATOM 1484 O O . VAL A 1 178 ? -7.610 10.341 18.366 1.00 94.88 178 VAL A O 1
ATOM 1487 N N . PHE A 1 179 ? -9.586 9.759 17.490 1.00 95.12 179 PHE A N 1
ATOM 1488 C CA . PHE A 1 179 ? -9.721 10.899 16.582 1.00 95.12 179 PHE A CA 1
ATOM 1489 C C . PHE A 1 179 ? -10.373 12.121 17.241 1.00 95.12 179 PHE A C 1
ATOM 1491 O O . PHE A 1 179 ? -10.253 13.231 16.729 1.00 95.12 179 PHE A O 1
ATOM 1498 N N . GLU A 1 180 ? -10.985 11.955 18.413 1.00 93.38 180 GLU A N 1
ATOM 1499 C CA . GLU A 1 180 ? -11.658 13.030 19.143 1.00 93.38 180 GLU A CA 1
ATOM 1500 C C . GLU A 1 180 ? -10.694 14.190 19.473 1.00 93.38 180 GLU A C 1
ATOM 1502 O O . GLU A 1 180 ? -9.608 13.990 20.028 1.00 93.38 180 GLU A O 1
ATOM 1507 N N . GLY A 1 181 ? -11.030 15.412 19.053 1.00 90.56 181 GLY A N 1
ATOM 1508 C CA . GLY A 1 181 ? -10.157 16.588 19.190 1.00 90.56 181 GLY A CA 1
ATOM 1509 C C . GLY A 1 181 ? -8.839 16.538 18.393 1.00 90.56 181 GLY A C 1
ATOM 1510 O O . GLY A 1 181 ? -7.966 17.381 18.608 1.00 90.56 181 GLY A O 1
ATOM 1511 N N . ALA A 1 182 ? -8.641 15.571 17.489 1.00 91.00 182 ALA A N 1
ATOM 1512 C CA . ALA A 1 182 ? -7.478 15.543 16.604 1.00 91.00 182 ALA A CA 1
ATOM 1513 C C . ALA A 1 182 ? -7.713 16.437 15.374 1.00 91.00 182 ALA A C 1
ATOM 1515 O O . ALA A 1 182 ? -8.613 16.193 14.579 1.00 91.00 182 ALA A O 1
ATOM 1516 N N . LEU A 1 183 ? -6.875 17.464 15.201 1.00 86.94 183 LEU A N 1
ATOM 1517 C CA . LEU A 1 183 ? -6.985 18.416 14.084 1.00 86.94 183 LEU A CA 1
ATOM 1518 C C . LEU A 1 183 ? -6.422 17.880 12.754 1.00 86.94 183 LEU A C 1
ATOM 1520 O O . LEU A 1 183 ? -6.734 18.412 11.690 1.00 86.94 183 LEU A O 1
ATOM 1524 N N . ASP A 1 184 ? -5.551 16.871 12.813 1.00 90.00 184 ASP A N 1
ATOM 1525 C CA . ASP A 1 184 ? -4.906 16.259 11.652 1.00 90.00 184 ASP A CA 1
ATOM 1526 C C . ASP A 1 184 ? -4.417 14.827 11.946 1.00 90.00 184 ASP A C 1
ATOM 1528 O O . ASP A 1 184 ? -4.419 14.354 13.090 1.00 90.00 184 ASP A O 1
ATOM 1532 N N . PHE A 1 185 ? -3.963 14.149 10.889 1.00 92.50 185 PHE A N 1
ATOM 1533 C CA . PHE A 1 185 ? -3.437 12.785 10.928 1.00 92.50 185 PHE A CA 1
ATOM 1534 C C . PHE A 1 185 ? -2.283 12.570 11.910 1.00 92.50 185 PHE A C 1
ATOM 1536 O O . PHE A 1 185 ? -2.254 11.547 12.591 1.00 92.50 185 PHE A O 1
ATOM 1543 N N . GLU A 1 186 ? -1.335 13.500 12.015 1.00 92.38 186 GLU A N 1
ATOM 1544 C CA . GLU A 1 186 ? -0.181 13.331 12.901 1.00 92.38 186 GLU A CA 1
ATOM 1545 C C . GLU A 1 186 ? -0.549 13.597 14.361 1.00 92.38 186 GLU A C 1
ATOM 1547 O O . GLU A 1 186 ? -0.014 12.936 15.250 1.00 92.38 186 GLU A O 1
ATOM 1552 N N . LYS A 1 187 ? -1.512 14.487 14.630 1.00 92.69 187 LYS A N 1
ATOM 1553 C CA . LYS A 1 187 ? -2.106 14.646 15.966 1.00 92.69 187 LYS A CA 1
ATOM 1554 C C . LYS A 1 187 ? -2.857 13.387 16.400 1.00 92.69 187 LYS A C 1
ATOM 1556 O O . LYS A 1 187 ? -2.706 12.977 17.549 1.00 92.69 187 LYS A O 1
ATOM 1561 N N . ALA A 1 188 ? -3.604 12.748 15.497 1.00 94.44 188 ALA A N 1
ATOM 1562 C CA . ALA A 1 188 ? -4.253 11.466 15.769 1.00 94.44 188 ALA A CA 1
ATOM 1563 C C . ALA A 1 188 ? -3.218 10.338 15.974 1.00 94.44 188 ALA A C 1
ATOM 1565 O O . ALA A 1 188 ? -3.260 9.633 16.981 1.00 94.44 188 ALA A O 1
ATOM 1566 N N . PHE A 1 189 ? -2.225 10.219 15.085 1.00 95.25 189 PHE A N 1
ATOM 1567 C CA . PHE A 1 189 ? -1.181 9.192 15.169 1.00 95.25 189 PHE A CA 1
ATOM 1568 C C . PHE A 1 189 ? -0.313 9.331 16.430 1.00 95.25 189 PHE A C 1
ATOM 1570 O O . PHE A 1 189 ? -0.012 8.335 17.086 1.00 95.25 189 PHE A O 1
ATOM 1577 N N . ALA A 1 190 ? 0.059 10.554 16.822 1.00 94.12 190 ALA A N 1
ATOM 1578 C CA . ALA A 1 190 ? 0.907 10.801 17.990 1.00 94.12 190 ALA A CA 1
ATOM 1579 C C . ALA A 1 190 ? 0.289 10.310 19.311 1.00 94.12 190 ALA A C 1
ATOM 1581 O O . ALA A 1 190 ? 1.031 9.935 20.221 1.00 94.12 190 ALA A O 1
ATOM 1582 N N . LYS A 1 191 ? -1.048 10.260 19.412 1.00 94.50 191 LYS A N 1
ATOM 1583 C CA . LYS A 1 191 ? -1.750 9.664 20.559 1.00 94.50 191 LYS A CA 1
ATOM 1584 C C . LYS A 1 191 ? -1.480 8.158 20.683 1.00 94.50 191 LYS A C 1
ATOM 1586 O O . LYS A 1 191 ? -1.336 7.662 21.805 1.00 94.50 191 LYS A O 1
ATOM 1591 N N . ILE A 1 192 ? -1.404 7.458 19.544 1.00 94.06 192 ILE A N 1
ATOM 1592 C CA . ILE A 1 192 ? -1.361 5.990 19.455 1.00 94.06 192 ILE A CA 1
ATOM 1593 C C . ILE A 1 192 ? 0.002 5.402 19.042 1.00 94.06 192 ILE A C 1
ATOM 1595 O O . ILE A 1 192 ? 0.134 4.183 18.924 1.00 94.06 192 ILE A O 1
ATOM 1599 N N . ASP A 1 193 ? 1.040 6.225 18.865 1.00 93.56 193 ASP A N 1
ATOM 1600 C CA . ASP A 1 193 ? 2.408 5.754 18.606 1.00 93.56 193 ASP A CA 1
ATOM 1601 C C . ASP A 1 193 ? 2.990 5.058 19.851 1.00 93.56 193 ASP A C 1
ATOM 1603 O O . ASP A 1 193 ? 3.495 5.710 20.767 1.00 93.56 193 ASP A O 1
ATOM 1607 N N . HIS A 1 194 ? 2.986 3.719 19.873 1.00 89.31 194 HIS A N 1
ATOM 1608 C CA . HIS A 1 194 ? 3.568 2.904 20.955 1.00 89.31 194 HIS A CA 1
ATOM 1609 C C . HIS A 1 194 ? 5.072 3.185 21.190 1.00 89.31 194 HIS A C 1
ATOM 1611 O O . HIS A 1 194 ? 5.610 2.840 22.241 1.00 89.31 194 HIS A O 1
ATOM 1617 N N . LYS A 1 195 ? 5.805 3.823 20.260 1.00 87.00 195 LYS A N 1
ATOM 1618 C CA . LYS A 1 195 ? 7.195 4.255 20.524 1.00 87.00 195 LYS A CA 1
ATOM 1619 C C . LYS A 1 195 ? 7.277 5.481 21.447 1.00 87.00 195 LYS A C 1
ATOM 1621 O O . LYS A 1 195 ? 8.368 5.785 21.926 1.00 87.00 195 LYS A O 1
ATOM 1626 N N . ARG A 1 196 ? 6.169 6.203 21.656 1.00 86.44 196 ARG A N 1
ATOM 1627 C CA . ARG A 1 196 ? 6.105 7.500 22.362 1.00 86.44 196 ARG A CA 1
ATOM 1628 C C . ARG A 1 196 ? 5.018 7.575 23.437 1.00 86.44 196 ARG A C 1
ATOM 1630 O O . ARG A 1 196 ? 5.124 8.398 24.338 1.00 86.44 196 ARG A O 1
ATOM 1637 N N . SER A 1 197 ? 3.988 6.739 23.343 1.00 88.31 197 SER A N 1
ATOM 1638 C CA . SER A 1 197 ? 2.780 6.782 24.166 1.00 88.31 197 SER A CA 1
ATOM 1639 C C . SER A 1 197 ? 2.508 5.422 24.805 1.00 88.31 197 SER A C 1
ATOM 1641 O O . SER A 1 197 ? 2.508 4.400 24.120 1.00 88.31 197 SER A O 1
ATOM 1643 N N . LYS A 1 198 ? 2.198 5.409 26.110 1.00 87.19 198 LYS A N 1
ATOM 1644 C CA . LYS A 1 198 ? 1.651 4.217 26.789 1.00 87.19 198 LYS A CA 1
ATOM 1645 C C . LYS A 1 198 ? 0.255 3.845 26.265 1.00 87.19 198 LYS A C 1
ATOM 1647 O O . LYS A 1 198 ? -0.120 2.686 26.343 1.00 87.19 198 LYS A O 1
ATOM 1652 N N . LYS A 1 199 ? -0.468 4.806 25.671 1.00 91.50 199 LYS A N 1
ATOM 1653 C CA . LYS A 1 199 ? -1.777 4.614 25.021 1.00 91.50 199 LYS A CA 1
ATOM 1654 C C . LYS A 1 199 ? -1.682 4.081 23.585 1.00 91.50 199 LYS A C 1
ATOM 1656 O O . LYS A 1 199 ? -2.664 4.136 22.846 1.00 91.50 199 LYS A O 1
ATOM 1661 N N . GLY A 1 200 ? -0.489 3.659 23.165 1.00 92.69 200 GLY A N 1
ATOM 1662 C CA . GLY A 1 200 ? -0.190 3.322 21.782 1.00 92.69 200 GLY A CA 1
ATOM 1663 C C . GLY A 1 200 ? -0.362 1.853 21.428 1.00 92.69 200 GLY A C 1
ATOM 1664 O O . GLY A 1 200 ? -0.081 0.965 22.228 1.00 92.69 200 GLY A O 1
ATOM 1665 N N . PHE A 1 201 ? -0.763 1.600 20.185 1.00 95.19 201 PHE A N 1
ATOM 1666 C CA . PHE A 1 201 ? -1.016 0.255 19.677 1.00 95.19 201 PHE A CA 1
ATOM 1667 C C . PHE A 1 201 ? 0.256 -0.371 19.088 1.00 95.19 201 PHE A C 1
ATOM 1669 O O . PHE A 1 201 ? 0.974 0.237 18.286 1.00 95.19 201 PHE A O 1
ATOM 1676 N N . ARG A 1 202 ? 0.538 -1.627 19.441 1.00 92.56 202 ARG A N 1
ATOM 1677 C CA . ARG A 1 202 ? 1.640 -2.397 18.851 1.00 92.56 202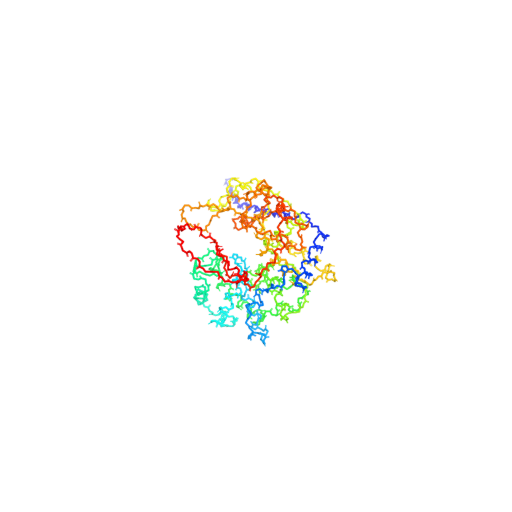 ARG A CA 1
ATOM 1678 C C . ARG A 1 202 ? 1.341 -2.721 17.394 1.00 92.56 202 ARG A C 1
ATOM 1680 O O . ARG A 1 202 ? 0.212 -3.005 17.013 1.00 92.56 202 ARG A O 1
ATOM 1687 N N . GLY A 1 203 ? 2.380 -2.666 16.563 1.00 87.44 203 GLY A N 1
ATOM 1688 C CA . GLY A 1 203 ? 2.278 -2.913 15.121 1.00 87.44 203 GLY A CA 1
ATOM 1689 C C . GLY A 1 203 ? 1.676 -1.761 14.300 1.00 87.44 203 GLY A C 1
ATOM 1690 O O . GLY A 1 203 ? 1.951 -1.684 13.102 1.00 87.44 203 GLY A O 1
ATOM 1691 N N . MET A 1 204 ? 0.953 -0.831 14.933 1.00 91.56 204 MET A N 1
ATOM 1692 C CA . MET A 1 204 ? 0.284 0.307 14.297 1.00 91.56 204 MET A CA 1
ATOM 1693 C C . MET A 1 204 ? 1.281 1.417 13.913 1.00 91.56 204 MET A C 1
ATOM 1695 O O . MET A 1 204 ? 1.460 2.408 14.614 1.00 91.56 204 MET A O 1
ATOM 1699 N N . ARG A 1 205 ? 1.987 1.235 12.792 1.00 91.38 205 ARG A N 1
ATOM 1700 C CA . ARG A 1 205 ? 2.857 2.265 12.183 1.00 91.38 205 ARG A CA 1
ATOM 1701 C C . ARG A 1 205 ? 2.046 3.213 11.291 1.00 91.38 205 ARG A C 1
ATOM 1703 O O . ARG A 1 205 ? 0.959 2.837 10.862 1.00 91.38 205 ARG A O 1
ATOM 1710 N N . ARG A 1 206 ? 2.608 4.371 10.904 1.00 93.25 206 ARG A N 1
ATOM 1711 C CA . ARG A 1 206 ? 1.952 5.370 10.025 1.00 93.25 206 ARG A CA 1
ATOM 1712 C C . ARG A 1 206 ? 1.244 4.776 8.805 1.00 93.25 206 ARG A C 1
ATOM 1714 O O . ARG A 1 206 ? 0.084 5.100 8.591 1.00 93.25 206 ARG A O 1
ATOM 1721 N N . LYS A 1 207 ? 1.887 3.864 8.055 1.00 91.38 207 LYS A N 1
ATOM 1722 C CA . LYS A 1 207 ? 1.255 3.134 6.930 1.00 91.38 207 LYS A CA 1
ATOM 1723 C C . LYS A 1 207 ? -0.072 2.482 7.345 1.00 91.38 207 LYS A C 1
ATOM 1725 O O . LYS A 1 207 ? -1.074 2.636 6.658 1.00 91.38 207 LYS A O 1
ATOM 1730 N N . ILE A 1 208 ? -0.051 1.724 8.439 1.00 92.81 208 ILE A N 1
ATOM 1731 C CA . ILE A 1 208 ? -1.186 0.918 8.905 1.00 92.81 208 ILE A CA 1
ATOM 1732 C C . ILE A 1 208 ? -2.277 1.822 9.480 1.00 92.81 208 ILE A C 1
ATOM 1734 O O . ILE A 1 208 ? -3.449 1.629 9.182 1.00 92.81 208 ILE A O 1
ATOM 1738 N N . PHE A 1 209 ? -1.887 2.871 10.206 1.00 94.56 209 PHE A N 1
ATOM 1739 C CA . PHE A 1 209 ? -2.819 3.867 10.721 1.00 94.56 209 PHE A CA 1
ATOM 1740 C C . PHE A 1 209 ? -3.484 4.683 9.597 1.00 94.56 209 PHE A C 1
ATOM 1742 O O . PHE A 1 209 ? -4.688 4.903 9.641 1.00 94.56 209 PHE A O 1
ATOM 1749 N N . SER A 1 210 ? -2.742 5.071 8.552 1.00 93.81 210 SER A N 1
ATOM 1750 C CA . SER A 1 210 ? -3.270 5.719 7.335 1.00 93.81 210 SER A CA 1
ATOM 1751 C C . SER A 1 210 ? -4.258 4.817 6.593 1.00 93.81 210 SER A C 1
ATOM 1753 O O . SER A 1 210 ? -5.341 5.269 6.226 1.00 93.81 210 SER A O 1
ATOM 1755 N N . LEU A 1 211 ? -3.928 3.531 6.439 1.00 93.44 211 LEU A N 1
ATOM 1756 C CA . LEU A 1 211 ? -4.803 2.527 5.832 1.00 93.44 211 LEU A CA 1
ATOM 1757 C C . LEU A 1 211 ? -6.113 2.370 6.621 1.00 93.44 211 LEU A C 1
ATOM 1759 O O . LEU A 1 211 ? -7.190 2.543 6.061 1.00 93.44 211 LEU A O 1
ATOM 1763 N N . MET A 1 212 ? -6.012 2.138 7.931 1.00 95.12 212 MET A N 1
ATOM 1764 C CA . MET A 1 212 ? -7.159 2.011 8.832 1.00 95.12 212 MET A CA 1
ATOM 1765 C C . MET A 1 212 ? -8.032 3.272 8.830 1.00 95.12 212 MET A C 1
ATOM 1767 O O . MET A 1 212 ? -9.241 3.181 8.657 1.00 95.12 212 MET A O 1
ATOM 1771 N N . THR A 1 213 ? -7.426 4.456 8.956 1.00 94.62 213 THR A N 1
ATOM 1772 C CA . THR A 1 213 ? -8.161 5.733 8.986 1.00 94.62 213 THR A CA 1
ATOM 1773 C C . THR A 1 213 ? -8.878 6.006 7.664 1.00 94.62 213 THR A C 1
ATOM 1775 O O . THR A 1 213 ? -9.977 6.551 7.672 1.00 94.62 213 THR A O 1
ATOM 1778 N N . THR A 1 214 ? -8.305 5.578 6.534 1.00 93.50 214 THR A N 1
ATOM 1779 C CA . THR A 1 214 ? -8.960 5.676 5.221 1.00 93.50 214 THR A CA 1
ATOM 1780 C C . THR A 1 214 ? -10.280 4.901 5.220 1.00 93.50 214 THR A C 1
ATOM 1782 O O . THR A 1 214 ? -11.286 5.439 4.768 1.00 93.50 214 THR A O 1
ATOM 1785 N N . TRP A 1 215 ? -10.313 3.689 5.787 1.00 94.50 215 TRP A N 1
ATOM 1786 C CA . TRP A 1 215 ? -11.551 2.914 5.922 1.00 94.50 215 TRP A CA 1
ATOM 1787 C C . TRP A 1 215 ? -12.535 3.541 6.914 1.00 94.50 215 TRP A C 1
ATOM 1789 O O . TRP A 1 215 ? -13.721 3.625 6.615 1.00 94.50 215 TRP A O 1
ATOM 1799 N N . LEU A 1 216 ? -12.063 4.036 8.064 1.00 95.31 216 LEU A N 1
ATOM 1800 C CA . LEU A 1 216 ? -12.941 4.689 9.043 1.00 95.31 216 LEU A CA 1
ATOM 1801 C C . LEU A 1 216 ? -13.630 5.938 8.462 1.00 95.31 216 LEU A C 1
ATOM 1803 O O . LEU A 1 216 ? -14.804 6.156 8.749 1.00 95.31 216 LEU A O 1
ATOM 1807 N N . ILE A 1 217 ? -12.940 6.726 7.627 1.00 93.19 217 ILE A N 1
ATOM 1808 C CA . ILE A 1 217 ? -13.541 7.861 6.904 1.00 93.19 217 ILE A CA 1
ATOM 1809 C C . ILE A 1 217 ? -14.472 7.360 5.787 1.00 93.19 217 ILE A C 1
ATOM 1811 O O . ILE A 1 217 ? -15.598 7.836 5.676 1.00 93.19 217 ILE A O 1
ATOM 1815 N N . GLU A 1 218 ? -14.045 6.376 4.985 1.00 91.81 218 GLU A N 1
ATOM 1816 C CA . GLU A 1 218 ? -14.836 5.815 3.872 1.00 91.81 218 GLU A CA 1
ATOM 1817 C C . GLU A 1 218 ? -16.187 5.222 4.327 1.00 91.81 218 GLU A C 1
ATOM 1819 O O . GLU A 1 218 ? -17.156 5.243 3.566 1.00 91.81 218 GLU A O 1
ATOM 1824 N N . PHE A 1 219 ? -16.258 4.719 5.563 1.00 94.00 219 PHE A N 1
ATOM 1825 C CA . PHE A 1 219 ? -17.465 4.166 6.188 1.00 94.00 219 PHE A CA 1
ATOM 1826 C C . PHE A 1 219 ? -18.140 5.130 7.187 1.00 94.00 219 PHE A C 1
ATOM 1828 O O . PHE A 1 219 ? -19.052 4.723 7.902 1.00 94.00 219 PHE A O 1
ATOM 1835 N N . GLY A 1 220 ? -17.724 6.402 7.246 1.00 94.06 220 GLY A N 1
ATOM 1836 C CA . GLY A 1 220 ? -18.378 7.439 8.060 1.00 94.06 220 GLY A CA 1
ATOM 1837 C C . GLY A 1 220 ? -18.249 7.268 9.580 1.00 94.06 220 GLY A C 1
ATOM 1838 O O . GLY A 1 220 ? -19.012 7.869 10.332 1.00 94.06 220 GLY A O 1
ATOM 1839 N N . LEU A 1 221 ? -17.296 6.458 10.050 1.00 95.94 221 LEU A N 1
ATOM 1840 C CA . LEU A 1 221 ? -17.078 6.173 11.473 1.00 95.94 221 LEU A CA 1
ATOM 1841 C C . LEU A 1 221 ? -16.320 7.288 12.201 1.00 95.94 221 LEU A C 1
ATOM 1843 O O . LEU A 1 221 ? -16.423 7.403 13.422 1.00 95.94 221 LEU A O 1
ATOM 1847 N N . VAL A 1 222 ? -15.543 8.087 11.466 1.00 94.88 222 VAL A N 1
ATOM 1848 C CA . VAL A 1 222 ? -14.804 9.252 11.976 1.00 94.88 222 VAL A CA 1
ATOM 1849 C C . VAL A 1 222 ? -14.926 10.423 10.988 1.00 94.88 222 VAL A C 1
ATOM 1851 O O . VAL A 1 222 ? -15.141 10.180 9.798 1.00 94.88 222 VAL A O 1
ATOM 1854 N N . PRO A 1 223 ? -14.785 11.688 11.434 1.00 90.25 223 PRO A N 1
ATOM 1855 C CA . PRO A 1 223 ? -14.862 12.852 10.547 1.00 90.25 223 PRO A CA 1
ATOM 1856 C C . PRO A 1 223 ? -13.812 12.832 9.422 1.00 90.25 223 PRO A C 1
ATOM 1858 O O . PRO A 1 223 ? -12.696 12.353 9.630 1.00 90.25 223 PRO A O 1
ATOM 1861 N N . ASP A 1 224 ? -14.124 13.422 8.258 1.00 88.19 224 ASP A N 1
ATOM 1862 C CA . ASP A 1 224 ? -13.113 13.657 7.214 1.00 88.19 224 ASP A CA 1
ATOM 1863 C C . ASP A 1 224 ? -12.066 14.671 7.692 1.00 88.19 224 ASP A C 1
ATOM 1865 O O . ASP A 1 224 ? -12.380 15.804 8.063 1.00 88.19 224 ASP A O 1
ATOM 1869 N N . PHE A 1 225 ? -10.798 14.287 7.602 1.00 87.31 225 PHE A N 1
ATOM 1870 C CA . PHE A 1 225 ? -9.664 15.189 7.740 1.00 87.31 225 PHE A CA 1
ATOM 1871 C C . PHE A 1 225 ? -8.531 14.748 6.812 1.00 87.31 225 PHE A C 1
ATOM 1873 O O . PHE A 1 225 ? -8.541 13.656 6.245 1.00 87.31 225 PHE A O 1
ATOM 1880 N N . GLN A 1 226 ? -7.540 15.619 6.620 1.00 87.06 226 GLN A N 1
ATOM 1881 C CA . GLN A 1 226 ? -6.480 15.364 5.650 1.00 87.06 226 GLN A CA 1
ATOM 1882 C C . GLN A 1 226 ? -5.574 14.200 6.084 1.00 87.06 226 GLN A C 1
ATOM 1884 O O . GLN A 1 226 ? -4.910 14.268 7.120 1.00 87.06 226 GLN A O 1
ATOM 1889 N N . LEU A 1 227 ? -5.505 13.173 5.240 1.00 91.31 227 LEU A N 1
ATOM 1890 C CA . LEU A 1 227 ? -4.618 12.021 5.354 1.00 91.31 227 LEU A CA 1
ATOM 1891 C C . LEU A 1 227 ? -3.430 12.125 4.382 1.00 91.31 227 LEU A C 1
ATOM 1893 O O . LEU A 1 227 ? -3.549 12.743 3.319 1.00 91.31 227 LEU A O 1
ATOM 1897 N N . PRO A 1 228 ? -2.288 11.488 4.706 1.00 93.69 228 PRO A N 1
ATOM 1898 C CA . PRO A 1 228 ? -1.290 11.115 3.710 1.00 93.69 228 PRO A CA 1
ATOM 1899 C C . PRO A 1 228 ? -1.834 10.017 2.788 1.00 93.69 228 PRO A C 1
ATOM 1901 O O . PRO A 1 228 ? -2.775 9.300 3.137 1.00 93.69 228 PRO A O 1
ATOM 1904 N N . LEU A 1 229 ? -1.161 9.794 1.658 1.00 93.75 229 LEU A N 1
ATOM 1905 C CA . LEU A 1 229 ? -1.363 8.549 0.919 1.00 93.75 229 LEU A CA 1
ATOM 1906 C C . LEU A 1 229 ? -0.811 7.365 1.720 1.00 93.75 229 LEU A C 1
ATOM 1908 O O . LEU A 1 229 ? 0.197 7.470 2.418 1.00 93.75 229 LEU A O 1
ATOM 1912 N N . ILE A 1 230 ? -1.430 6.198 1.546 1.00 93.56 230 ILE A N 1
ATOM 1913 C CA . ILE A 1 230 ? -0.923 4.942 2.104 1.00 93.56 230 ILE A CA 1
ATOM 1914 C C . ILE A 1 230 ? 0.356 4.570 1.343 1.00 93.56 230 ILE A C 1
ATOM 1916 O O . ILE A 1 230 ? 0.293 4.072 0.209 1.00 93.56 230 ILE A O 1
ATOM 1920 N N . ILE A 1 231 ? 1.512 4.848 1.955 1.00 93.56 231 ILE A N 1
ATOM 1921 C CA . ILE A 1 231 ? 2.831 4.545 1.396 1.00 93.56 231 ILE A CA 1
ATOM 1922 C C . ILE A 1 231 ? 3.320 3.183 1.884 1.00 93.56 231 ILE A C 1
ATOM 1924 O O . ILE A 1 231 ? 3.574 2.950 3.067 1.00 93.56 231 ILE A O 1
ATOM 1928 N N . ASP A 1 232 ? 3.491 2.289 0.925 1.00 90.31 232 ASP A N 1
ATOM 1929 C CA . ASP A 1 232 ? 4.174 1.014 1.046 1.00 90.31 232 ASP A CA 1
ATOM 1930 C C . ASP A 1 232 ? 5.087 0.803 -0.165 1.00 90.31 232 ASP A C 1
ATOM 1932 O O . ASP A 1 232 ? 5.277 1.715 -0.968 1.00 90.31 232 ASP A O 1
ATOM 1936 N N . PHE A 1 233 ? 5.667 -0.385 -0.318 1.00 89.50 233 PHE A N 1
ATOM 1937 C CA . PHE A 1 233 ? 6.578 -0.636 -1.430 1.00 89.50 233 PHE A CA 1
ATOM 1938 C C . PHE A 1 233 ? 5.883 -0.514 -2.798 1.00 89.50 233 PHE A C 1
ATOM 1940 O O . PHE A 1 233 ? 6.445 0.104 -3.694 1.00 89.50 233 PHE A O 1
ATOM 1947 N N . HIS A 1 234 ? 4.640 -0.981 -2.956 1.00 91.75 234 HIS A N 1
ATOM 1948 C CA . HIS A 1 234 ? 3.894 -0.806 -4.205 1.00 91.75 234 HIS A CA 1
ATOM 1949 C C . HIS A 1 234 ? 3.656 0.681 -4.531 1.00 91.75 234 HIS A C 1
ATOM 1951 O O . HIS A 1 234 ? 3.767 1.087 -5.688 1.00 91.75 234 HIS A O 1
ATOM 1957 N N . ALA A 1 235 ? 3.365 1.508 -3.520 1.00 94.56 235 ALA A N 1
ATOM 1958 C CA . ALA A 1 235 ? 3.253 2.958 -3.676 1.00 94.56 235 ALA A CA 1
ATOM 1959 C C . ALA A 1 235 ? 4.598 3.603 -4.055 1.00 94.56 235 ALA A C 1
ATOM 1961 O O . ALA A 1 235 ? 4.667 4.342 -5.031 1.00 94.56 235 ALA A O 1
ATOM 1962 N N . MET A 1 236 ? 5.665 3.291 -3.311 1.00 95.50 236 MET A N 1
ATOM 1963 C CA . MET A 1 236 ? 7.023 3.791 -3.561 1.00 95.50 236 MET A CA 1
ATOM 1964 C C . MET A 1 236 ? 7.508 3.422 -4.963 1.00 95.50 236 MET A C 1
ATOM 1966 O O . MET A 1 236 ? 8.093 4.256 -5.646 1.00 95.50 236 MET A O 1
ATOM 1970 N N . ARG A 1 237 ? 7.206 2.198 -5.407 1.00 95.12 237 ARG A N 1
ATOM 1971 C CA . ARG A 1 237 ? 7.479 1.713 -6.757 1.00 95.12 237 ARG A CA 1
ATOM 1972 C C . ARG A 1 237 ? 6.854 2.622 -7.812 1.00 95.12 237 ARG A C 1
ATOM 1974 O O . ARG A 1 237 ? 7.589 3.102 -8.662 1.00 95.12 237 ARG A O 1
ATOM 1981 N N . LEU A 1 238 ? 5.548 2.902 -7.744 1.00 96.69 238 LEU A N 1
ATOM 1982 C CA . LEU A 1 238 ? 4.909 3.815 -8.703 1.00 96.69 238 LEU A CA 1
ATOM 1983 C C . LEU A 1 238 ? 5.549 5.210 -8.680 1.00 96.69 238 LEU A C 1
ATOM 1985 O O . LEU A 1 238 ? 5.836 5.776 -9.728 1.00 96.69 238 LEU A O 1
ATOM 1989 N N . LEU A 1 239 ? 5.820 5.755 -7.493 1.00 97.88 239 LEU A N 1
ATOM 1990 C CA . LEU A 1 239 ? 6.415 7.089 -7.375 1.00 97.88 239 LEU A CA 1
ATOM 1991 C C . LEU A 1 239 ? 7.832 7.165 -7.977 1.00 97.88 239 LEU A C 1
ATOM 1993 O O . LEU A 1 239 ? 8.207 8.224 -8.475 1.00 97.88 239 LEU A O 1
ATOM 1997 N N . LEU A 1 240 ? 8.592 6.063 -7.965 1.00 97.56 240 LEU A N 1
ATOM 1998 C CA . LEU A 1 240 ? 9.898 5.941 -8.626 1.00 97.56 240 LEU A CA 1
ATOM 1999 C C . LEU A 1 240 ? 9.772 5.681 -10.136 1.00 97.56 240 LEU A C 1
ATOM 2001 O O . LEU A 1 240 ? 10.445 6.340 -10.921 1.00 97.56 240 LEU A O 1
ATOM 2005 N N . MET A 1 241 ? 8.893 4.760 -10.552 1.00 97.38 241 MET A N 1
ATOM 2006 C CA . MET A 1 241 ? 8.619 4.436 -11.965 1.00 97.38 241 MET A CA 1
ATOM 2007 C C . MET A 1 241 ? 8.234 5.670 -12.781 1.00 97.38 241 MET A C 1
ATOM 2009 O O . MET A 1 241 ? 8.602 5.774 -13.947 1.00 97.38 241 MET A O 1
ATOM 2013 N N . HIS A 1 242 ? 7.486 6.585 -12.160 1.00 97.94 242 HIS A N 1
ATOM 2014 C CA . HIS A 1 242 ? 6.990 7.816 -12.768 1.00 97.94 242 HIS A CA 1
ATOM 2015 C C . HIS A 1 242 ? 7.836 9.055 -12.423 1.00 97.94 242 HIS A C 1
ATOM 2017 O O . HIS A 1 242 ? 7.375 10.169 -12.641 1.00 97.94 242 HIS A O 1
ATOM 2023 N N . GLU A 1 243 ? 9.030 8.893 -11.834 1.00 97.12 243 GLU A N 1
ATOM 2024 C CA . GLU A 1 243 ? 9.942 9.990 -11.442 1.00 97.12 243 GLU A CA 1
ATOM 2025 C C . GLU A 1 243 ? 9.285 11.106 -10.595 1.00 97.12 243 GLU A C 1
ATOM 2027 O O . GLU A 1 243 ? 9.721 12.260 -10.571 1.00 97.12 243 GLU A O 1
ATOM 2032 N N . ILE A 1 244 ? 8.220 10.759 -9.865 1.00 98.44 244 ILE A N 1
ATOM 2033 C CA . ILE A 1 244 ? 7.512 11.667 -8.959 1.00 98.44 244 ILE A CA 1
ATOM 2034 C C . ILE A 1 244 ? 8.380 11.952 -7.736 1.00 98.44 244 ILE A C 1
ATOM 2036 O O . ILE A 1 244 ? 8.446 13.098 -7.298 1.00 98.44 244 ILE A O 1
ATOM 2040 N N . ILE A 1 245 ? 9.062 10.930 -7.211 1.00 97.69 245 ILE A N 1
ATOM 2041 C CA . ILE A 1 245 ? 10.114 11.090 -6.203 1.00 97.69 245 ILE A CA 1
ATOM 2042 C C . ILE A 1 245 ? 11.479 10.819 -6.834 1.00 97.69 245 ILE A C 1
ATOM 2044 O O . ILE A 1 245 ? 11.672 9.823 -7.528 1.00 97.69 245 ILE A O 1
ATOM 2048 N N . GLN A 1 246 ? 12.432 11.705 -6.565 1.00 96.19 246 GLN A N 1
ATOM 2049 C CA . GLN A 1 246 ? 13.819 11.590 -7.008 1.00 96.19 246 GLN A CA 1
ATOM 2050 C C . GLN A 1 246 ? 14.673 11.109 -5.840 1.00 96.19 246 GLN A C 1
ATOM 2052 O O . GLN A 1 246 ? 14.533 11.617 -4.723 1.00 96.19 246 GLN A O 1
ATOM 2057 N N . VAL A 1 247 ? 15.550 10.133 -6.082 1.00 96.38 247 VAL A N 1
ATOM 2058 C CA . VAL A 1 247 ? 16.345 9.500 -5.024 1.00 96.38 247 VAL A CA 1
ATOM 2059 C C . VAL A 1 247 ? 17.823 9.368 -5.359 1.00 96.38 247 VAL A C 1
ATOM 2061 O O . VAL A 1 247 ? 18.205 9.240 -6.518 1.00 96.38 247 VAL A O 1
ATOM 2064 N N . GLU A 1 248 ? 18.642 9.353 -4.311 1.00 94.25 248 GLU A N 1
ATOM 2065 C CA . GLU A 1 248 ? 20.047 8.963 -4.368 1.00 94.25 248 GLU A CA 1
ATOM 2066 C C . GLU A 1 248 ? 20.113 7.431 -4.492 1.00 94.25 248 GLU A C 1
ATOM 2068 O O . GLU A 1 248 ? 19.857 6.705 -3.527 1.00 94.25 248 GLU A O 1
ATOM 2073 N N . PHE A 1 249 ? 20.382 6.937 -5.704 1.00 95.12 249 PHE A N 1
ATOM 2074 C CA . PHE A 1 249 ? 20.635 5.518 -5.955 1.00 95.12 249 PHE A CA 1
ATOM 2075 C C . PHE A 1 249 ? 22.090 5.171 -5.629 1.00 95.12 249 PHE A C 1
ATOM 2077 O O . PHE A 1 249 ? 23.003 5.927 -5.954 1.00 95.12 249 PHE A O 1
ATOM 2084 N N . SER A 1 250 ? 22.307 3.991 -5.056 1.00 94.31 250 SER A N 1
ATOM 2085 C CA . SER A 1 250 ? 23.623 3.348 -4.990 1.00 94.31 250 SER A CA 1
ATOM 2086 C C . SER A 1 250 ? 23.587 2.042 -5.773 1.00 94.31 250 SER A C 1
ATOM 2088 O O . SER A 1 250 ? 22.511 1.486 -5.987 1.00 94.31 250 SER A O 1
ATOM 2090 N N . GLU A 1 251 ? 24.740 1.489 -6.141 1.00 95.56 251 GLU A N 1
ATOM 2091 C CA . GLU A 1 251 ? 24.791 0.072 -6.515 1.00 95.56 251 GLU A CA 1
ATOM 2092 C C . GLU A 1 251 ? 24.197 -0.785 -5.389 1.00 95.56 251 GLU A C 1
ATOM 2094 O O . GLU A 1 251 ? 24.347 -0.475 -4.198 1.00 95.56 251 GLU A O 1
ATOM 2099 N N . LEU A 1 252 ? 23.500 -1.860 -5.757 1.00 94.19 252 LEU A N 1
ATOM 2100 C CA . LEU A 1 252 ? 22.961 -2.803 -4.789 1.00 94.19 252 LEU A CA 1
ATOM 2101 C C . LEU A 1 252 ? 24.111 -3.472 -4.020 1.00 94.19 252 LEU A C 1
ATOM 2103 O O . LEU A 1 252 ? 24.075 -3.535 -2.787 1.00 94.19 252 LEU A O 1
ATOM 2107 N N . GLY A 1 253 ? 25.129 -3.954 -4.739 1.00 93.06 253 GLY A N 1
ATOM 2108 C CA . GLY A 1 253 ? 26.264 -4.705 -4.200 1.00 93.06 253 GLY A CA 1
ATOM 2109 C C . GLY A 1 253 ? 25.877 -6.056 -3.569 1.00 93.06 253 GLY A C 1
ATOM 2110 O O . GLY A 1 253 ? 24.688 -6.382 -3.472 1.00 93.06 253 GLY A O 1
ATOM 2111 N N . PRO A 1 254 ? 26.851 -6.829 -3.046 1.00 89.38 254 PRO A N 1
ATOM 2112 C CA . PRO A 1 254 ? 26.631 -8.172 -2.480 1.00 89.38 254 PRO A CA 1
ATOM 2113 C C . PRO A 1 254 ? 25.694 -8.214 -1.268 1.00 89.38 254 PRO A C 1
ATOM 2115 O O . PRO A 1 254 ? 25.092 -9.244 -0.955 1.00 89.38 254 PRO A O 1
ATOM 2118 N N . GLY A 1 255 ? 25.544 -7.082 -0.578 1.00 84.25 255 GLY A N 1
ATOM 2119 C CA . GLY A 1 255 ? 24.884 -7.024 0.720 1.00 84.25 255 GLY A CA 1
ATOM 2120 C C . GLY A 1 255 ? 25.713 -7.696 1.820 1.00 84.25 255 GLY A C 1
ATOM 2121 O O . GLY A 1 255 ? 26.789 -8.242 1.591 1.00 84.25 255 GLY A O 1
ATOM 2122 N N . LYS A 1 256 ? 25.219 -7.608 3.058 1.00 82.62 256 LYS A N 1
ATOM 2123 C CA . LYS A 1 256 ? 25.790 -8.288 4.234 1.00 82.62 256 LYS A CA 1
ATOM 2124 C C . LYS A 1 256 ? 24.649 -8.856 5.088 1.00 82.62 256 LYS A C 1
ATOM 2126 O O . LYS A 1 256 ? 24.345 -8.303 6.149 1.00 82.62 256 LYS A O 1
ATOM 2131 N N . PRO A 1 257 ? 23.918 -9.865 4.581 1.00 81.19 257 PRO A N 1
ATOM 2132 C CA . PRO A 1 257 ? 22.807 -10.470 5.305 1.00 81.19 257 PRO A CA 1
ATOM 2133 C C . PRO A 1 257 ? 23.310 -11.202 6.556 1.00 81.19 257 PRO A C 1
ATOM 2135 O O . PRO A 1 257 ? 24.463 -11.614 6.635 1.00 81.19 257 PRO A O 1
ATOM 2138 N N . ARG A 1 258 ? 22.426 -11.388 7.543 1.00 78.69 258 ARG A N 1
ATOM 2139 C CA . ARG A 1 258 ? 22.709 -12.250 8.710 1.00 78.69 258 ARG A CA 1
ATOM 2140 C C . ARG A 1 258 ? 22.658 -13.741 8.376 1.00 78.69 258 ARG A C 1
ATOM 2142 O O . ARG A 1 258 ? 23.226 -14.543 9.101 1.00 78.69 258 ARG A O 1
ATOM 2149 N N . ASP A 1 259 ? 21.924 -14.074 7.324 1.00 76.88 259 ASP A N 1
ATOM 2150 C CA . ASP A 1 259 ? 21.733 -15.417 6.801 1.00 76.88 259 ASP A CA 1
ATOM 2151 C C . ASP A 1 259 ? 22.542 -15.528 5.497 1.00 76.88 259 ASP A C 1
ATOM 2153 O O . ASP A 1 259 ? 22.237 -14.783 4.558 1.00 76.88 259 ASP A O 1
ATOM 2157 N N . PRO A 1 260 ? 23.572 -16.394 5.418 1.00 78.31 260 PRO A N 1
ATOM 2158 C CA . PRO A 1 260 ? 24.351 -16.595 4.197 1.00 78.31 260 PRO A CA 1
ATOM 2159 C C . PRO A 1 260 ? 23.497 -17.015 2.994 1.00 78.31 260 PRO A C 1
ATOM 2161 O O . PRO A 1 260 ? 23.810 -16.628 1.872 1.00 78.31 260 PRO A O 1
ATOM 2164 N N . LEU A 1 261 ? 22.368 -17.701 3.212 1.00 74.81 261 LEU A N 1
ATOM 2165 C CA . LEU A 1 261 ? 21.426 -18.078 2.150 1.00 74.81 261 LEU A CA 1
ATOM 2166 C C . LEU A 1 261 ? 20.643 -16.882 1.582 1.00 74.81 261 LEU A C 1
ATOM 2168 O O . LEU A 1 261 ? 19.835 -17.054 0.678 1.00 74.81 261 LEU A O 1
ATOM 2172 N N . ARG A 1 262 ? 20.858 -15.666 2.105 1.00 77.62 262 ARG A N 1
ATOM 2173 C CA . ARG A 1 262 ? 20.304 -14.408 1.576 1.00 77.62 262 ARG A CA 1
ATOM 2174 C C . ARG A 1 262 ? 21.367 -13.509 0.935 1.00 77.62 262 ARG A C 1
ATOM 2176 O O . ARG A 1 262 ? 21.097 -12.322 0.722 1.00 77.62 262 ARG A O 1
ATOM 2183 N N . ILE A 1 263 ? 22.573 -14.032 0.676 1.00 84.00 263 ILE A N 1
ATOM 2184 C CA . ILE A 1 263 ? 23.608 -13.328 -0.098 1.00 84.00 263 ILE A CA 1
ATOM 2185 C C . ILE A 1 263 ? 23.074 -13.088 -1.509 1.00 84.00 263 ILE A C 1
ATOM 2187 O O . ILE A 1 263 ? 22.389 -13.928 -2.082 1.00 84.00 263 ILE A O 1
ATOM 2191 N N . ARG A 1 264 ? 23.333 -11.899 -2.049 1.00 89.75 264 ARG A N 1
ATOM 2192 C CA . ARG A 1 264 ? 22.772 -11.488 -3.336 1.00 89.75 264 ARG A CA 1
ATOM 2193 C C . ARG A 1 264 ? 23.550 -12.144 -4.479 1.00 89.75 264 ARG A C 1
ATOM 2195 O O . ARG A 1 264 ? 24.779 -12.109 -4.421 1.00 89.75 264 ARG A O 1
ATOM 2202 N N . PRO A 1 265 ? 22.888 -12.663 -5.524 1.00 90.69 265 PRO A N 1
ATOM 2203 C CA . PRO A 1 265 ? 23.562 -13.145 -6.731 1.00 90.69 265 PRO A CA 1
ATOM 2204 C C . PRO A 1 265 ? 24.373 -12.035 -7.417 1.00 90.69 265 PRO A C 1
ATOM 2206 O O . PRO A 1 265 ? 23.953 -10.878 -7.415 1.00 90.69 265 PRO A O 1
ATOM 2209 N N . GLU A 1 266 ? 25.533 -12.371 -7.989 1.00 92.62 266 GLU A N 1
ATOM 2210 C CA . GLU A 1 266 ? 26.484 -11.404 -8.574 1.00 92.62 266 GLU A CA 1
ATOM 2211 C C . GLU A 1 266 ? 25.881 -10.581 -9.721 1.00 92.62 266 GLU A C 1
ATOM 2213 O O . GLU A 1 266 ? 26.042 -9.360 -9.779 1.00 92.62 266 GLU A O 1
ATOM 2218 N N . SER A 1 267 ? 25.064 -11.235 -10.548 1.00 93.31 267 SER A N 1
ATOM 2219 C CA . SER A 1 267 ? 24.179 -10.644 -11.562 1.00 93.31 267 SER A CA 1
ATOM 2220 C C . SER A 1 267 ? 23.403 -9.412 -11.077 1.00 93.31 267 SER A C 1
ATOM 2222 O O . SER A 1 267 ? 23.137 -8.501 -11.860 1.00 93.31 267 SER A O 1
ATOM 2224 N N . MET A 1 268 ? 23.057 -9.361 -9.788 1.00 95.50 268 MET A N 1
ATOM 2225 C CA . MET A 1 268 ? 22.237 -8.308 -9.192 1.00 95.50 268 MET A CA 1
ATOM 2226 C C . MET A 1 268 ? 23.051 -7.136 -8.627 1.00 95.50 268 MET A C 1
ATOM 2228 O O . MET A 1 268 ? 22.477 -6.078 -8.368 1.00 95.50 268 MET A O 1
ATOM 2232 N N . TRP A 1 269 ? 24.366 -7.283 -8.415 1.00 95.12 269 TRP A N 1
ATOM 2233 C CA . TRP A 1 269 ? 25.167 -6.314 -7.648 1.00 95.12 269 TRP A CA 1
ATOM 2234 C C . TRP A 1 269 ? 25.255 -4.942 -8.322 1.00 95.12 269 TRP A C 1
ATOM 2236 O O . TRP A 1 269 ? 25.127 -3.926 -7.638 1.00 95.12 269 TRP A O 1
ATOM 2246 N N . LYS A 1 270 ? 25.417 -4.923 -9.651 1.00 94.94 270 LYS A N 1
ATOM 2247 C CA . LYS A 1 270 ? 25.592 -3.708 -10.466 1.00 94.94 270 LYS A CA 1
ATOM 2248 C C . LYS A 1 270 ? 24.338 -2.838 -10.605 1.00 94.94 270 LYS A C 1
ATOM 2250 O O . LYS A 1 270 ? 24.423 -1.721 -11.103 1.00 94.94 270 LYS A O 1
ATOM 2255 N N . HIS A 1 271 ? 23.157 -3.339 -10.236 1.00 96.44 271 HIS A N 1
ATOM 2256 C CA . HIS A 1 271 ? 21.928 -2.579 -10.447 1.00 96.44 271 HIS A CA 1
ATOM 2257 C C . HIS A 1 271 ? 21.807 -1.407 -9.467 1.00 96.44 271 HIS A C 1
ATOM 2259 O O . HIS A 1 271 ? 22.020 -1.556 -8.261 1.00 96.44 271 HIS A O 1
ATOM 2265 N N . ALA A 1 272 ? 21.376 -0.256 -9.986 1.00 97.00 272 ALA A N 1
ATOM 2266 C CA . ALA A 1 272 ? 21.027 0.912 -9.189 1.00 97.00 272 ALA A CA 1
ATOM 2267 C C . ALA A 1 272 ? 19.833 0.604 -8.267 1.00 97.00 272 ALA A C 1
ATOM 2269 O O . ALA A 1 272 ? 18.775 0.151 -8.714 1.00 97.00 272 ALA A O 1
ATOM 2270 N N . ALA A 1 273 ? 19.994 0.865 -6.973 1.00 96.62 273 ALA A N 1
ATOM 2271 C CA . ALA A 1 273 ? 19.040 0.504 -5.939 1.00 96.62 273 ALA A CA 1
ATOM 2272 C C . ALA A 1 273 ? 18.862 1.599 -4.876 1.00 96.62 273 ALA A C 1
ATOM 2274 O O . ALA A 1 273 ? 19.769 2.378 -4.586 1.00 96.62 273 ALA A O 1
ATOM 2275 N N . VAL A 1 274 ? 17.678 1.630 -4.259 1.00 95.88 274 VAL A N 1
ATOM 2276 C CA . VAL A 1 274 ? 17.388 2.438 -3.068 1.00 95.88 274 VAL A CA 1
ATOM 2277 C C . VAL A 1 274 ? 16.771 1.565 -1.976 1.00 95.88 274 VAL A C 1
ATOM 2279 O O . VAL A 1 274 ? 15.805 0.828 -2.193 1.00 95.88 274 VAL A O 1
ATOM 2282 N N . HIS A 1 275 ? 17.334 1.633 -0.770 1.00 93.06 275 HIS A N 1
ATOM 2283 C CA . HIS A 1 275 ? 16.864 0.851 0.370 1.00 93.06 275 HIS A CA 1
ATOM 2284 C C . HIS A 1 275 ? 15.619 1.472 1.022 1.00 93.06 275 HIS A C 1
ATOM 2286 O O . HIS A 1 275 ? 15.621 2.627 1.455 1.00 93.06 275 HIS A O 1
ATOM 2292 N N . ILE A 1 276 ? 14.553 0.677 1.149 1.00 91.38 276 ILE A N 1
ATOM 2293 C CA . ILE A 1 276 ? 13.282 1.115 1.731 1.00 91.38 276 ILE A CA 1
ATOM 2294 C C . ILE A 1 276 ? 13.362 1.033 3.256 1.00 91.38 276 ILE A C 1
ATOM 2296 O O . ILE A 1 276 ? 13.146 -0.010 3.872 1.00 91.38 276 ILE A O 1
ATOM 2300 N N . SER A 1 277 ? 13.687 2.169 3.868 1.00 89.69 277 SER A N 1
ATOM 2301 C CA . SER A 1 277 ? 13.776 2.338 5.319 1.00 89.69 277 SER A CA 1
ATOM 2302 C C . SER A 1 277 ? 12.554 3.070 5.885 1.00 89.69 277 SER A C 1
ATOM 2304 O O . SER A 1 277 ? 11.910 3.858 5.194 1.00 89.69 277 SER A O 1
ATOM 2306 N N . GLU A 1 278 ? 12.247 2.848 7.169 1.00 88.56 278 GLU A N 1
ATOM 2307 C CA . GLU A 1 278 ? 11.149 3.540 7.868 1.00 88.56 278 GLU A CA 1
ATOM 2308 C C . GLU A 1 278 ? 11.261 5.082 7.776 1.00 88.56 278 GLU A C 1
ATOM 2310 O O . GLU A 1 278 ? 10.265 5.700 7.412 1.00 88.56 278 GLU A O 1
ATOM 2315 N N . PRO A 1 279 ? 12.438 5.725 7.966 1.00 90.88 279 PRO A N 1
ATOM 2316 C CA . PRO A 1 279 ? 12.571 7.171 7.772 1.00 90.88 279 PRO A CA 1
ATOM 2317 C C . PRO A 1 279 ? 12.290 7.646 6.342 1.00 90.88 279 PRO A C 1
ATOM 2319 O O . PRO A 1 279 ? 11.771 8.747 6.172 1.00 90.88 279 PRO A O 1
ATOM 2322 N N . PHE A 1 280 ? 12.639 6.856 5.320 1.00 92.88 280 PHE A N 1
ATOM 2323 C CA . PHE A 1 280 ? 12.376 7.209 3.920 1.00 92.88 280 PHE A CA 1
ATOM 2324 C C . PHE A 1 280 ? 10.875 7.144 3.607 1.00 92.88 280 PHE A C 1
ATOM 2326 O O . PHE A 1 280 ? 10.321 8.097 3.062 1.00 92.88 280 PHE A O 1
ATOM 2333 N N . VAL A 1 281 ? 10.205 6.067 4.029 1.00 93.19 281 VAL A N 1
ATOM 2334 C CA . VAL A 1 281 ? 8.745 5.926 3.906 1.00 93.19 281 VAL A CA 1
ATOM 2335 C C . VAL A 1 281 ? 8.024 7.063 4.633 1.00 93.19 281 VAL A C 1
ATOM 2337 O O . VAL A 1 281 ? 7.154 7.698 4.043 1.00 93.19 281 VAL A O 1
ATOM 2340 N N . ASP A 1 282 ? 8.427 7.379 5.868 1.00 92.12 282 ASP A N 1
ATOM 2341 C CA . ASP A 1 282 ? 7.834 8.470 6.648 1.00 92.12 282 ASP A CA 1
ATOM 2342 C C . ASP A 1 282 ? 7.965 9.832 5.939 1.00 92.12 282 ASP A C 1
ATOM 2344 O O . ASP A 1 282 ? 7.011 10.602 5.931 1.00 92.12 282 ASP A O 1
ATOM 2348 N N . GLN A 1 283 ? 9.086 10.130 5.271 1.00 94.00 283 GLN A N 1
ATOM 2349 C CA . GLN A 1 283 ? 9.224 11.372 4.490 1.00 94.00 283 GLN A CA 1
ATOM 2350 C C . GLN A 1 283 ? 8.252 11.468 3.317 1.00 94.00 283 GLN A C 1
ATOM 2352 O O . GLN A 1 283 ? 7.668 12.528 3.105 1.00 94.00 283 GLN A O 1
ATOM 2357 N N . VAL A 1 284 ? 8.038 10.376 2.580 1.00 96.12 284 VAL A N 1
ATOM 2358 C CA . VAL A 1 284 ? 7.052 10.362 1.490 1.00 96.12 284 VAL A CA 1
ATOM 2359 C C . VAL A 1 284 ? 5.625 10.465 2.049 1.00 96.12 284 VAL A C 1
ATOM 2361 O O . VAL A 1 284 ? 4.795 11.166 1.473 1.00 96.12 284 VAL A O 1
ATOM 2364 N N . ILE A 1 285 ? 5.343 9.872 3.215 1.00 94.94 285 ILE A N 1
ATOM 2365 C CA . ILE A 1 285 ? 4.079 10.070 3.948 1.00 94.94 285 ILE A CA 1
ATOM 2366 C C . ILE A 1 285 ? 3.879 11.559 4.283 1.00 94.94 285 ILE A C 1
ATOM 2368 O O . ILE A 1 285 ? 2.862 12.133 3.896 1.00 94.94 285 ILE A O 1
ATOM 2372 N N . PHE A 1 286 ? 4.852 12.216 4.924 1.00 94.56 286 PHE A N 1
ATOM 2373 C CA . PHE A 1 286 ? 4.762 13.642 5.267 1.00 94.56 286 PHE A CA 1
ATOM 2374 C C . PHE A 1 286 ? 4.621 14.544 4.035 1.00 94.56 286 PHE A C 1
ATOM 2376 O O . PHE A 1 286 ? 3.797 15.461 4.040 1.00 94.56 286 PHE A O 1
ATOM 2383 N N . TRP A 1 287 ? 5.380 14.271 2.968 1.00 96.31 287 TRP A N 1
ATOM 2384 C CA . TRP A 1 287 ? 5.249 14.999 1.710 1.00 96.31 287 TRP A CA 1
ATOM 2385 C C . TRP A 1 287 ? 3.848 14.827 1.106 1.00 96.31 287 TRP A C 1
ATOM 2387 O O . TRP A 1 287 ? 3.217 15.831 0.784 1.00 96.31 287 TRP A O 1
ATOM 2397 N N . THR A 1 288 ? 3.312 13.602 1.010 1.00 96.50 288 THR A N 1
ATOM 2398 C CA . THR A 1 288 ? 1.957 13.402 0.456 1.00 96.50 288 THR A CA 1
ATOM 2399 C C . THR A 1 288 ? 0.874 14.071 1.298 1.00 96.50 288 THR A C 1
ATOM 2401 O O . THR A 1 288 ? -0.046 14.644 0.723 1.00 96.50 288 THR A O 1
ATOM 2404 N N . LEU A 1 289 ? 0.994 14.088 2.631 1.00 94.88 289 LEU A N 1
ATOM 2405 C CA . LEU A 1 289 ? 0.078 14.832 3.504 1.00 94.88 289 LEU A CA 1
ATOM 2406 C C . LEU A 1 289 ? 0.095 16.339 3.190 1.00 94.88 289 LEU A C 1
ATOM 2408 O O . LEU A 1 289 ? -0.961 16.950 3.016 1.00 94.88 289 LEU A O 1
ATOM 2412 N N . ALA A 1 290 ? 1.285 16.938 3.085 1.00 95.44 290 ALA A N 1
ATOM 2413 C CA . ALA A 1 290 ? 1.439 18.355 2.757 1.00 95.44 290 ALA A CA 1
ATOM 2414 C C . ALA A 1 290 ? 0.947 18.680 1.334 1.00 95.44 290 ALA A C 1
ATOM 2416 O O . ALA A 1 290 ? 0.250 19.675 1.128 1.00 95.44 290 ALA A O 1
ATOM 2417 N N . PHE A 1 291 ? 1.258 17.814 0.369 1.00 96.69 291 PHE A N 1
ATOM 2418 C CA . PHE A 1 291 ? 0.849 17.934 -1.027 1.00 96.69 291 PHE A CA 1
ATOM 2419 C C . PHE A 1 291 ? -0.676 17.859 -1.182 1.00 96.69 291 PHE A C 1
ATOM 2421 O O . PHE A 1 291 ? -1.285 18.756 -1.765 1.00 96.69 291 PHE A O 1
ATOM 2428 N N . LEU A 1 292 ? -1.323 16.842 -0.605 1.00 94.81 292 LEU A N 1
ATOM 2429 C CA . LEU A 1 292 ? -2.780 16.711 -0.658 1.00 94.81 292 LEU A CA 1
ATOM 2430 C C . LEU A 1 292 ? -3.477 17.868 0.072 1.00 94.81 292 LEU A C 1
ATOM 2432 O O . LEU A 1 292 ? -4.469 18.380 -0.438 1.00 94.81 292 LEU A O 1
ATOM 2436 N N . LYS A 1 293 ? -2.922 18.364 1.191 1.00 94.06 293 LYS A N 1
ATOM 2437 C CA . LYS A 1 293 ? -3.424 19.576 1.864 1.00 94.06 293 LYS A CA 1
ATOM 2438 C C . LYS A 1 293 ? -3.369 20.807 0.950 1.00 94.06 293 LYS A C 1
ATOM 2440 O O . LYS A 1 293 ? -4.353 21.537 0.850 1.00 94.06 293 LYS A O 1
ATOM 2445 N N . LYS A 1 294 ? -2.235 21.025 0.273 1.00 96.00 294 LYS A N 1
ATOM 2446 C CA . LYS A 1 294 ? -2.005 22.134 -0.672 1.00 96.00 294 LYS A CA 1
ATOM 2447 C C . LYS A 1 294 ? -2.975 22.097 -1.858 1.00 96.00 294 LYS A C 1
ATOM 2449 O O . LYS A 1 294 ? -3.433 23.146 -2.300 1.00 96.00 294 LYS A O 1
ATOM 2454 N N . TYR A 1 295 ? -3.325 20.903 -2.335 1.00 96.44 295 TYR A N 1
ATOM 2455 C CA . TYR A 1 295 ? -4.165 20.704 -3.518 1.00 96.44 295 TYR A CA 1
ATOM 2456 C C . TYR A 1 295 ? -5.588 20.174 -3.224 1.00 96.44 295 TYR A C 1
ATOM 2458 O O . TYR A 1 295 ? -6.275 19.784 -4.169 1.00 96.44 295 TYR A O 1
ATOM 2466 N N . LYS A 1 296 ? -6.082 20.213 -1.967 1.00 94.00 296 LYS A N 1
ATOM 2467 C CA . LYS A 1 296 ? -7.371 19.600 -1.537 1.00 94.00 296 LYS A CA 1
ATOM 2468 C C . LYS A 1 296 ? -8.580 19.982 -2.409 1.00 94.00 296 LYS A C 1
ATOM 2470 O O . LYS A 1 296 ? -9.491 19.182 -2.563 1.00 94.00 296 LYS A O 1
ATOM 2475 N N . ARG A 1 297 ? -8.603 21.196 -2.974 1.00 95.25 297 ARG A N 1
ATOM 2476 C CA . ARG A 1 297 ? -9.702 21.702 -3.827 1.00 95.25 297 ARG A CA 1
ATOM 2477 C C . ARG A 1 297 ? -9.574 21.359 -5.320 1.00 95.25 297 ARG A C 1
ATOM 2479 O O . ARG A 1 297 ? -10.494 21.645 -6.074 1.00 95.25 297 ARG A O 1
ATOM 2486 N N . LEU A 1 298 ? -8.427 20.839 -5.761 1.00 97.00 298 LEU A N 1
ATOM 2487 C CA . LEU A 1 298 ? -8.080 20.656 -7.182 1.00 97.00 298 LEU A CA 1
ATOM 2488 C C . LEU A 1 298 ? -7.832 19.193 -7.573 1.00 97.00 298 LEU A C 1
ATOM 2490 O O . LEU A 1 298 ? -7.757 18.876 -8.764 1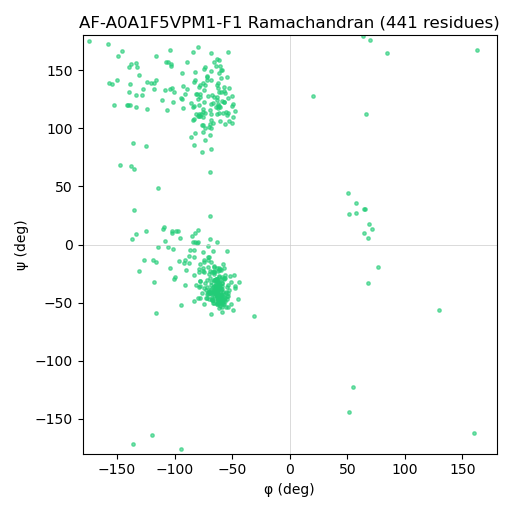.00 97.00 298 LEU A O 1
ATOM 2494 N N . LEU A 1 299 ? -7.678 18.323 -6.577 1.00 96.81 299 LEU A N 1
ATOM 2495 C CA . LEU A 1 299 ? -7.552 16.882 -6.726 1.00 96.81 299 LEU A CA 1
ATOM 2496 C C . LEU A 1 299 ? -8.852 16.186 -6.292 1.00 96.81 299 LEU A C 1
ATOM 2498 O O . LEU A 1 299 ? -9.584 16.737 -5.468 1.00 96.81 299 LEU A O 1
ATOM 2502 N N . PRO A 1 300 ? -9.108 14.962 -6.786 1.00 95.19 300 PRO A N 1
ATOM 2503 C CA . PRO A 1 300 ? -10.048 14.037 -6.164 1.00 95.19 300 PRO A CA 1
ATOM 2504 C C . PRO A 1 300 ? -9.718 13.819 -4.685 1.00 95.19 300 PRO A C 1
ATOM 2506 O O . PRO A 1 300 ? -8.623 14.139 -4.210 1.00 95.19 300 PRO A O 1
ATOM 2509 N N . CYS A 1 301 ? -10.658 13.244 -3.945 1.00 91.25 301 CYS A N 1
ATOM 2510 C CA . CYS A 1 301 ? -10.437 12.964 -2.536 1.00 91.25 301 CYS A CA 1
ATOM 2511 C C . CYS A 1 301 ? -9.282 11.956 -2.334 1.00 91.25 301 CYS A C 1
ATOM 2513 O O . CYS A 1 301 ? -8.894 11.179 -3.213 1.00 91.25 301 CYS A O 1
ATOM 2515 N N . GLN A 1 302 ? -8.732 11.947 -1.123 1.00 90.25 302 GLN A N 1
ATOM 2516 C CA . GLN A 1 302 ? -7.591 11.102 -0.768 1.00 90.25 302 GLN A CA 1
ATOM 2517 C C . GLN A 1 302 ? -7.861 9.592 -0.893 1.00 90.25 302 GLN A C 1
ATOM 2519 O O . GLN A 1 302 ? -6.938 8.852 -1.233 1.00 90.25 302 GLN A O 1
ATOM 2524 N N . TYR A 1 303 ? -9.099 9.133 -0.662 1.00 88.81 303 TYR A N 1
ATOM 2525 C CA . TYR A 1 303 ? -9.459 7.717 -0.784 1.00 88.81 303 TYR A CA 1
ATOM 2526 C C . TYR A 1 303 ? -9.573 7.268 -2.248 1.00 88.81 303 TYR A C 1
ATOM 2528 O O . TYR A 1 303 ? -9.071 6.195 -2.577 1.00 88.81 303 TYR A O 1
ATOM 2536 N N . ASP A 1 304 ? -10.088 8.107 -3.151 1.00 93.56 304 ASP A N 1
ATOM 2537 C CA . ASP A 1 304 ? -10.115 7.805 -4.590 1.00 93.56 304 ASP A CA 1
ATOM 2538 C C . ASP A 1 304 ? -8.700 7.703 -5.175 1.00 93.56 304 ASP A C 1
ATOM 2540 O O . ASP A 1 304 ? -8.375 6.753 -5.890 1.00 93.56 304 ASP A O 1
ATOM 2544 N N . ILE A 1 305 ? -7.811 8.633 -4.803 1.00 95.62 305 ILE A N 1
ATOM 2545 C CA . ILE A 1 305 ? -6.392 8.577 -5.192 1.00 95.62 305 ILE A CA 1
ATOM 2546 C C . ILE A 1 305 ? -5.727 7.323 -4.607 1.00 95.62 305 ILE A C 1
ATOM 2548 O O . ILE A 1 305 ? -4.940 6.662 -5.290 1.00 95.62 305 ILE A O 1
ATOM 2552 N N . ALA A 1 306 ? -6.026 6.975 -3.350 1.00 92.94 306 ALA A N 1
ATOM 2553 C CA . ALA A 1 306 ? -5.469 5.795 -2.699 1.00 92.94 306 ALA A CA 1
ATOM 2554 C C . ALA A 1 306 ? -5.898 4.491 -3.391 1.00 92.94 306 ALA A C 1
ATOM 2556 O O . ALA A 1 306 ? -5.026 3.662 -3.666 1.00 92.94 306 ALA A O 1
ATOM 2557 N N . HIS A 1 307 ? -7.185 4.336 -3.720 1.00 92.25 307 HIS A N 1
ATOM 2558 C CA . HIS A 1 307 ? -7.730 3.163 -4.413 1.00 92.25 307 HIS A CA 1
ATOM 2559 C C . HIS A 1 307 ? -7.227 3.066 -5.855 1.00 92.25 307 HIS A C 1
ATOM 2561 O O . HIS A 1 307 ? -6.692 2.023 -6.237 1.00 92.25 307 HIS A O 1
ATOM 2567 N N . GLY A 1 308 ? -7.279 4.160 -6.625 1.00 95.44 308 GLY A N 1
ATOM 2568 C CA . GLY A 1 308 ? -6.751 4.211 -7.993 1.00 95.44 308 GLY A CA 1
ATOM 2569 C C . GLY A 1 308 ? -5.263 3.840 -8.063 1.00 95.44 308 GLY A C 1
ATOM 2570 O O . GLY A 1 308 ? -4.864 2.996 -8.873 1.00 95.44 308 GLY A O 1
ATOM 2571 N N . LYS A 1 309 ? -4.448 4.386 -7.146 1.00 95.75 309 LYS A N 1
ATOM 2572 C CA . LYS A 1 309 ? -3.030 4.023 -6.960 1.00 95.75 309 LYS A CA 1
ATOM 2573 C C . LYS A 1 309 ? -2.851 2.553 -6.592 1.00 95.75 309 LYS A C 1
ATOM 2575 O O . LYS A 1 309 ? -1.948 1.912 -7.117 1.00 95.75 309 LYS A O 1
ATOM 2580 N N . TRP A 1 310 ? -3.640 2.045 -5.648 1.00 91.94 310 TRP A N 1
ATOM 2581 C CA . TRP A 1 310 ? -3.482 0.699 -5.098 1.00 91.94 310 TRP A CA 1
ATOM 2582 C C . TRP A 1 310 ? -3.806 -0.388 -6.126 1.00 91.94 310 TRP A C 1
ATOM 2584 O O . TRP A 1 310 ? -3.006 -1.300 -6.316 1.00 91.94 310 TRP A O 1
ATOM 2594 N N . PHE A 1 311 ? -4.922 -0.264 -6.848 1.00 92.12 311 PHE A N 1
ATOM 2595 C CA . PHE A 1 311 ? -5.262 -1.213 -7.911 1.00 92.12 311 PHE A CA 1
ATOM 2596 C C . PHE A 1 311 ? -4.235 -1.182 -9.049 1.00 92.12 311 PHE A C 1
ATOM 2598 O O . PHE A 1 311 ? -3.771 -2.237 -9.478 1.00 92.12 311 PHE A O 1
ATOM 2605 N N . LEU A 1 312 ? -3.802 0.009 -9.481 1.00 93.75 312 LEU A N 1
ATOM 2606 C CA . LEU A 1 312 ? -2.744 0.139 -10.486 1.00 93.75 312 LEU A CA 1
ATOM 2607 C C . LEU A 1 312 ? -1.448 -0.554 -10.030 1.00 93.75 312 LEU A C 1
ATOM 2609 O O . LEU A 1 312 ? -0.895 -1.387 -10.746 1.00 93.75 312 LEU A O 1
ATOM 2613 N N . SER A 1 313 ? -0.978 -0.250 -8.817 1.00 91.31 313 SER A N 1
ATOM 2614 C CA . SER A 1 313 ? 0.318 -0.718 -8.316 1.00 91.31 313 SER A CA 1
ATOM 2615 C C . SER A 1 313 ? 0.388 -2.218 -8.022 1.00 91.31 313 SER A C 1
ATOM 2617 O O . SER A 1 313 ? 1.497 -2.773 -8.020 1.00 91.31 313 SER A O 1
ATOM 2619 N N . ARG A 1 314 ? -0.762 -2.845 -7.728 1.00 84.75 314 ARG A N 1
ATOM 2620 C CA . ARG A 1 314 ? -0.875 -4.200 -7.158 1.00 84.75 314 ARG A CA 1
ATOM 2621 C C . ARG A 1 314 ? -1.570 -5.213 -8.072 1.00 84.75 314 ARG A C 1
ATOM 2623 O O . ARG A 1 314 ? -1.435 -6.400 -7.808 1.00 84.75 314 ARG A O 1
ATOM 26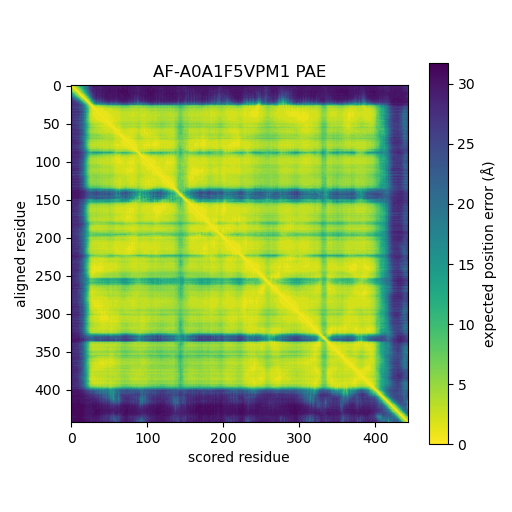30 N N . VAL A 1 315 ? -2.261 -4.767 -9.123 1.00 85.88 315 VAL A N 1
ATOM 2631 C CA . VAL A 1 315 ? -2.883 -5.639 -10.137 1.00 85.88 315 VAL A CA 1
ATOM 2632 C C . VAL A 1 315 ? -2.250 -5.403 -11.509 1.00 85.88 315 VAL A C 1
ATOM 2634 O O . VAL A 1 315 ? -1.630 -6.310 -12.035 1.00 85.88 315 VAL A O 1
ATOM 2637 N N . LEU A 1 316 ? -2.298 -4.181 -12.053 1.00 89.56 316 LEU A N 1
ATOM 2638 C CA . LEU A 1 316 ? -1.865 -3.939 -13.439 1.00 89.56 316 LEU A CA 1
ATOM 2639 C C . LEU A 1 316 ? -0.332 -3.871 -13.612 1.00 89.56 316 LEU A C 1
ATOM 2641 O O . LEU A 1 316 ? 0.229 -4.472 -14.522 1.00 89.56 316 LEU A O 1
ATOM 2645 N N . CYS A 1 317 ? 0.377 -3.144 -12.741 1.00 92.31 317 CYS A N 1
ATOM 2646 C CA . CYS A 1 317 ? 1.832 -2.974 -12.866 1.00 92.31 317 CYS A CA 1
ATOM 2647 C C . CYS A 1 317 ? 2.688 -4.238 -12.617 1.00 92.31 317 CYS A C 1
ATOM 2649 O O . CYS A 1 317 ? 3.767 -4.312 -13.209 1.00 92.31 317 CYS A O 1
ATOM 2651 N N . PRO A 1 318 ? 2.318 -5.201 -11.743 1.00 88.94 318 PRO A N 1
ATOM 2652 C CA . PRO A 1 318 ? 3.018 -6.486 -11.639 1.00 88.94 318 PRO A CA 1
ATOM 2653 C C . PRO A 1 318 ? 3.038 -7.305 -12.937 1.00 88.94 318 PRO A C 1
ATOM 2655 O O . PRO A 1 318 ? 4.036 -7.979 -13.176 1.00 88.94 318 PRO A O 1
ATOM 2658 N N . ASP A 1 319 ? 1.983 -7.222 -13.753 1.00 90.12 319 ASP A N 1
ATOM 2659 C CA . ASP A 1 319 ? 1.793 -8.078 -14.934 1.00 90.12 319 ASP A CA 1
ATOM 2660 C C . ASP A 1 319 ? 2.634 -7.643 -16.147 1.00 90.12 319 ASP A C 1
ATOM 2662 O O . ASP A 1 319 ? 2.851 -8.421 -17.075 1.00 90.12 319 ASP A O 1
ATOM 2666 N N . TYR A 1 320 ? 3.149 -6.408 -16.144 1.00 94.75 320 TYR A N 1
ATOM 2667 C CA . TYR A 1 320 ? 4.068 -5.933 -17.179 1.00 94.75 320 TYR A CA 1
ATOM 2668 C C . TYR A 1 320 ? 5.365 -6.756 -17.167 1.00 94.75 320 TYR A C 1
ATOM 2670 O O . TYR A 1 320 ? 6.054 -6.819 -16.144 1.00 94.75 320 TYR A O 1
ATOM 2678 N N . TYR A 1 321 ? 5.733 -7.346 -18.312 1.00 95.44 321 TYR A N 1
ATOM 2679 C CA . TYR A 1 321 ? 6.825 -8.328 -18.395 1.00 95.44 321 TYR A CA 1
ATOM 2680 C C . TYR A 1 321 ? 8.152 -7.796 -17.839 1.00 95.44 321 TYR A C 1
ATOM 2682 O O . TYR A 1 321 ? 8.809 -8.471 -17.047 1.00 95.44 321 TYR A O 1
ATOM 2690 N N . GLY A 1 322 ? 8.498 -6.542 -18.137 1.00 95.12 322 GLY A N 1
ATOM 2691 C CA . GLY A 1 322 ? 9.714 -5.902 -17.634 1.00 95.12 322 GLY A CA 1
ATOM 2692 C C . GLY A 1 322 ? 9.754 -5.650 -16.115 1.00 95.12 322 GLY A C 1
ATOM 2693 O O . GLY A 1 322 ? 10.795 -5.232 -15.610 1.00 95.12 322 GLY A O 1
ATOM 2694 N N . ASN A 1 323 ? 8.672 -5.905 -15.367 1.00 94.88 323 ASN A N 1
ATOM 2695 C CA . ASN A 1 323 ? 8.655 -5.922 -13.896 1.00 94.88 323 ASN A CA 1
ATOM 2696 C C . ASN A 1 323 ? 8.834 -7.333 -13.300 1.00 94.88 323 ASN A C 1
ATOM 2698 O O . ASN A 1 323 ? 8.749 -7.497 -12.076 1.00 94.88 323 ASN A O 1
ATOM 2702 N N . ARG A 1 324 ? 9.092 -8.352 -14.129 1.00 93.06 324 ARG A N 1
ATOM 2703 C CA . ARG A 1 324 ? 9.348 -9.725 -13.685 1.00 93.06 324 ARG A CA 1
ATOM 2704 C C . ARG A 1 324 ? 10.722 -9.855 -13.017 1.00 93.06 324 ARG A C 1
ATOM 2706 O O . ARG A 1 324 ? 11.707 -9.229 -13.406 1.00 93.06 324 ARG A O 1
ATOM 2713 N N . SER A 1 325 ? 10.770 -10.716 -12.007 1.00 92.06 325 SER A N 1
ATOM 2714 C CA . SER A 1 325 ? 11.987 -11.214 -11.364 1.00 92.06 325 SER A CA 1
ATOM 2715 C C . SER A 1 325 ? 12.062 -12.721 -11.600 1.00 92.06 325 SER A C 1
ATOM 2717 O O . SER A 1 325 ? 11.029 -13.394 -11.556 1.00 92.06 325 SER A O 1
ATOM 2719 N N . PHE A 1 326 ? 13.257 -13.251 -11.844 1.00 91.19 326 PHE A N 1
ATOM 2720 C CA . PHE A 1 326 ? 13.490 -14.693 -11.911 1.00 91.19 326 PHE A CA 1
ATOM 2721 C C . PHE A 1 326 ? 14.106 -15.159 -10.589 1.00 91.19 326 PHE A C 1
ATOM 2723 O O . PHE A 1 326 ? 15.028 -14.522 -10.089 1.00 91.19 326 PHE A O 1
ATOM 2730 N N . GLU A 1 327 ? 13.554 -16.221 -10.004 1.00 86.31 327 GLU A N 1
ATOM 2731 C CA . GLU A 1 327 ? 13.950 -16.780 -8.703 1.00 86.31 327 GLU A CA 1
ATOM 2732 C C . GLU A 1 327 ? 15.001 -17.891 -8.902 1.00 86.31 327 GLU A C 1
ATOM 2734 O O . GLU A 1 327 ? 14.799 -18.762 -9.752 1.00 86.31 327 GLU A O 1
ATOM 2739 N N . GLN A 1 328 ? 16.063 -17.917 -8.087 1.00 79.31 328 GLN A N 1
ATOM 2740 C CA . GLN A 1 328 ? 17.010 -19.036 -8.042 1.00 79.31 328 GLN A CA 1
ATOM 2741 C C . GLN A 1 328 ? 16.281 -20.332 -7.667 1.00 79.31 328 GLN A C 1
ATOM 2743 O O . GLN A 1 328 ? 15.554 -20.391 -6.670 1.00 79.31 328 GLN A O 1
ATOM 2748 N N . LYS A 1 329 ? 16.510 -21.405 -8.429 1.00 67.38 329 LYS A N 1
ATOM 2749 C CA . LYS A 1 329 ? 16.030 -22.744 -8.066 1.00 67.38 329 LYS A CA 1
ATOM 2750 C C . LYS A 1 329 ? 16.953 -23.349 -7.008 1.00 67.38 329 LYS A C 1
ATOM 2752 O O . LYS A 1 329 ? 18.080 -23.716 -7.318 1.00 67.38 329 LYS A O 1
ATOM 2757 N N . HIS A 1 330 ? 16.468 -23.498 -5.777 1.00 61.22 330 HIS A N 1
ATOM 2758 C CA . HIS A 1 330 ? 17.155 -24.305 -4.767 1.00 61.22 330 HIS A CA 1
ATOM 2759 C C . HIS A 1 330 ? 16.892 -25.800 -4.991 1.00 61.22 330 HIS A C 1
ATOM 2761 O O . HIS A 1 330 ? 15.747 -26.212 -5.188 1.00 61.22 330 HIS A O 1
ATOM 2767 N N . GLU A 1 331 ? 17.947 -26.610 -4.897 1.00 57.31 331 GLU A N 1
ATOM 2768 C CA . GLU A 1 331 ? 17.891 -28.076 -5.024 1.00 57.31 331 GLU A CA 1
ATOM 2769 C C . GLU A 1 331 ? 17.033 -28.742 -3.932 1.00 57.31 331 GLU A C 1
ATOM 2771 O O . GLU A 1 331 ? 16.493 -29.824 -4.137 1.00 57.31 331 GLU A O 1
ATOM 2776 N N . ASP A 1 332 ? 16.841 -28.079 -2.785 1.00 57.41 332 ASP A N 1
ATOM 2777 C CA . ASP A 1 332 ? 16.055 -28.594 -1.655 1.00 57.41 332 ASP A CA 1
ATOM 2778 C C . ASP A 1 332 ? 14.526 -28.452 -1.821 1.00 57.41 332 ASP A C 1
ATOM 2780 O O . ASP A 1 332 ? 13.763 -28.766 -0.901 1.00 57.41 332 ASP A O 1
ATOM 2784 N N . GLY A 1 333 ? 14.068 -27.938 -2.968 1.00 51.44 333 GLY A N 1
ATOM 2785 C CA . GLY A 1 333 ? 12.653 -27.759 -3.299 1.00 51.44 333 GLY A CA 1
ATOM 2786 C C . GLY A 1 333 ? 11.915 -26.705 -2.461 1.00 51.44 333 GLY A C 1
ATOM 2787 O O . GLY A 1 333 ? 10.693 -26.560 -2.595 1.00 51.44 333 GLY A O 1
ATOM 2788 N N . LYS A 1 334 ? 12.595 -25.948 -1.587 1.00 49.16 334 LYS A N 1
ATOM 2789 C CA . LYS A 1 334 ? 11.934 -24.937 -0.752 1.00 49.16 334 LYS A CA 1
ATOM 2790 C C . LYS A 1 334 ? 11.696 -23.651 -1.545 1.00 49.16 334 LYS A C 1
ATOM 2792 O O . LYS A 1 334 ? 12.600 -23.068 -2.135 1.00 49.16 334 LYS A O 1
ATOM 2797 N N . ARG A 1 335 ? 10.451 -23.159 -1.496 1.00 47.91 335 ARG A N 1
ATOM 2798 C CA . ARG A 1 335 ? 9.975 -21.909 -2.130 1.00 47.91 335 ARG A CA 1
ATOM 2799 C C . ARG A 1 335 ? 10.555 -20.643 -1.466 1.00 47.91 335 ARG A C 1
ATOM 2801 O O . ARG A 1 335 ? 9.815 -19.858 -0.877 1.00 47.91 335 ARG A O 1
ATOM 2808 N N . ARG A 1 336 ? 11.877 -20.471 -1.507 1.00 56.06 336 ARG A N 1
ATOM 2809 C CA . ARG A 1 336 ? 12.612 -19.294 -1.007 1.00 56.06 336 ARG A CA 1
ATOM 2810 C C . ARG A 1 336 ? 13.688 -18.825 -1.996 1.00 56.06 336 ARG A C 1
ATOM 2812 O O . ARG A 1 336 ? 14.709 -18.302 -1.570 1.00 56.06 336 ARG A O 1
ATOM 2819 N N . GLY A 1 337 ? 13.462 -19.036 -3.293 1.00 62.59 337 GLY A N 1
ATOM 2820 C CA . GLY A 1 337 ? 14.387 -18.595 -4.331 1.00 62.59 337 GLY A CA 1
ATOM 2821 C C . GLY A 1 337 ? 14.554 -17.079 -4.300 1.00 62.59 337 GLY A C 1
ATOM 2822 O O . GLY A 1 337 ? 13.583 -16.349 -4.488 1.00 62.59 337 GLY A O 1
ATOM 2823 N N . LEU A 1 338 ? 15.780 -16.622 -4.049 1.00 80.69 338 LEU A N 1
ATOM 2824 C CA . LEU A 1 338 ? 16.152 -15.216 -4.187 1.00 80.69 338 LEU A CA 1
ATOM 2825 C C . LEU A 1 338 ? 16.027 -14.778 -5.645 1.00 80.69 338 LEU A C 1
ATOM 2827 O O . LEU A 1 338 ? 16.248 -15.579 -6.552 1.00 80.69 338 LEU A O 1
ATOM 2831 N N . THR A 1 339 ? 15.791 -13.492 -5.883 1.00 89.12 339 THR A N 1
ATOM 2832 C CA . THR A 1 339 ? 15.913 -12.907 -7.220 1.00 89.12 339 THR A CA 1
ATOM 2833 C C . THR A 1 339 ? 17.325 -13.126 -7.775 1.00 89.12 339 THR A C 1
ATOM 2835 O O . THR A 1 339 ? 18.299 -12.561 -7.280 1.00 89.12 339 THR A O 1
ATOM 2838 N N . GLU A 1 340 ? 17.416 -13.938 -8.824 1.00 91.19 340 GLU A N 1
ATOM 2839 C CA . GLU A 1 340 ? 18.632 -14.272 -9.562 1.00 91.19 340 GLU A CA 1
ATOM 2840 C C . GLU A 1 340 ? 18.964 -13.221 -10.613 1.00 91.19 340 GLU A C 1
ATOM 2842 O O . GLU A 1 340 ? 20.095 -12.748 -10.705 1.00 91.19 340 GLU A O 1
ATOM 2847 N N . ARG A 1 341 ? 17.962 -12.852 -11.412 1.00 94.19 341 ARG A N 1
ATOM 2848 C CA . ARG A 1 341 ? 18.080 -11.845 -12.463 1.00 94.19 341 ARG A CA 1
ATOM 2849 C C . ARG A 1 341 ? 16.762 -11.114 -12.671 1.00 94.19 341 ARG A C 1
ATOM 2851 O O . ARG A 1 341 ? 15.684 -11.590 -12.298 1.00 94.19 341 ARG A O 1
ATOM 2858 N N . LEU A 1 342 ? 16.866 -9.960 -13.312 1.00 96.06 342 LEU A N 1
ATOM 2859 C CA . LEU A 1 342 ? 15.740 -9.183 -13.820 1.00 96.06 342 LEU A CA 1
ATOM 2860 C C . LEU A 1 342 ? 15.649 -9.368 -15.341 1.00 96.06 342 LEU A C 1
ATOM 2862 O O . LEU A 1 342 ? 16.576 -9.906 -15.951 1.00 96.06 342 LEU A O 1
ATOM 2866 N N . VAL A 1 343 ? 14.535 -8.939 -15.937 1.00 96.12 343 VAL A N 1
ATOM 2867 C CA . VAL A 1 343 ? 14.438 -8.796 -17.399 1.00 96.12 343 VAL A CA 1
ATOM 2868 C C . VAL A 1 343 ? 15.304 -7.605 -17.824 1.00 96.12 343 VAL A C 1
ATOM 2870 O O . VAL A 1 343 ? 15.163 -6.525 -17.236 1.00 96.12 343 VAL A O 1
ATOM 2873 N N . SER A 1 344 ? 16.200 -7.779 -18.792 1.00 95.56 344 SER A N 1
ATOM 2874 C CA . SER A 1 344 ? 17.072 -6.709 -19.294 1.00 95.56 344 SER A CA 1
ATOM 2875 C C . SER A 1 344 ? 16.341 -5.778 -20.276 1.00 95.56 344 SER A C 1
ATOM 2877 O O . SER A 1 344 ? 15.190 -6.031 -20.632 1.00 95.56 344 SER A O 1
ATOM 2879 N N . ASP A 1 345 ? 16.955 -4.654 -20.655 1.00 96.00 345 ASP A N 1
ATOM 2880 C CA . ASP A 1 345 ? 16.368 -3.775 -21.680 1.00 96.00 345 ASP A CA 1
ATOM 2881 C C . ASP A 1 345 ? 16.516 -4.401 -23.079 1.00 96.00 345 ASP A C 1
ATOM 2883 O O . ASP A 1 345 ? 15.598 -4.307 -23.886 1.00 96.00 345 ASP A O 1
ATOM 2887 N N . GLU A 1 346 ? 17.605 -5.136 -23.328 1.00 95.19 346 GLU A N 1
ATOM 2888 C CA . GLU A 1 346 ? 17.837 -5.900 -24.560 1.00 95.19 346 GLU A CA 1
ATOM 2889 C C . GLU A 1 346 ? 16.781 -6.997 -24.752 1.00 95.19 346 GLU A C 1
ATOM 2891 O O . GLU A 1 346 ? 16.218 -7.106 -25.836 1.00 95.19 346 GLU A O 1
ATOM 2896 N N . GLU A 1 347 ? 16.432 -7.752 -23.698 1.00 95.56 347 GLU A N 1
ATOM 2897 C CA . GLU A 1 347 ? 15.319 -8.712 -23.764 1.00 95.56 347 GLU A CA 1
ATOM 2898 C C . GLU A 1 347 ? 14.023 -8.018 -24.223 1.00 95.56 347 GLU A C 1
ATOM 2900 O O . GLU A 1 347 ? 13.349 -8.501 -25.126 1.00 95.56 347 GLU A O 1
ATOM 2905 N N . LEU A 1 348 ? 13.679 -6.856 -23.661 1.00 96.00 348 LEU A N 1
ATOM 2906 C CA . LEU A 1 348 ? 12.428 -6.162 -23.997 1.00 96.00 348 LEU A CA 1
ATOM 2907 C C . LEU A 1 348 ? 12.404 -5.549 -25.408 1.00 96.00 348 LEU A C 1
ATOM 2909 O O . LEU A 1 348 ? 11.313 -5.267 -25.910 1.00 96.00 348 LEU A O 1
ATOM 2913 N N . LEU A 1 349 ? 13.557 -5.335 -26.044 1.00 94.81 349 LEU A N 1
ATOM 2914 C CA . LEU A 1 349 ? 13.640 -4.857 -27.428 1.00 94.81 349 LEU A CA 1
ATOM 2915 C C . LEU A 1 349 ? 13.388 -5.981 -28.444 1.00 94.81 349 LEU A C 1
ATOM 2917 O O . LEU A 1 349 ? 12.719 -5.743 -29.450 1.00 94.81 349 LEU A O 1
ATOM 2921 N N . GLU A 1 350 ? 13.852 -7.197 -28.153 1.00 94.06 350 GLU A N 1
ATOM 2922 C CA . GLU A 1 350 ? 13.710 -8.372 -29.022 1.00 94.06 350 GLU A CA 1
ATOM 2923 C C . GLU A 1 350 ? 12.348 -9.059 -28.812 1.00 94.06 350 GLU A C 1
ATOM 2925 O O . GLU A 1 350 ? 12.026 -9.541 -27.719 1.00 94.06 350 GLU A O 1
ATOM 2930 N N . ILE A 1 351 ? 11.512 -9.114 -29.856 1.00 90.56 351 ILE A N 1
ATOM 2931 C CA . ILE A 1 351 ? 10.111 -9.555 -29.729 1.00 90.56 351 ILE A CA 1
ATOM 2932 C C . ILE A 1 351 ? 9.985 -11.036 -29.337 1.00 90.56 351 ILE A C 1
ATOM 2934 O O . ILE A 1 351 ? 9.069 -11.414 -28.607 1.00 90.56 351 ILE A O 1
ATOM 2938 N N . GLU A 1 352 ? 10.947 -11.856 -29.744 1.00 92.62 352 GLU A N 1
ATOM 2939 C CA . GLU A 1 352 ? 11.032 -13.295 -29.504 1.00 92.62 352 GLU A CA 1
ATOM 2940 C C . GLU A 1 352 ? 11.222 -13.654 -28.020 1.00 92.62 352 GLU A C 1
ATOM 2942 O O . GLU A 1 352 ? 10.960 -14.793 -27.630 1.00 92.62 352 GLU A O 1
ATOM 2947 N N . THR A 1 353 ? 11.662 -12.713 -27.173 1.00 93.69 353 THR A N 1
ATOM 2948 C CA . THR A 1 353 ? 11.846 -12.968 -25.729 1.00 93.69 353 THR A CA 1
ATOM 2949 C C . THR A 1 353 ? 10.581 -12.718 -24.905 1.00 93.69 353 THR A C 1
ATOM 2951 O O . THR A 1 353 ? 10.500 -13.143 -23.744 1.00 93.69 353 THR A O 1
ATOM 2954 N N . TRP A 1 354 ? 9.592 -12.022 -25.474 1.00 92.75 354 TRP A N 1
ATOM 2955 C CA . TRP A 1 354 ? 8.322 -11.782 -24.804 1.00 92.75 354 TRP A CA 1
ATOM 2956 C C . TRP A 1 354 ? 7.517 -13.090 -24.749 1.00 92.75 354 TRP A C 1
ATOM 2958 O O . TRP A 1 354 ? 7.551 -13.882 -25.693 1.00 92.75 354 TRP A O 1
ATOM 2968 N N . PRO A 1 355 ? 6.762 -13.355 -23.666 1.00 91.62 355 PRO A N 1
ATOM 2969 C CA . PRO A 1 355 ? 5.930 -14.552 -23.600 1.00 91.62 355 PRO A CA 1
ATOM 2970 C C . PRO A 1 355 ? 4.937 -14.610 -24.770 1.00 91.62 355 PRO A C 1
ATOM 2972 O O . PRO A 1 355 ? 4.254 -13.629 -25.043 1.00 91.62 355 PRO A O 1
ATOM 2975 N N . VAL A 1 356 ? 4.787 -15.773 -25.411 1.00 86.75 356 VAL A N 1
ATOM 2976 C CA . VAL A 1 356 ? 3.873 -15.965 -26.564 1.00 86.75 356 VAL A CA 1
ATOM 2977 C C . VAL A 1 356 ? 2.415 -15.604 -26.230 1.00 86.75 356 VAL A C 1
ATOM 2979 O O . VAL A 1 356 ? 1.660 -15.173 -27.094 1.00 86.75 356 VAL A O 1
ATOM 2982 N N . SER A 1 357 ? 2.015 -15.760 -24.966 1.00 87.25 357 SER A N 1
ATOM 2983 C CA . SER A 1 357 ? 0.694 -15.392 -24.441 1.00 87.25 357 SER A CA 1
ATOM 2984 C C . SER A 1 357 ? 0.653 -14.017 -23.758 1.00 87.25 357 SER A C 1
ATOM 2986 O O . SER A 1 357 ? -0.315 -13.715 -23.055 1.00 87.25 357 SER A O 1
ATOM 2988 N N . TYR A 1 358 ? 1.697 -13.194 -23.908 1.00 89.62 358 TYR A N 1
ATOM 2989 C CA . TYR A 1 358 ? 1.764 -11.880 -23.279 1.00 89.62 358 TYR A CA 1
ATOM 2990 C C . TYR A 1 358 ? 0.642 -10.978 -23.789 1.00 89.62 358 TYR A C 1
ATOM 2992 O O . TYR A 1 358 ? 0.378 -10.895 -24.982 1.00 89.62 358 TYR A O 1
ATOM 3000 N N . ARG A 1 359 ? -0.017 -10.284 -22.862 1.00 87.06 359 ARG A N 1
ATOM 3001 C CA . ARG A 1 359 ? -1.019 -9.263 -23.163 1.00 87.06 359 ARG A CA 1
ATOM 3002 C C . ARG A 1 359 ? -0.576 -7.996 -22.478 1.00 87.06 359 ARG A C 1
ATOM 3004 O O . ARG A 1 359 ? -0.490 -7.978 -21.256 1.00 87.06 359 ARG A O 1
ATOM 3011 N N . ASP A 1 360 ? -0.288 -6.961 -23.253 1.00 90.06 360 ASP A N 1
ATOM 3012 C CA . ASP A 1 360 ? 0.310 -5.734 -22.739 1.00 90.06 360 ASP A CA 1
ATOM 3013 C C . ASP A 1 360 ? -0.642 -4.972 -21.787 1.00 90.06 360 ASP A C 1
ATOM 3015 O O . ASP A 1 360 ? -1.579 -4.309 -22.253 1.00 90.06 360 ASP A O 1
ATOM 3019 N N . PRO A 1 361 ? -0.413 -5.014 -20.457 1.00 91.12 361 PRO A N 1
ATOM 3020 C CA . PRO A 1 361 ? -1.309 -4.396 -19.489 1.00 91.12 361 PRO A CA 1
ATOM 3021 C C . PRO A 1 361 ? -1.138 -2.872 -19.476 1.00 91.12 361 PRO A C 1
ATOM 3023 O O . PRO A 1 361 ? -2.046 -2.144 -19.071 1.00 91.12 361 PRO A O 1
ATOM 3026 N N . CYS A 1 362 ? -0.004 -2.358 -19.964 1.00 92.56 362 CYS A N 1
ATOM 3027 C CA . CYS A 1 362 ? 0.285 -0.931 -19.968 1.00 92.56 362 CYS A CA 1
ATOM 3028 C C . CYS A 1 362 ? -0.647 -0.155 -20.915 1.00 92.56 362 CYS A C 1
ATOM 3030 O O . CYS A 1 362 ? -0.964 0.992 -20.610 1.00 92.56 362 CYS A O 1
ATOM 3032 N N . ARG A 1 363 ? -1.232 -0.800 -21.944 1.00 90.62 363 ARG A N 1
ATOM 3033 C CA . ARG A 1 363 ? -2.304 -0.220 -22.794 1.00 90.62 363 ARG A CA 1
ATOM 3034 C C . ARG A 1 363 ? -3.544 0.235 -22.009 1.00 90.62 363 ARG A C 1
ATOM 3036 O O . ARG A 1 363 ? -4.347 1.004 -22.532 1.00 90.62 363 ARG A O 1
ATOM 3043 N N . LEU A 1 364 ? -3.730 -0.272 -20.790 1.00 91.12 364 LEU A N 1
ATOM 3044 C CA . LEU A 1 364 ? -4.867 0.017 -19.910 1.00 91.12 364 LEU A CA 1
ATOM 3045 C C . LEU A 1 364 ? -4.484 0.949 -18.749 1.00 91.12 364 LEU A C 1
ATOM 3047 O O . LEU A 1 364 ? -5.335 1.309 -17.934 1.00 91.12 364 LEU A O 1
ATOM 3051 N N . CYS A 1 365 ? -3.205 1.325 -18.656 1.00 94.31 365 CYS A N 1
ATOM 3052 C CA . CYS A 1 365 ? -2.680 2.175 -17.602 1.00 94.31 365 CYS A CA 1
ATOM 3053 C C . CYS A 1 365 ? -3.022 3.648 -17.897 1.00 94.31 365 CYS A C 1
ATOM 3055 O O . CYS A 1 365 ? -2.556 4.202 -18.893 1.00 94.31 365 CYS A O 1
ATOM 3057 N N . PRO A 1 366 ? -3.767 4.342 -17.018 1.00 95.19 366 PRO A N 1
ATOM 3058 C CA . PRO A 1 366 ? -4.226 5.712 -17.271 1.00 95.19 366 PRO A CA 1
ATOM 3059 C C . PRO A 1 366 ? -3.103 6.761 -17.229 1.00 95.19 366 PRO A C 1
ATOM 3061 O O . PRO A 1 366 ? -3.318 7.923 -17.557 1.00 95.19 366 PRO A O 1
ATOM 3064 N N . VAL A 1 367 ? -1.915 6.368 -16.764 1.00 96.44 367 VAL A N 1
ATOM 3065 C CA . VAL A 1 367 ? -0.760 7.236 -16.491 1.00 96.44 367 VAL A CA 1
ATOM 3066 C C . VAL A 1 367 ? 0.497 6.777 -17.239 1.00 96.44 367 VAL A C 1
ATOM 3068 O O . VAL A 1 367 ? 1.592 7.268 -16.958 1.00 96.44 367 VAL A O 1
ATOM 3071 N N . GLU A 1 368 ? 0.356 5.853 -18.197 1.00 95.25 368 GLU A N 1
ATOM 3072 C CA . GLU A 1 368 ? 1.467 5.185 -18.887 1.00 95.25 368 GLU A CA 1
ATOM 3073 C C . GLU A 1 368 ? 2.486 6.154 -19.503 1.00 95.25 368 GLU A C 1
ATOM 3075 O O . GLU A 1 368 ? 3.685 5.966 -19.340 1.00 95.25 368 GLU A O 1
ATOM 3080 N N . GLU A 1 369 ? 2.017 7.244 -20.119 1.00 93.31 369 GLU A N 1
ATOM 3081 C CA . GLU A 1 369 ? 2.832 8.321 -20.717 1.00 93.31 369 GLU A CA 1
ATOM 3082 C C . GLU A 1 369 ? 3.953 8.860 -19.797 1.00 93.31 369 GLU A C 1
ATOM 3084 O O . GLU A 1 369 ? 4.983 9.371 -20.255 1.00 93.31 369 GLU A O 1
ATOM 3089 N N . SER A 1 370 ? 3.754 8.744 -18.482 1.00 95.69 370 SER A N 1
ATOM 3090 C CA . SER A 1 370 ? 4.681 9.202 -17.450 1.00 95.69 370 SER A CA 1
ATOM 3091 C C . SER A 1 370 ? 5.530 8.092 -16.830 1.00 95.69 370 SER A C 1
ATOM 3093 O O . SER A 1 370 ? 6.394 8.405 -16.023 1.00 95.69 370 SER A O 1
ATOM 3095 N N . CYS A 1 371 ? 5.319 6.824 -17.191 1.00 97.12 371 CYS A N 1
ATOM 3096 C CA . CYS A 1 371 ? 6.149 5.711 -16.739 1.00 97.12 371 CYS A CA 1
ATOM 3097 C C . CYS A 1 371 ? 7.489 5.740 -17.489 1.00 97.12 371 CYS A C 1
ATOM 3099 O O . CYS A 1 371 ? 7.507 5.749 -18.721 1.00 97.12 371 CYS A O 1
ATOM 3101 N N . LYS A 1 372 ? 8.605 5.808 -16.757 1.00 97.00 372 LYS A N 1
ATOM 3102 C CA . LYS A 1 372 ? 9.965 5.932 -17.309 1.00 97.00 372 LYS A CA 1
ATOM 3103 C C . LYS A 1 372 ? 10.872 4.760 -16.970 1.00 97.00 372 LYS A C 1
ATOM 3105 O O . LYS A 1 372 ? 11.720 4.416 -17.781 1.00 97.00 372 LYS A O 1
ATOM 3110 N N . ALA A 1 373 ? 10.691 4.135 -15.810 1.00 97.06 373 ALA A N 1
ATOM 3111 C CA . ALA A 1 373 ? 11.620 3.135 -15.290 1.00 97.06 373 ALA A CA 1
ATOM 3112 C C . ALA A 1 373 ? 10.912 1.877 -14.777 1.00 97.06 373 ALA A C 1
ATOM 3114 O O . ALA A 1 373 ? 9.752 1.919 -14.367 1.00 97.06 373 ALA A O 1
ATOM 3115 N N . ARG A 1 374 ? 11.639 0.756 -14.755 1.00 96.00 374 ARG A N 1
ATOM 3116 C CA . ARG A 1 374 ? 11.151 -0.560 -14.313 1.00 96.00 374 ARG A CA 1
ATOM 3117 C C . ARG A 1 374 ? 11.671 -0.898 -12.921 1.00 96.00 374 ARG A C 1
ATOM 3119 O O . ARG A 1 374 ? 12.866 -0.772 -12.654 1.00 96.00 374 ARG A O 1
ATOM 3126 N N . PHE A 1 375 ? 10.783 -1.372 -12.048 1.00 96.69 375 PHE A N 1
ATOM 3127 C CA . PHE A 1 375 ? 11.106 -1.735 -10.662 1.00 96.69 375 PHE A CA 1
ATOM 3128 C C . PHE A 1 375 ? 10.432 -3.069 -10.288 1.00 96.69 375 PHE A C 1
ATOM 3130 O O . PHE A 1 375 ? 9.309 -3.089 -9.764 1.00 96.69 375 PHE A O 1
ATOM 3137 N N . PRO A 1 376 ? 11.091 -4.205 -10.572 1.00 94.69 376 PRO A N 1
ATOM 3138 C CA . PRO A 1 376 ? 10.601 -5.531 -10.215 1.00 94.69 376 PRO A CA 1
ATOM 3139 C C . PRO A 1 376 ? 10.403 -5.714 -8.707 1.00 94.69 376 PRO A C 1
ATOM 3141 O O . PRO A 1 376 ? 11.088 -5.102 -7.887 1.00 94.69 376 PRO A O 1
ATOM 3144 N N . GLN A 1 377 ? 9.449 -6.566 -8.327 1.00 89.75 377 GLN A N 1
ATOM 3145 C CA . GLN A 1 377 ? 9.047 -6.716 -6.922 1.00 89.75 377 GLN A CA 1
ATOM 3146 C C . GLN A 1 377 ? 9.937 -7.661 -6.098 1.00 89.75 377 GLN A C 1
ATOM 3148 O O . GLN A 1 377 ? 10.033 -7.478 -4.885 1.00 89.75 377 GLN A O 1
ATOM 3153 N N . GLY A 1 378 ? 10.598 -8.638 -6.732 1.00 88.94 378 GLY A N 1
ATOM 3154 C CA . GLY A 1 378 ? 11.428 -9.643 -6.051 1.00 88.94 378 GLY A CA 1
ATOM 3155 C C . GLY A 1 378 ? 12.495 -9.035 -5.126 1.00 88.94 378 GLY A C 1
ATOM 3156 O O . GLY A 1 378 ? 12.443 -9.282 -3.920 1.00 88.94 378 GLY A O 1
ATOM 3157 N N . PRO A 1 379 ? 13.358 -8.118 -5.612 1.00 91.62 379 PRO A N 1
ATOM 3158 C CA . PRO A 1 379 ? 14.402 -7.485 -4.799 1.00 91.62 379 PRO A CA 1
ATOM 3159 C C . PRO A 1 379 ? 13.907 -6.763 -3.535 1.00 91.62 379 PRO A C 1
ATOM 3161 O O . PRO A 1 379 ? 14.646 -6.648 -2.548 1.00 91.62 379 PRO A O 1
ATOM 3164 N N . TYR A 1 380 ? 12.653 -6.293 -3.527 1.00 90.56 380 TYR A N 1
ATOM 3165 C CA . TYR A 1 380 ? 12.054 -5.711 -2.330 1.00 90.56 380 TYR A CA 1
ATOM 3166 C C . TYR A 1 380 ? 11.727 -6.785 -1.285 1.00 90.56 380 TYR A C 1
ATOM 3168 O O . TYR A 1 380 ? 12.066 -6.612 -0.113 1.00 90.56 380 TYR A O 1
ATOM 3176 N N . PHE A 1 381 ? 11.109 -7.895 -1.693 1.00 84.56 381 PHE A N 1
ATOM 3177 C CA . PHE A 1 381 ? 10.806 -9.010 -0.793 1.00 84.56 381 PHE A CA 1
ATOM 3178 C C . PHE A 1 381 ? 12.081 -9.705 -0.284 1.00 84.56 381 PHE A C 1
ATOM 3180 O O . PHE A 1 381 ? 12.170 -10.065 0.895 1.00 84.56 381 PHE A O 1
ATOM 3187 N N . ASP A 1 382 ? 13.098 -9.812 -1.139 1.00 85.56 382 ASP A N 1
ATOM 3188 C CA . ASP A 1 382 ? 14.357 -10.483 -0.821 1.00 85.56 382 ASP A CA 1
ATOM 3189 C C . ASP A 1 382 ? 15.276 -9.643 0.072 1.00 85.56 382 ASP A C 1
ATOM 3191 O O . ASP A 1 382 ? 15.868 -10.176 1.017 1.00 85.56 382 ASP A O 1
ATOM 3195 N N . TRP A 1 383 ? 15.396 -8.333 -0.185 1.00 87.56 383 TRP A N 1
ATOM 3196 C CA . TRP A 1 383 ? 16.426 -7.490 0.445 1.00 87.56 383 TRP A CA 1
ATOM 3197 C C . TRP A 1 383 ? 15.947 -6.111 0.921 1.00 87.56 383 TRP A C 1
ATOM 3199 O O . TRP A 1 383 ? 16.770 -5.311 1.377 1.00 87.56 383 TRP A O 1
ATOM 3209 N N . GLY A 1 384 ? 14.650 -5.800 0.824 1.00 89.50 384 GLY A N 1
ATOM 3210 C CA . GLY A 1 384 ? 14.105 -4.492 1.207 1.00 89.50 384 GLY A CA 1
ATOM 3211 C C . GLY A 1 384 ? 14.626 -3.338 0.344 1.00 89.50 384 GLY A C 1
ATOM 3212 O O . GLY A 1 384 ? 14.793 -2.222 0.844 1.00 89.50 384 GLY A O 1
ATOM 3213 N N . ALA A 1 385 ? 14.940 -3.602 -0.926 1.00 93.06 385 ALA A N 1
ATOM 3214 C CA . ALA A 1 385 ? 15.468 -2.625 -1.875 1.00 93.06 385 ALA A CA 1
ATOM 3215 C C . ALA A 1 385 ? 14.547 -2.481 -3.093 1.00 93.06 385 ALA A C 1
ATOM 3217 O O . ALA A 1 385 ? 14.054 -3.472 -3.622 1.00 93.06 385 ALA A O 1
ATOM 3218 N N . MET A 1 386 ? 14.349 -1.249 -3.562 1.00 95.81 386 MET A N 1
ATOM 3219 C CA . MET A 1 386 ? 13.846 -1.002 -4.914 1.00 95.81 386 MET A CA 1
ATOM 3220 C C . MET A 1 386 ? 15.031 -0.992 -5.859 1.00 95.81 386 MET A C 1
ATOM 3222 O O . MET A 1 386 ? 15.934 -0.181 -5.674 1.00 95.81 386 MET A O 1
ATOM 3226 N N . VAL A 1 387 ? 15.019 -1.874 -6.851 1.00 96.81 387 VAL A N 1
ATOM 3227 C CA . VAL A 1 387 ? 16.088 -2.008 -7.844 1.00 96.81 387 VAL A CA 1
ATOM 3228 C C . VAL A 1 387 ? 15.558 -1.534 -9.193 1.00 96.81 387 VAL A C 1
ATOM 3230 O O . VAL A 1 387 ? 14.526 -2.035 -9.642 1.00 96.81 387 VAL A O 1
ATOM 3233 N N . ARG A 1 388 ? 16.240 -0.570 -9.824 1.00 97.31 388 ARG A N 1
ATOM 3234 C CA . ARG A 1 388 ? 15.938 -0.139 -11.195 1.00 97.31 388 ARG A CA 1
ATOM 3235 C C . ARG A 1 388 ? 16.465 -1.216 -12.143 1.00 97.31 388 ARG A C 1
ATOM 3237 O O . ARG A 1 388 ? 17.669 -1.463 -12.201 1.00 97.31 388 ARG A O 1
ATOM 3244 N N . ALA A 1 389 ? 15.558 -1.889 -12.845 1.00 96.56 389 ALA A N 1
ATOM 3245 C CA . ALA A 1 389 ? 15.924 -2.932 -13.806 1.00 96.56 389 ALA A CA 1
ATOM 3246 C C . ALA A 1 389 ? 16.428 -2.354 -15.134 1.00 96.56 389 ALA A C 1
ATOM 3248 O O . ALA A 1 389 ? 17.276 -2.967 -15.770 1.00 96.56 389 ALA A O 1
ATOM 3249 N N . GLY A 1 390 ? 15.903 -1.187 -15.505 1.00 96.38 390 GLY A N 1
ATOM 3250 C CA . GLY A 1 390 ? 16.115 -0.513 -16.780 1.00 96.38 390 GLY A CA 1
ATOM 3251 C C . GLY A 1 390 ? 14.995 0.498 -17.023 1.00 96.38 390 GLY A C 1
ATOM 3252 O O . GLY A 1 390 ? 14.269 0.864 -16.081 1.00 96.38 390 GLY A O 1
ATOM 3253 N N . ASP A 1 391 ? 14.835 0.915 -18.271 1.00 97.00 391 ASP A N 1
ATOM 3254 C CA . ASP A 1 391 ? 13.797 1.863 -18.684 1.00 97.00 391 ASP A CA 1
ATOM 3255 C C . ASP A 1 391 ? 12.490 1.158 -19.078 1.00 97.00 391 ASP A C 1
ATOM 3257 O O . ASP A 1 391 ? 12.454 -0.038 -19.364 1.00 97.00 391 ASP A O 1
ATOM 3261 N N . HIS A 1 392 ? 11.361 1.869 -19.019 1.00 96.75 392 HIS A N 1
ATOM 3262 C CA . HIS A 1 392 ? 10.058 1.305 -19.383 1.00 96.75 392 HIS A CA 1
ATOM 3263 C C . HIS A 1 392 ? 9.922 1.201 -20.910 1.00 96.75 392 HIS A C 1
ATOM 3265 O O . HIS A 1 392 ? 9.627 2.184 -21.593 1.00 96.75 392 HIS A O 1
ATOM 3271 N N . ILE A 1 393 ? 10.090 -0.015 -21.431 1.00 95.56 393 ILE A N 1
ATOM 3272 C CA . ILE A 1 393 ? 9.991 -0.326 -22.860 1.00 95.56 393 ILE A CA 1
ATOM 3273 C C . ILE A 1 393 ? 8.573 -0.809 -23.191 1.00 95.56 393 ILE A C 1
ATOM 3275 O O . ILE A 1 393 ? 8.038 -1.726 -22.564 1.00 95.56 393 ILE A O 1
ATOM 3279 N N . THR A 1 394 ? 7.946 -0.160 -24.171 1.00 92.81 394 THR A N 1
ATOM 3280 C CA . THR A 1 394 ? 6.607 -0.517 -24.666 1.00 92.81 394 THR A CA 1
ATOM 3281 C C . THR A 1 394 ? 6.659 -1.814 -25.470 1.00 92.81 394 THR A C 1
ATOM 3283 O O . THR A 1 394 ? 7.587 -2.006 -26.247 1.00 92.81 394 THR A O 1
ATOM 3286 N N . TYR A 1 395 ? 5.643 -2.672 -25.335 1.00 92.50 395 TYR A N 1
ATOM 3287 C CA . TYR A 1 395 ? 5.560 -3.928 -26.085 1.00 92.50 395 TYR A CA 1
ATOM 3288 C C . TYR A 1 395 ? 5.601 -3.695 -27.613 1.00 92.50 395 TYR A C 1
ATOM 3290 O O . TYR A 1 395 ? 4.729 -2.977 -28.120 1.00 92.50 395 TYR A O 1
ATOM 3298 N N . PRO A 1 396 ? 6.550 -4.290 -28.370 1.00 89.06 396 PRO A N 1
ATOM 3299 C CA . PRO A 1 396 ? 6.738 -3.956 -29.785 1.00 89.06 396 PRO A CA 1
ATOM 3300 C C . PRO A 1 396 ? 5.504 -4.196 -30.671 1.00 89.06 396 PRO A C 1
ATOM 3302 O O . PRO A 1 396 ? 5.189 -3.365 -31.525 1.00 89.06 396 PRO A O 1
ATOM 3305 N N . LEU A 1 397 ? 4.740 -5.273 -30.433 1.00 86.19 397 LEU A N 1
ATOM 3306 C CA . LEU A 1 397 ? 3.549 -5.606 -31.235 1.00 86.19 397 LEU A CA 1
ATOM 3307 C C . LEU A 1 397 ? 2.271 -4.849 -30.832 1.00 86.19 397 LEU A C 1
ATOM 3309 O O . LEU A 1 397 ? 1.237 -5.019 -31.480 1.00 86.19 397 LEU A O 1
ATOM 3313 N N . ARG A 1 398 ? 2.325 -3.937 -29.847 1.00 84.75 398 ARG A N 1
ATOM 3314 C CA . ARG A 1 398 ? 1.170 -3.138 -29.379 1.00 84.75 398 ARG A CA 1
ATOM 3315 C C . ARG A 1 398 ? 0.350 -2.496 -30.507 1.00 84.75 398 ARG A C 1
ATOM 3317 O O . ARG A 1 398 ? -0.862 -2.342 -30.364 1.00 84.75 398 ARG A O 1
ATOM 3324 N N . LYS A 1 399 ? 1.004 -2.061 -31.590 1.00 76.62 399 LYS A N 1
ATOM 3325 C CA . LYS A 1 399 ? 0.353 -1.401 -32.740 1.00 76.62 399 LYS A CA 1
ATOM 3326 C C . LYS A 1 399 ? -0.420 -2.365 -33.648 1.00 76.62 399 LYS A C 1
ATOM 3328 O O . LYS A 1 399 ? -1.287 -1.909 -34.384 1.00 76.62 399 LYS A O 1
ATOM 3333 N N . VAL A 1 400 ? -0.081 -3.652 -33.619 1.00 72.62 400 VAL A N 1
ATOM 3334 C CA . VAL A 1 400 ? -0.623 -4.695 -34.506 1.00 72.62 400 VAL A CA 1
ATOM 3335 C C . VAL A 1 400 ? -1.718 -5.501 -33.799 1.00 72.62 400 VAL A C 1
ATOM 3337 O O . VAL A 1 400 ? -2.642 -5.994 -34.439 1.00 72.62 400 VAL A O 1
ATOM 3340 N N . GLU A 1 401 ? -1.661 -5.598 -32.469 1.00 62.91 401 GLU A N 1
ATOM 3341 C CA . GLU A 1 401 ? -2.671 -6.306 -31.684 1.00 62.91 401 GLU A CA 1
ATOM 3342 C C . GLU A 1 401 ? -4.001 -5.537 -31.550 1.00 62.91 401 GLU A C 1
ATOM 3344 O O . GLU A 1 401 ? -4.000 -4.363 -31.135 1.00 62.91 401 GLU A O 1
ATOM 3349 N N . PRO A 1 402 ? -5.154 -6.204 -31.768 1.00 56.56 402 PRO A N 1
ATOM 3350 C CA . PRO A 1 402 ? -6.468 -5.604 -31.566 1.00 56.56 402 PRO A CA 1
ATOM 3351 C C . PRO A 1 402 ? -6.694 -5.182 -30.106 1.00 56.56 402 PRO A C 1
ATOM 3353 O O . PRO A 1 402 ? -6.063 -5.676 -29.171 1.00 56.56 402 PRO A O 1
ATOM 3356 N N . HIS A 1 403 ? -7.628 -4.254 -29.893 1.00 54.47 403 HIS A N 1
ATOM 3357 C CA . HIS A 1 403 ? -7.988 -3.785 -28.555 1.00 54.47 403 HIS A CA 1
ATOM 3358 C C . HIS A 1 403 ? -8.726 -4.871 -27.756 1.00 54.47 403 HIS A C 1
ATOM 3360 O O . HIS A 1 403 ? -9.951 -4.986 -27.816 1.00 54.47 403 HIS A O 1
ATOM 3366 N N . PHE A 1 404 ? -7.988 -5.642 -26.957 1.00 54.56 404 PHE A N 1
ATOM 3367 C CA . PHE A 1 404 ? -8.578 -6.563 -25.990 1.00 54.56 404 PHE A CA 1
ATOM 3368 C C . PHE A 1 404 ? -9.291 -5.800 -24.864 1.00 54.56 404 PHE A C 1
ATOM 3370 O O . PHE A 1 404 ? -8.706 -4.938 -24.206 1.00 54.56 404 PHE A O 1
ATOM 3377 N N . ARG A 1 405 ? -10.549 -6.162 -24.588 1.00 46.06 405 ARG A N 1
ATOM 3378 C CA . ARG A 1 405 ? -11.201 -5.841 -23.311 1.00 46.06 405 ARG A CA 1
ATOM 3379 C C . ARG A 1 405 ? -10.759 -6.874 -22.275 1.00 46.06 405 ARG A C 1
ATOM 3381 O O . ARG A 1 405 ? -10.881 -8.071 -22.534 1.00 46.06 405 ARG A O 1
ATOM 3388 N N . ILE A 1 406 ? -10.298 -6.438 -21.101 1.00 47.91 406 ILE A N 1
ATOM 3389 C CA . ILE A 1 406 ? -10.220 -7.346 -19.949 1.00 47.91 406 ILE A CA 1
ATOM 3390 C C . ILE A 1 406 ? -11.654 -7.697 -19.555 1.00 47.91 406 ILE A C 1
ATOM 3392 O O . ILE A 1 406 ? -12.449 -6.813 -19.249 1.00 47.91 406 ILE A O 1
ATOM 3396 N N . ILE A 1 407 ? -11.969 -8.991 -19.558 1.00 40.12 407 ILE A N 1
ATOM 3397 C CA . ILE A 1 407 ? -13.178 -9.515 -18.928 1.00 40.12 407 ILE A CA 1
ATOM 3398 C C . ILE A 1 407 ? -12.819 -9.754 -17.460 1.00 40.12 407 ILE A C 1
ATOM 3400 O O . ILE A 1 407 ? -12.296 -10.795 -17.085 1.00 40.12 407 ILE A O 1
ATOM 3404 N N . THR A 1 408 ? -13.081 -8.746 -16.639 1.00 40.88 408 THR A N 1
ATOM 3405 C CA . THR A 1 408 ? -12.859 -8.657 -15.181 1.00 40.88 408 THR A CA 1
ATOM 3406 C C . THR A 1 408 ? -13.769 -9.569 -14.349 1.00 40.88 408 THR A C 1
ATOM 3408 O O . THR A 1 408 ? -13.765 -9.470 -13.122 1.00 40.88 408 THR A O 1
ATOM 3411 N N . ARG A 1 409 ? -14.585 -10.414 -14.998 1.00 34.81 409 ARG A N 1
ATOM 3412 C CA . ARG A 1 409 ? -15.822 -10.957 -14.416 1.00 34.81 409 ARG A CA 1
ATOM 3413 C C . ARG A 1 409 ? -15.600 -11.834 -13.185 1.00 34.81 409 ARG A C 1
ATOM 3415 O O . ARG A 1 409 ? -16.425 -11.789 -12.284 1.00 34.81 409 ARG A O 1
ATOM 3422 N N . ASP A 1 410 ? -14.450 -12.498 -13.120 1.00 34.62 410 ASP A N 1
ATOM 3423 C CA . ASP A 1 410 ? -13.902 -13.095 -11.909 1.00 34.62 410 ASP A CA 1
ATOM 3424 C C . ASP A 1 410 ? -12.386 -12.857 -11.898 1.00 34.62 410 ASP A C 1
ATOM 3426 O O . ASP A 1 410 ? -11.684 -13.321 -12.794 1.00 34.62 410 ASP A O 1
ATOM 3430 N N . MET A 1 411 ? -11.852 -12.167 -10.882 1.00 34.62 411 MET A N 1
ATOM 3431 C CA . MET A 1 411 ? -10.449 -12.374 -10.501 1.00 34.62 411 MET A CA 1
ATOM 3432 C C . MET A 1 411 ? -10.409 -13.658 -9.665 1.00 34.62 411 MET A C 1
ATOM 3434 O O . MET A 1 411 ? -10.923 -13.632 -8.541 1.00 34.62 411 MET A O 1
ATOM 3438 N N . PRO A 1 412 ? -9.821 -14.771 -10.149 1.00 31.77 412 PRO A N 1
ATOM 3439 C CA . PRO A 1 412 ? -9.752 -15.994 -9.364 1.00 31.77 412 PRO A CA 1
ATOM 3440 C C . PRO A 1 412 ? -8.941 -15.723 -8.097 1.00 31.77 412 PRO A C 1
ATOM 3442 O O . PRO A 1 412 ? -7.844 -15.167 -8.159 1.00 31.77 412 PRO A O 1
ATOM 3445 N N . GLY A 1 413 ? -9.470 -16.117 -6.938 1.00 34.44 413 GLY A N 1
ATOM 3446 C CA . GLY A 1 413 ? -8.907 -15.809 -5.614 1.00 34.44 413 GLY A CA 1
ATOM 3447 C C . GLY A 1 413 ? -7.583 -16.506 -5.270 1.00 34.44 413 GLY A C 1
ATOM 3448 O O . GLY A 1 413 ? -7.303 -16.716 -4.094 1.00 34.44 413 GLY A O 1
ATOM 3449 N N . THR A 1 414 ? -6.797 -16.900 -6.271 1.00 30.00 414 THR A N 1
ATOM 3450 C CA . THR A 1 414 ? -5.489 -17.546 -6.150 1.00 30.00 414 THR A CA 1
ATOM 3451 C C . THR A 1 414 ? -4.641 -17.246 -7.384 1.00 30.00 414 THR A C 1
ATOM 3453 O O . THR A 1 414 ? -4.974 -17.697 -8.480 1.00 30.00 414 THR A O 1
ATOM 3456 N N . PHE A 1 415 ? -3.479 -16.613 -7.197 1.00 31.86 415 PHE A N 1
ATOM 3457 C CA . PHE A 1 415 ? -2.361 -16.754 -8.137 1.00 31.86 415 PHE A CA 1
ATOM 3458 C C . PHE A 1 415 ? -1.828 -18.195 -8.050 1.00 31.86 415 PHE A C 1
ATOM 3460 O O . PHE A 1 415 ? -0.858 -18.479 -7.340 1.00 31.86 415 PHE A O 1
ATOM 3467 N N . LEU A 1 416 ? -2.481 -19.120 -8.752 1.00 24.64 416 LEU A N 1
ATOM 3468 C CA . LEU A 1 416 ? -1.895 -20.415 -9.069 1.00 24.64 416 LEU A CA 1
ATOM 3469 C C . LEU A 1 416 ? -0.757 -20.160 -10.066 1.00 24.64 416 LEU A C 1
ATOM 3471 O O . LEU A 1 416 ? -0.995 -19.805 -11.214 1.00 24.64 416 LEU A O 1
ATOM 3475 N N . LYS A 1 417 ? 0.498 -20.286 -9.608 1.00 30.77 417 LYS A N 1
ATOM 3476 C CA . LYS A 1 417 ? 1.653 -20.343 -10.516 1.00 30.77 417 LYS A CA 1
ATOM 3477 C C . LYS A 1 417 ? 1.479 -21.597 -11.383 1.00 30.77 417 LYS A C 1
ATOM 3479 O O . LYS A 1 417 ? 1.460 -22.693 -10.826 1.00 30.77 417 LYS A O 1
ATOM 3484 N N . SER A 1 418 ? 1.409 -21.427 -12.701 1.00 26.78 418 SER A N 1
ATOM 3485 C CA . SER A 1 418 ? 1.362 -22.508 -13.691 1.00 26.78 418 SER A CA 1
ATOM 3486 C C . SER A 1 418 ? 2.522 -23.498 -13.482 1.00 26.78 418 SER A C 1
ATOM 3488 O O . SER A 1 418 ? 3.684 -23.187 -13.771 1.00 26.78 418 SER A O 1
ATOM 3490 N N . SER A 1 419 ? 2.230 -24.688 -12.957 1.00 26.52 419 SER A N 1
ATOM 3491 C CA . SER A 1 419 ? 3.174 -25.806 -12.901 1.00 26.52 419 SER A CA 1
ATOM 3492 C C . SER A 1 419 ? 3.126 -26.548 -14.231 1.00 26.52 419 SER A C 1
ATOM 3494 O O . SER A 1 419 ? 2.144 -27.225 -14.528 1.00 26.52 419 SER A O 1
ATOM 3496 N N . GLY A 1 420 ? 4.167 -26.387 -15.046 1.00 29.66 420 GLY A N 1
ATOM 3497 C CA . GLY A 1 420 ? 4.264 -27.083 -16.322 1.00 29.66 420 GLY A CA 1
ATOM 3498 C C . GLY A 1 420 ? 4.634 -28.549 -16.128 1.00 29.66 420 GLY A C 1
ATOM 3499 O O . GLY A 1 420 ? 5.791 -28.835 -15.834 1.00 29.66 420 GLY A O 1
ATOM 3500 N N . ASP A 1 421 ? 3.681 -29.442 -16.383 1.00 24.73 421 ASP A N 1
ATOM 3501 C CA . ASP A 1 421 ? 3.925 -30.863 -16.628 1.00 24.73 421 ASP A CA 1
ATOM 3502 C C . ASP A 1 421 ? 3.455 -31.229 -18.040 1.00 24.73 421 ASP A C 1
ATOM 3504 O O . ASP A 1 421 ? 2.379 -30.833 -18.493 1.00 24.73 421 ASP A O 1
ATOM 3508 N N . ARG A 1 422 ? 4.297 -31.970 -18.766 1.00 26.98 422 ARG A N 1
ATOM 3509 C CA . ARG A 1 422 ? 3.984 -32.477 -20.108 1.00 26.98 422 ARG A CA 1
ATOM 3510 C C . ARG A 1 422 ? 3.070 -33.693 -19.979 1.00 26.98 422 ARG A C 1
ATOM 3512 O O . ARG A 1 422 ? 3.471 -34.669 -19.352 1.00 26.98 422 ARG A O 1
ATOM 3519 N N . VAL A 1 423 ? 1.926 -33.695 -20.661 1.00 26.03 423 VAL A N 1
ATOM 3520 C CA . VAL A 1 423 ? 1.136 -34.917 -20.893 1.00 26.03 423 VAL A CA 1
ATOM 3521 C C . VAL A 1 423 ? 0.928 -35.117 -22.393 1.00 26.03 423 VAL A C 1
ATOM 3523 O O . VAL A 1 423 ? 0.782 -34.163 -23.155 1.00 26.03 423 VAL A O 1
ATOM 3526 N N . SER A 1 424 ? 1.028 -36.375 -22.811 1.00 24.31 424 SER A N 1
ATOM 3527 C CA . SER A 1 424 ? 1.141 -36.840 -24.191 1.00 24.31 424 SER A CA 1
ATOM 3528 C C . SER A 1 424 ? -0.155 -36.757 -25.003 1.00 24.31 424 SER A C 1
ATOM 3530 O O . SER A 1 424 ? -1.262 -36.891 -24.486 1.00 24.31 424 SER A O 1
ATOM 3532 N N . ASN A 1 425 ? 0.012 -36.616 -26.321 1.00 25.53 425 ASN A N 1
ATOM 3533 C CA . ASN A 1 425 ? -1.067 -36.639 -27.307 1.00 25.53 425 ASN A CA 1
ATOM 3534 C C . ASN A 1 425 ? -1.895 -37.935 -27.255 1.00 25.53 425 ASN A C 1
ATOM 3536 O O . ASN A 1 425 ? -1.349 -39.027 -27.404 1.00 25.53 425 ASN A O 1
ATOM 3540 N N . SER A 1 426 ? -3.220 -37.799 -27.237 1.00 24.59 426 SER A N 1
ATOM 3541 C CA . SER A 1 426 ? -4.126 -38.703 -27.957 1.00 24.59 426 SER A CA 1
ATOM 3542 C C . SER A 1 426 ? -5.390 -37.939 -28.372 1.00 24.59 426 SER A C 1
ATOM 3544 O O . SER A 1 426 ? -5.850 -37.051 -27.660 1.00 24.59 426 SER A O 1
ATOM 3546 N N . VAL A 1 427 ? -5.903 -38.228 -29.570 1.00 27.78 427 VAL A N 1
ATOM 3547 C CA . VAL A 1 427 ? -7.025 -37.520 -30.217 1.00 27.78 427 VAL A CA 1
ATOM 3548 C C . VAL A 1 427 ? -8.172 -38.508 -30.428 1.00 27.78 427 VAL A C 1
ATOM 3550 O O . VAL A 1 427 ? -7.913 -39.625 -30.880 1.00 27.78 427 VAL A O 1
ATOM 3553 N N . PRO A 1 428 ? -9.433 -38.098 -30.198 1.00 29.14 428 PRO A N 1
ATOM 3554 C CA . PRO A 1 428 ? -10.436 -38.335 -31.241 1.00 29.14 428 PRO A CA 1
ATOM 3555 C C . PRO A 1 428 ? -11.425 -37.171 -31.481 1.00 29.14 428 PRO A C 1
ATOM 3557 O O . PRO A 1 428 ? -12.197 -36.778 -30.616 1.00 29.14 428 PRO A O 1
ATOM 3560 N N . LYS A 1 429 ? -11.396 -36.687 -32.729 1.00 27.33 429 LYS A N 1
ATOM 3561 C CA . LYS A 1 429 ? -12.487 -36.237 -33.626 1.00 27.33 429 LYS A CA 1
ATOM 3562 C C . LYS A 1 429 ? -13.883 -35.830 -33.083 1.00 27.33 429 LYS A C 1
ATOM 3564 O O . LYS A 1 429 ? -14.644 -36.657 -32.603 1.00 27.33 429 LYS A O 1
ATOM 3569 N N . ASN A 1 430 ? -14.266 -34.623 -33.523 1.00 26.41 430 ASN A N 1
ATOM 3570 C CA . ASN A 1 430 ? -15.545 -34.219 -34.146 1.00 26.41 430 ASN A CA 1
ATOM 3571 C C . ASN A 1 430 ? -16.877 -34.247 -33.364 1.00 26.41 430 ASN A C 1
ATOM 3573 O O . ASN A 1 430 ? -17.544 -35.274 -33.298 1.00 26.41 430 ASN A O 1
ATOM 3577 N N . SER A 1 431 ? -17.413 -33.044 -33.123 1.00 28.09 431 SER A N 1
ATOM 3578 C CA . SER A 1 431 ? -18.721 -32.626 -33.670 1.00 28.09 431 SER A CA 1
ATOM 3579 C C . SER A 1 431 ? -18.783 -31.094 -33.791 1.00 28.09 431 SER A C 1
ATOM 3581 O O . SER A 1 431 ? -18.314 -30.393 -32.897 1.00 28.09 431 SER A O 1
ATOM 3583 N N . VAL A 1 432 ? -19.330 -30.576 -34.894 1.00 32.59 432 VAL A N 1
ATOM 3584 C CA . VAL A 1 432 ? -19.475 -29.130 -35.160 1.00 32.59 432 VAL A CA 1
ATOM 3585 C C . VAL A 1 432 ? -20.829 -28.648 -34.648 1.00 32.59 432 VAL A C 1
ATOM 3587 O O . VAL A 1 432 ? -21.841 -29.222 -35.029 1.00 32.59 432 VAL A O 1
ATOM 3590 N N . GLU A 1 433 ? -20.851 -27.574 -33.856 1.00 27.50 433 GLU A N 1
ATOM 3591 C CA . GLU A 1 433 ? -22.061 -26.782 -33.601 1.00 27.50 433 GLU A CA 1
ATOM 3592 C C . GLU A 1 433 ? -21.693 -25.356 -33.154 1.00 27.50 433 GLU A C 1
ATOM 3594 O O . GLU A 1 433 ? -20.740 -25.163 -32.393 1.00 27.50 433 GLU A O 1
ATOM 3599 N N . ASP A 1 434 ? -22.432 -24.361 -33.653 1.00 33.94 434 ASP A N 1
ATOM 3600 C CA . ASP A 1 434 ? -22.140 -22.929 -33.503 1.00 33.94 434 ASP A CA 1
ATOM 3601 C C . ASP A 1 434 ? -22.137 -22.464 -32.041 1.00 33.94 434 ASP A C 1
ATOM 3603 O O . ASP A 1 434 ? -23.163 -22.503 -31.355 1.00 33.94 434 ASP A O 1
ATOM 3607 N N . LYS A 1 435 ? -20.991 -21.959 -31.562 1.00 23.77 435 LYS A N 1
ATOM 3608 C CA . LYS A 1 435 ? -20.869 -21.321 -30.241 1.00 23.77 435 LYS A CA 1
ATOM 3609 C C . LYS A 1 435 ? -19.935 -20.119 -30.279 1.00 23.77 435 LYS A C 1
ATOM 3611 O O . LYS A 1 435 ? -18.737 -20.241 -30.528 1.00 23.77 435 LYS A O 1
ATOM 3616 N N . THR A 1 436 ? -20.485 -18.957 -29.932 1.00 25.45 436 THR A N 1
ATOM 3617 C CA . THR A 1 436 ? -19.741 -17.737 -29.601 1.00 25.45 436 THR A CA 1
ATOM 3618 C C . THR A 1 436 ? -18.650 -18.065 -28.569 1.00 25.45 436 THR A C 1
ATOM 3620 O O . THR A 1 436 ? -18.978 -18.664 -27.540 1.00 25.45 436 THR A O 1
ATOM 3623 N N . PRO A 1 437 ? -17.371 -17.701 -28.783 1.00 22.34 437 PRO A N 1
ATOM 3624 C CA . PRO A 1 437 ? -16.273 -18.222 -27.970 1.00 22.34 437 PRO A CA 1
ATOM 3625 C C . PRO A 1 437 ? -16.234 -17.607 -26.561 1.00 22.34 437 PRO A C 1
ATOM 3627 O O . PRO A 1 437 ? -15.546 -16.620 -26.301 1.00 22.34 437 PRO A O 1
ATOM 3630 N N . GLN A 1 438 ? -16.931 -18.245 -25.618 1.00 23.70 438 GLN A N 1
ATOM 3631 C CA . GLN A 1 438 ? -16.594 -18.171 -24.198 1.00 23.70 438 GLN A CA 1
ATOM 3632 C C . GLN A 1 438 ? -15.362 -19.049 -23.953 1.00 23.70 438 GLN A C 1
ATOM 3634 O O . GLN A 1 438 ? -15.470 -20.264 -23.806 1.00 23.70 438 GLN A O 1
ATOM 3639 N N . LEU A 1 439 ? -14.180 -18.433 -23.943 1.00 22.77 439 LEU A N 1
ATOM 3640 C CA . LEU A 1 439 ? -12.928 -19.131 -23.658 1.00 22.77 439 LEU A CA 1
ATOM 3641 C C . LEU A 1 439 ? -12.709 -19.261 -22.147 1.00 22.77 439 LEU A C 1
ATOM 3643 O O . LEU A 1 439 ? -12.384 -18.291 -21.461 1.00 22.77 439 LEU A O 1
ATOM 3647 N N . THR A 1 440 ? -12.858 -20.488 -21.654 1.00 21.36 440 THR A N 1
ATOM 3648 C CA . THR A 1 440 ? -12.326 -20.940 -20.369 1.00 21.36 440 THR A CA 1
ATOM 3649 C C . THR A 1 440 ? -10.812 -20.728 -20.320 1.00 21.36 440 THR A C 1
ATOM 3651 O O . THR A 1 440 ? -10.083 -21.124 -21.229 1.00 21.36 440 THR A O 1
ATOM 3654 N N . LEU A 1 441 ? -10.330 -20.102 -19.245 1.00 24.05 441 LEU A N 1
ATOM 3655 C CA . LEU A 1 441 ? -8.900 -19.922 -18.997 1.00 24.05 441 LEU A CA 1
ATOM 3656 C C . LEU A 1 441 ? -8.289 -21.246 -18.523 1.00 24.05 441 LEU A C 1
ATOM 3658 O O . LEU A 1 441 ? -8.644 -21.746 -17.457 1.00 24.05 441 LEU A O 1
ATOM 3662 N N . GLY A 1 442 ? -7.367 -21.791 -19.313 1.00 17.86 442 GLY A N 1
ATOM 3663 C CA . GLY A 1 442 ? -6.458 -22.854 -18.893 1.00 17.86 442 GLY A CA 1
ATOM 3664 C C . GLY A 1 442 ? -5.030 -22.332 -18.711 1.00 17.86 442 GLY A C 1
ATOM 3665 O O . GLY A 1 442 ? -4.655 -21.366 -19.379 1.00 17.86 442 GLY A O 1
ATOM 3666 N N . PHE A 1 443 ? -4.267 -23.070 -17.892 1.00 22.64 443 PHE A N 1
ATOM 3667 C CA . PHE A 1 443 ? -2.820 -22.972 -17.608 1.00 22.64 443 PHE A CA 1
ATOM 3668 C C . PHE A 1 443 ? -2.362 -21.946 -16.554 1.00 22.64 443 PHE A C 1
ATOM 3670 O O . PHE A 1 443 ? -2.595 -20.733 -16.728 1.00 22.64 443 PHE A O 1
#